Protein AF-0000000078655520 (afdb_homodimer)

Radius of gyration: 28.67 Å; Cα contacts (8 Å, |Δi|>4): 532; chains: 2; bounding box: 72×71×72 Å

Secondary structure (DSSP, 8-state):
--------------TTEEE-TTS-EEEGGGS-HHHHHHHHHHHHHHHHHHHHHHHHHHHHHHHHHHHHHHHHHHHHHHT-----TT--EEEE-TTSSEEEEEEEEEEEEE-THHHHHHHHHHHHHHHHHTTS-HHHHHHHHHHHS--TT----HHHHHHHTT-----HHHHHHHHHHHHHEEEEEEEEEEEEEEE-TTSS-EEE---BTTT-/--------------TTEEE-TTS-EEEGGGS-HHHHHHHHHHHHHHHHHHHHHHHHHHHHHHHHHHHHHHHHHHHHHHT-----TT--EEEE-TTSSEEEEEEEEEEEEE-THHHHHHHHHHHHHHHHTTTS-HHHHHHHHHHHS--TT----HHHHHHHTT-----HHHHHHHHHHHHHEEEEEEEEEEEEEEE-TTSS-EEE---BTTT-

Nearest PDB structures (foldseek):
  2css-assembly1_A  TM=5.079E-01  e=2.037E+00  Homo sapiens
  2css-assembly1_A  TM=5.072E-01  e=2.312E+00  Homo sapiens
  3ke6-assembly3_B-2  TM=2.563E-01  e=8.071E+00  Mycobacterium tuberculosis

Structure (mmCIF, N/CA/C/O backbone):
data_AF-0000000078655520-model_v1
#
loop_
_entity.id
_entity.type
_entity.pdbx_description
1 polymer 'DUF3164 family protein'
#
loop_
_atom_site.group_PDB
_atom_site.id
_atom_site.type_symbol
_atom_site.label_atom_id
_atom_site.label_alt_id
_atom_site.label_comp_id
_atom_site.label_asym_id
_atom_site.label_entity_id
_atom_site.label_seq_id
_atom_site.pdbx_PDB_ins_code
_atom_site.Cartn_x
_atom_site.Cartn_y
_atom_site.Cartn_z
_atom_site.occupancy
_atom_site.B_iso_or_equiv
_atom_site.auth_seq_id
_atom_site.auth_comp_id
_atom_site.auth_asym_id
_atom_site.auth_atom_id
_atom_site.pdbx_PDB_model_num
ATOM 1 N N . MET A 1 1 ? 13.094 -5.387 42.344 1 29.83 1 MET A N 1
ATOM 2 C CA . MET A 1 1 ? 14.188 -5.07 41.438 1 29.83 1 MET A CA 1
ATOM 3 C C . MET A 1 1 ? 13.836 -3.867 40.562 1 29.83 1 MET A C 1
ATOM 5 O O . MET A 1 1 ? 12.805 -3.865 39.875 1 29.83 1 MET A O 1
ATOM 9 N N . SER A 1 2 ? 14.258 -2.578 40.906 1 33.5 2 SER A N 1
ATOM 10 C CA . SER A 1 2 ? 14.039 -1.255 40.344 1 33.5 2 SER A CA 1
ATOM 11 C C . SER A 1 2 ? 14.562 -1.179 38.906 1 33.5 2 SER A C 1
ATOM 13 O O . SER A 1 2 ? 15.742 -1.439 38.656 1 33.5 2 SER A O 1
ATOM 15 N N . THR A 1 3 ? 13.812 -1.5 37.906 1 35.94 3 THR A N 1
ATOM 16 C CA . THR A 1 3 ? 14.109 -1.325 36.469 1 35.94 3 THR A CA 1
ATOM 17 C C . THR A 1 3 ? 14.562 0.103 36.188 1 35.94 3 THR A C 1
ATOM 19 O O . THR A 1 3 ? 13.766 1.041 36.281 1 35.94 3 THR A O 1
ATOM 22 N N . THR A 1 4 ? 15.805 0.483 36.656 1 34.75 4 THR A N 1
ATOM 23 C CA . THR A 1 4 ? 16.438 1.751 36.281 1 34.75 4 THR A CA 1
ATOM 24 C C . THR A 1 4 ? 16.422 1.97 34.781 1 34.75 4 THR A C 1
ATOM 26 O O . THR A 1 4 ? 16.984 1.178 34.031 1 34.75 4 THR A O 1
ATOM 29 N N . THR A 1 5 ? 15.375 2.533 34.25 1 36.97 5 THR A N 1
ATOM 30 C CA . THR A 1 5 ? 15.375 3.09 32.875 1 36.97 5 THR A CA 1
ATOM 31 C C . THR A 1 5 ? 16.656 3.857 32.625 1 36.97 5 THR A C 1
ATOM 33 O O . THR A 1 5 ? 16.922 4.891 33.219 1 36.97 5 THR A O 1
ATOM 36 N N . GLN A 1 6 ? 17.844 3.217 32.469 1 35 6 GLN A N 1
ATOM 37 C CA . GLN A 1 6 ? 19.062 3.883 32.031 1 35 6 GLN A CA 1
ATOM 38 C C . GLN A 1 6 ? 18.781 4.859 30.906 1 35 6 GLN A C 1
ATOM 40 O O . GLN A 1 6 ? 18.281 4.469 29.844 1 35 6 GLN A O 1
ATOM 45 N N . SER A 1 7 ? 18.297 6.055 31.141 1 36.84 7 SER A N 1
ATOM 46 C CA . SER A 1 7 ? 18.297 7.172 30.203 1 36.84 7 SER A CA 1
ATOM 47 C C . SER A 1 7 ? 19.562 7.176 29.359 1 36.84 7 SER A C 1
ATOM 49 O O . SER A 1 7 ? 20.672 7.094 29.875 1 36.84 7 SER A O 1
ATOM 51 N N . VAL A 1 8 ? 19.719 6.484 28.344 1 44.38 8 VAL A N 1
ATOM 52 C CA . VAL A 1 8 ? 20.844 6.633 27.422 1 44.38 8 VAL A CA 1
ATOM 53 C C . VAL A 1 8 ? 21.328 8.078 27.438 1 44.38 8 VAL A C 1
ATOM 55 O O . VAL A 1 8 ? 20.562 9.008 27.172 1 44.38 8 VAL A O 1
ATOM 58 N N . SER A 1 9 ? 22.281 8.547 28.156 1 46.94 9 SER A N 1
ATOM 59 C CA . SER A 1 9 ? 22.938 9.828 28.359 1 46.94 9 SER A CA 1
ATOM 60 C C . SER A 1 9 ? 23.219 10.523 27.031 1 46.94 9 SER A C 1
ATOM 62 O O . SER A 1 9 ? 23.812 9.93 26.125 1 46.94 9 SER A O 1
ATOM 64 N N . ALA A 1 10 ? 22.312 11.328 26.484 1 56.94 10 ALA A N 1
ATOM 65 C CA . ALA A 1 10 ? 22.594 12.25 25.391 1 56.94 10 ALA A CA 1
ATOM 66 C C . ALA A 1 10 ? 24 12.82 25.5 1 56.94 10 ALA A C 1
ATOM 68 O O . ALA A 1 10 ? 24.375 13.391 26.516 1 56.94 10 ALA A O 1
ATOM 69 N N . VAL A 1 11 ? 25 12.227 24.844 1 63.22 11 VAL A N 1
ATOM 70 C CA . VAL A 1 11 ? 26.344 12.789 24.797 1 63.22 11 VAL A CA 1
ATOM 71 C C . VAL A 1 11 ? 26.281 14.273 24.469 1 63.22 11 VAL A C 1
ATOM 73 O O . VAL A 1 11 ? 25.672 14.664 23.469 1 63.22 11 VAL A O 1
ATOM 76 N N . GLU A 1 12 ? 26.406 15.18 25.406 1 77.81 12 GLU A N 1
ATOM 77 C CA . GLU A 1 12 ? 26.5 16.625 25.172 1 77.81 12 GLU A CA 1
ATOM 78 C C . GLU A 1 12 ? 27.641 16.969 24.234 1 77.81 12 GLU A C 1
ATOM 80 O O . GLU A 1 12 ? 28.797 16.609 24.484 1 77.81 12 GLU A O 1
ATOM 85 N N . ILE A 1 13 ? 27.25 17.422 23 1 84.56 13 ILE A N 1
ATOM 86 C CA . ILE A 1 13 ? 28.266 17.797 22.031 1 84.56 13 ILE A CA 1
ATOM 87 C C . ILE A 1 13 ? 28.844 19.172 22.375 1 84.56 13 ILE A C 1
ATOM 89 O O . ILE A 1 13 ? 28.109 20.156 22.422 1 84.56 13 ILE A O 1
ATOM 93 N N . PRO A 1 14 ? 30.172 19.172 22.734 1 91 14 PRO A N 1
ATOM 94 C CA . PRO A 1 14 ? 30.781 20.469 23.062 1 91 14 PRO A CA 1
ATOM 95 C C . PRO A 1 14 ? 30.609 21.5 21.953 1 91 14 PRO A C 1
ATOM 97 O O . PRO A 1 14 ? 30.438 21.125 20.781 1 91 14 PRO A O 1
ATOM 100 N N . ALA A 1 15 ? 30.609 22.781 22.328 1 90.81 15 ALA A N 1
ATOM 101 C CA . ALA A 1 15 ? 30.5 23.844 21.344 1 90.81 15 ALA A CA 1
ATOM 102 C C . ALA A 1 15 ? 31.594 23.734 20.281 1 90.81 15 ALA A C 1
ATOM 104 O O . ALA A 1 15 ? 32.75 23.5 20.609 1 90.81 15 ALA A O 1
ATOM 105 N N . GLY A 1 16 ? 31.203 23.859 19.062 1 92.44 16 GLY A N 1
ATOM 106 C CA . GLY A 1 16 ? 32.156 23.828 17.969 1 92.44 16 GLY A CA 1
ATOM 107 C C . GLY A 1 16 ? 32.375 22.438 17.406 1 92.44 16 GLY A C 1
ATOM 108 O O . GLY A 1 16 ? 33.188 22.266 16.484 1 92.44 16 GLY A O 1
ATOM 109 N N . PHE A 1 17 ? 31.719 21.547 17.984 1 95.06 17 PHE A N 1
ATOM 110 C CA . PHE A 1 17 ? 31.891 20.188 17.5 1 95.06 17 PHE A CA 1
ATOM 111 C C . PHE A 1 17 ? 30.562 19.625 16.984 1 95.06 17 PHE A C 1
ATOM 113 O O . PHE A 1 17 ? 29.484 20.109 17.391 1 95.06 17 PHE A O 1
ATOM 120 N N . VAL A 1 18 ? 30.641 18.641 16.031 1 93.88 18 VAL A N 1
ATOM 121 C CA . VAL A 1 18 ? 29.5 17.844 15.602 1 93.88 18 VAL A CA 1
ATOM 122 C C . VAL A 1 18 ? 29.828 16.359 15.711 1 93.88 18 VAL A C 1
ATOM 124 O O . VAL A 1 18 ? 31 15.984 15.766 1 93.88 18 VAL A O 1
ATOM 127 N N . MET A 1 19 ? 28.828 15.594 15.859 1 94.06 19 MET A N 1
ATOM 128 C CA . MET A 1 19 ? 29.016 14.148 15.945 1 94.06 19 MET A CA 1
ATOM 129 C C . MET A 1 19 ? 28.719 13.484 14.609 1 94.06 19 MET A C 1
ATOM 131 O O . MET A 1 19 ? 27.719 13.805 13.961 1 94.06 19 MET A O 1
ATOM 135 N N . ASN A 1 20 ? 29.625 12.68 14.227 1 93.75 20 ASN A N 1
ATOM 136 C CA . ASN A 1 20 ? 29.359 11.961 12.977 1 93.75 20 ASN A CA 1
ATOM 137 C C . ASN A 1 20 ? 28.609 10.656 13.227 1 93.75 20 ASN A C 1
ATOM 139 O O . ASN A 1 20 ? 28.266 10.344 14.367 1 93.75 20 ASN A O 1
ATOM 143 N N . ALA A 1 21 ? 28.312 9.922 12.188 1 91.75 21 ALA A N 1
ATOM 144 C CA . ALA A 1 21 ? 27.484 8.727 12.258 1 91.75 21 ALA A CA 1
ATOM 145 C C . ALA A 1 21 ? 28.156 7.641 13.094 1 91.75 21 ALA A C 1
ATOM 147 O O . ALA A 1 21 ? 27.469 6.789 13.672 1 91.75 21 ALA A O 1
ATOM 148 N N . ALA A 1 22 ? 29.453 7.734 13.188 1 91.38 22 ALA A N 1
ATOM 149 C CA . ALA A 1 22 ? 30.219 6.75 13.945 1 91.38 22 ALA A CA 1
ATOM 150 C C . ALA A 1 22 ? 30.297 7.129 15.422 1 91.38 22 ALA A C 1
ATOM 152 O O . ALA A 1 22 ? 30.859 6.387 16.234 1 91.38 22 ALA A O 1
ATOM 153 N N . GLY A 1 23 ? 29.797 8.273 15.797 1 89.88 23 GLY A N 1
ATOM 154 C CA . GLY A 1 23 ? 29.781 8.711 17.188 1 89.88 23 GLY A CA 1
ATOM 155 C C . GLY A 1 23 ? 31 9.539 17.547 1 89.88 23 GLY A C 1
ATOM 156 O O . GLY A 1 23 ? 31.203 9.859 18.719 1 89.88 23 GLY A O 1
ATOM 157 N N . HIS A 1 24 ? 31.828 9.883 16.547 1 92.88 24 HIS A N 1
ATOM 158 C CA . HIS A 1 24 ? 33.031 10.688 16.797 1 92.88 24 HIS A CA 1
ATOM 159 C C . HIS A 1 24 ? 32.688 12.18 16.75 1 92.88 24 HIS A C 1
ATOM 161 O O . HIS A 1 24 ? 31.906 12.625 15.93 1 92.88 24 HIS A O 1
ATOM 167 N N . LEU A 1 25 ? 33.375 12.867 17.609 1 94.81 25 LEU A N 1
ATOM 168 C CA . LEU A 1 25 ? 33.281 14.32 17.578 1 94.81 25 LEU A CA 1
ATOM 169 C C . LEU A 1 25 ? 34.219 14.914 16.547 1 94.81 25 LEU A C 1
ATOM 171 O O . LEU A 1 25 ? 35.406 14.562 16.516 1 94.81 25 LEU A O 1
ATOM 175 N N . VAL A 1 26 ? 33.656 15.703 15.758 1 95.5 26 VAL A N 1
ATOM 176 C CA . VAL A 1 26 ? 34.438 16.344 14.695 1 95.5 26 VAL A CA 1
ATOM 177 C C . VAL A 1 26 ? 34.312 17.859 14.812 1 95.5 26 VAL A C 1
ATOM 179 O O . VAL A 1 26 ? 33.219 18.391 14.992 1 95.5 26 VAL A O 1
ATOM 182 N N . PRO A 1 27 ? 35.5 18.516 14.727 1 95.94 27 PRO A N 1
ATOM 183 C CA . PRO A 1 27 ? 35.375 19.984 14.711 1 95.94 27 PRO A CA 1
ATOM 184 C C . PRO A 1 27 ? 34.562 20.5 13.539 1 95.94 27 PRO A C 1
ATOM 186 O O . PRO A 1 27 ? 34.719 20.031 12.406 1 95.94 27 PRO A O 1
ATOM 189 N N . GLU A 1 28 ? 33.594 21.391 13.867 1 94.06 28 GLU A N 1
ATOM 190 C CA . GLU A 1 28 ? 32.656 21.891 12.867 1 94.06 28 GLU A CA 1
ATOM 191 C C . GLU A 1 28 ? 33.375 22.438 11.648 1 94.06 28 GLU A C 1
ATOM 193 O O . GLU A 1 28 ? 32.906 22.328 10.523 1 94.06 28 GLU A O 1
ATOM 198 N N . ASN A 1 29 ? 34.5 23.078 11.891 1 94 29 ASN A N 1
ATOM 199 C CA . ASN A 1 29 ? 35.25 23.719 10.812 1 94 29 ASN A CA 1
ATOM 200 C C . ASN A 1 29 ? 35.906 22.688 9.914 1 94 29 ASN A C 1
ATOM 202 O O . ASN A 1 29 ? 36.406 23.031 8.836 1 94 29 ASN A O 1
ATOM 206 N N . GLN A 1 30 ? 35.906 21.391 10.312 1 94.75 30 GLN A N 1
ATOM 207 C CA . GLN A 1 30 ? 36.5 20.328 9.508 1 94.75 30 GLN A CA 1
ATOM 208 C C . GLN A 1 30 ? 35.469 19.625 8.664 1 94.75 30 GLN A C 1
ATOM 210 O O . GLN A 1 30 ? 35.781 18.766 7.844 1 94.75 30 GLN A O 1
ATOM 215 N N . VAL A 1 31 ? 34.219 19.953 8.852 1 95 31 VAL A N 1
ATOM 216 C CA . VAL A 1 31 ? 33.125 19.359 8.062 1 95 31 VAL A CA 1
ATOM 217 C C . VAL A 1 31 ? 33 20.109 6.738 1 95 31 VAL A C 1
ATOM 219 O O . VAL A 1 31 ? 32.875 21.328 6.715 1 95 31 VAL A O 1
ATOM 222 N N . ARG A 1 32 ? 33.094 19.344 5.66 1 93.75 32 ARG A N 1
ATOM 223 C CA . ARG A 1 32 ? 32.969 19.938 4.328 1 93.75 32 ARG A CA 1
ATOM 224 C C . ARG A 1 32 ? 31.656 20.672 4.16 1 93.75 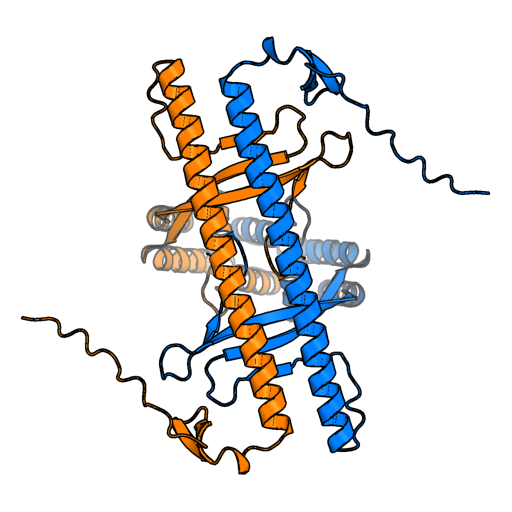32 ARG A C 1
ATOM 226 O O . ARG A 1 32 ? 30.625 20.25 4.699 1 93.75 32 ARG A O 1
ATOM 233 N N . ASP A 1 33 ? 31.641 21.734 3.385 1 92.12 33 ASP A N 1
ATOM 234 C CA . ASP A 1 33 ? 30.438 22.531 3.156 1 92.12 33 ASP A CA 1
ATOM 235 C C . ASP A 1 33 ? 29.312 21.688 2.562 1 92.12 33 ASP A C 1
ATOM 237 O O . ASP A 1 33 ? 28.156 21.828 2.947 1 92.12 33 ASP A O 1
ATOM 241 N N . HIS A 1 34 ? 29.703 20.859 1.663 1 91.75 34 HIS A N 1
ATOM 242 C CA . HIS A 1 34 ? 28.688 20.016 1.036 1 91.75 34 HIS A CA 1
ATOM 243 C C . HIS A 1 34 ? 28.078 19.047 2.045 1 91.75 34 HIS A C 1
ATOM 245 O O . HIS A 1 34 ? 26.891 18.734 1.971 1 91.75 34 HIS A O 1
ATOM 251 N N . ASP A 1 35 ? 28.875 18.625 2.928 1 94.94 35 ASP A N 1
ATOM 252 C CA . ASP A 1 35 ? 28.391 17.75 3.979 1 94.94 35 ASP A CA 1
ATOM 253 C C . ASP A 1 35 ? 27.453 18.5 4.926 1 94.94 35 ASP A C 1
ATOM 255 O O . ASP A 1 35 ? 26.453 17.938 5.402 1 94.94 35 ASP A O 1
ATOM 259 N N . LYS A 1 36 ? 27.781 19.688 5.184 1 95.44 36 LYS A N 1
ATOM 260 C CA . LYS A 1 36 ? 26.906 20.5 6.012 1 95.44 36 LYS A CA 1
ATOM 261 C C . LYS A 1 36 ? 25.547 20.719 5.34 1 95.44 36 LYS A C 1
ATOM 263 O O . LYS A 1 36 ? 24.516 20.641 5.992 1 95.44 36 LYS A O 1
ATOM 268 N N . LEU A 1 37 ? 25.641 20.984 4.055 1 95.31 37 LEU A N 1
ATOM 269 C CA . LEU A 1 37 ? 24.406 21.172 3.295 1 95.31 37 LEU A CA 1
ATOM 270 C C . LEU A 1 37 ? 23.578 19.891 3.299 1 95.31 37 LEU A C 1
ATOM 272 O O . LEU A 1 37 ? 22.375 19.938 3.537 1 95.31 37 LEU A O 1
ATOM 276 N N . ARG A 1 38 ? 24.234 18.781 3.041 1 96.62 38 ARG A N 1
ATOM 277 C CA . ARG A 1 38 ? 23.562 17.484 3.053 1 96.62 38 ARG A CA 1
ATOM 278 C C . ARG A 1 38 ? 22.922 17.219 4.41 1 96.62 38 ARG A C 1
ATOM 280 O O . ARG A 1 38 ? 21.781 16.766 4.484 1 96.62 38 ARG A O 1
ATOM 287 N N . ASP A 1 39 ? 23.625 17.5 5.418 1 97.5 39 ASP A N 1
ATOM 288 C CA . ASP A 1 39 ? 23.125 17.312 6.773 1 97.5 39 ASP A CA 1
ATOM 289 C C . ASP A 1 39 ? 21.859 18.141 7.016 1 97.5 39 ASP A C 1
ATOM 291 O O . ASP A 1 39 ? 20.875 17.641 7.535 1 97.5 39 ASP A O 1
ATOM 295 N N . SER A 1 40 ? 21.969 19.375 6.676 1 97.31 40 SER A N 1
ATOM 296 C CA . SER A 1 40 ? 20.859 20.297 6.883 1 97.31 40 SER A CA 1
ATOM 297 C C . SER A 1 40 ? 19.609 19.828 6.125 1 97.31 40 SER A C 1
ATOM 299 O O . SER A 1 40 ? 18.516 19.781 6.688 1 97.31 40 SER A O 1
ATOM 301 N N . VAL A 1 41 ? 19.797 19.422 4.891 1 97.69 41 VAL A N 1
ATOM 302 C CA . VAL A 1 41 ? 18.688 18.984 4.051 1 97.69 41 VAL A CA 1
ATOM 303 C C . VAL A 1 41 ? 18.078 17.719 4.633 1 97.69 41 VAL A C 1
ATOM 305 O O . VAL A 1 41 ? 16.859 17.656 4.84 1 97.69 41 VAL A O 1
ATOM 308 N N . ALA A 1 42 ? 18.844 16.781 4.926 1 98.25 42 ALA A N 1
ATOM 309 C CA . ALA A 1 42 ? 18.359 15.508 5.445 1 98.25 42 ALA A CA 1
ATOM 310 C C . ALA A 1 42 ? 17.656 15.688 6.785 1 98.25 42 ALA A C 1
ATOM 312 O O . ALA A 1 42 ? 16.625 15.07 7.043 1 98.25 42 ALA A O 1
ATOM 313 N N . ARG A 1 43 ? 18.25 16.516 7.586 1 98.25 43 ARG A N 1
ATOM 314 C CA . ARG A 1 43 ? 17.688 16.75 8.906 1 98.25 43 ARG A CA 1
ATOM 315 C C . ARG A 1 43 ? 16.328 17.469 8.797 1 98.25 43 ARG A C 1
ATOM 317 O O . ARG A 1 43 ? 15.383 17.109 9.5 1 98.25 43 ARG A O 1
ATOM 324 N N . ASP A 1 44 ? 16.281 18.438 7.941 1 98.5 44 ASP A N 1
ATOM 325 C CA . ASP A 1 44 ? 15.016 19.141 7.73 1 98.5 44 ASP A CA 1
ATOM 326 C C . ASP A 1 44 ? 13.93 18.203 7.227 1 98.5 44 ASP A C 1
ATOM 328 O O . ASP A 1 44 ? 12.805 18.219 7.727 1 98.5 44 ASP A O 1
ATOM 332 N N . LEU A 1 45 ? 14.258 17.391 6.293 1 98.56 45 LEU A N 1
ATOM 333 C CA . LEU A 1 45 ? 13.305 16.453 5.719 1 98.56 45 LEU A CA 1
ATOM 334 C C . LEU A 1 45 ? 12.914 15.383 6.742 1 98.56 45 LEU A C 1
ATOM 336 O O . LEU A 1 45 ? 11.742 15.016 6.836 1 98.56 45 LEU A O 1
ATOM 340 N N . GLY A 1 46 ? 13.875 14.883 7.449 1 98.56 46 GLY A N 1
ATOM 341 C CA . GLY A 1 46 ? 13.578 13.922 8.5 1 98.56 46 GLY A CA 1
ATOM 342 C C . GLY A 1 46 ? 12.617 14.453 9.539 1 98.56 46 GLY A C 1
ATOM 343 O O . GLY A 1 46 ? 11.641 13.781 9.891 1 98.56 46 GLY A O 1
ATOM 344 N N . ASN A 1 47 ? 12.883 15.648 9.992 1 98.56 47 ASN A N 1
ATOM 345 C CA . ASN A 1 47 ? 12.016 16.297 10.969 1 98.56 47 ASN A CA 1
ATOM 346 C C . ASN A 1 47 ? 10.609 16.516 10.422 1 98.56 47 ASN A C 1
ATOM 348 O O . ASN A 1 47 ? 9.625 16.25 11.117 1 98.56 47 ASN A O 1
ATOM 352 N N . ALA A 1 48 ? 10.586 16.969 9.219 1 98.56 48 ALA A N 1
ATOM 353 C CA . ALA A 1 48 ? 9.289 17.188 8.586 1 98.56 48 ALA A CA 1
ATOM 354 C C . ALA A 1 48 ? 8.516 15.883 8.453 1 98.56 48 ALA A C 1
ATOM 356 O O . ALA A 1 48 ? 7.301 15.852 8.656 1 98.56 48 ALA A O 1
ATOM 357 N N . ALA A 1 49 ? 9.188 14.82 8.102 1 98.5 49 ALA A N 1
ATOM 358 C CA . ALA A 1 49 ? 8.555 13.516 7.953 1 98.5 49 ALA A CA 1
ATOM 359 C C . ALA A 1 49 ? 7.984 13.031 9.281 1 98.5 49 ALA A C 1
ATOM 361 O O . ALA A 1 49 ? 6.883 12.484 9.328 1 98.5 49 ALA A O 1
ATOM 362 N N . GLU A 1 50 ? 8.727 13.203 10.312 1 98.25 50 GLU A N 1
ATOM 363 C CA . GLU A 1 50 ? 8.25 12.789 11.633 1 98.25 50 GLU A CA 1
ATOM 364 C C . GLU A 1 50 ? 6.996 13.562 12.031 1 98.25 50 GLU A C 1
ATOM 366 O O . GLU A 1 50 ? 6.07 13 12.617 1 98.25 50 GLU A O 1
ATOM 371 N N . GLN A 1 51 ? 7.051 14.836 11.734 1 98.5 51 GLN A N 1
ATOM 372 C CA . GLN A 1 51 ? 5.891 15.664 12.047 1 98.5 51 GLN A CA 1
ATOM 373 C C . GLN A 1 51 ? 4.664 15.211 11.258 1 98.5 51 GLN A C 1
ATOM 375 O O . GLN A 1 51 ? 3.559 15.156 11.797 1 98.5 51 GLN A O 1
ATOM 380 N N . LEU A 1 52 ? 4.863 14.93 10.008 1 98.25 52 LEU A N 1
ATOM 381 C CA . LEU A 1 52 ? 3.766 14.461 9.164 1 98.25 52 LEU A CA 1
ATOM 382 C C . LEU A 1 52 ? 3.246 13.109 9.656 1 98.25 52 LEU A C 1
ATOM 384 O O . LEU A 1 52 ? 2.035 12.875 9.68 1 98.25 52 LEU A O 1
ATOM 388 N N . SER A 1 53 ? 4.172 12.242 9.992 1 98.25 53 SER A N 1
ATOM 389 C CA . SER A 1 53 ? 3.789 10.945 10.539 1 98.25 53 SER A CA 1
ATOM 390 C C . SER A 1 53 ? 2.943 11.109 11.797 1 98.25 53 SER A C 1
ATOM 392 O O . SER A 1 53 ? 1.917 10.438 11.945 1 98.25 53 SER A O 1
ATOM 394 N N . ALA A 1 54 ? 3.34 12.008 12.648 1 98.31 54 ALA A N 1
ATOM 395 C CA . ALA A 1 54 ? 2.59 12.281 13.875 1 98.31 54 ALA A CA 1
ATOM 396 C C . ALA A 1 54 ? 1.215 12.859 13.555 1 98.31 54 ALA A C 1
ATOM 398 O O . ALA A 1 54 ? 0.228 12.531 14.219 1 98.31 54 ALA A O 1
ATOM 399 N N . ALA A 1 55 ? 1.197 13.734 12.578 1 98.38 55 ALA A N 1
ATOM 400 C CA . ALA A 1 55 ? -0.072 14.328 12.172 1 98.38 55 ALA A CA 1
ATOM 401 C C . ALA A 1 55 ? -1.033 13.273 11.648 1 98.38 55 ALA A C 1
ATOM 403 O O . ALA A 1 55 ? -2.23 13.305 11.938 1 98.38 55 ALA A O 1
ATOM 404 N N . LEU A 1 56 ? -0.515 12.344 10.883 1 98.12 56 LEU A N 1
ATOM 405 C CA . LEU A 1 56 ? -1.319 11.242 10.383 1 98.12 56 LEU A CA 1
ATOM 406 C C . LEU A 1 56 ? -1.845 10.383 11.531 1 98.12 56 LEU A C 1
ATOM 408 O O . LEU A 1 56 ? -3.023 10.016 11.547 1 98.12 56 LEU A O 1
ATOM 412 N N . ALA A 1 57 ? -0.969 10.117 12.445 1 97.94 57 ALA A N 1
ATOM 413 C CA . ALA A 1 57 ? -1.361 9.32 13.602 1 97.94 57 ALA A CA 1
ATOM 414 C C . ALA A 1 57 ? -2.449 10.023 14.406 1 97.94 57 ALA A C 1
ATOM 416 O O . ALA A 1 57 ? -3.418 9.391 14.836 1 97.94 57 ALA A O 1
ATOM 417 N N . ASN A 1 58 ? -2.301 11.281 14.586 1 98.38 58 ASN A N 1
ATOM 418 C CA . ASN A 1 58 ? -3.283 12.062 15.328 1 98.38 58 ASN A CA 1
ATOM 419 C C . ASN A 1 58 ? -4.625 12.109 14.602 1 98.38 58 ASN A C 1
ATOM 421 O O . ASN A 1 58 ? -5.68 12.039 15.234 1 98.38 58 ASN A O 1
ATOM 425 N N . PHE A 1 59 ? -4.539 12.32 13.344 1 98.5 59 PHE A N 1
ATOM 426 C CA . PHE A 1 59 ? -5.758 12.305 12.547 1 98.5 59 PHE A CA 1
ATOM 427 C C . PHE A 1 59 ? -6.512 10.992 12.719 1 98.5 59 PHE A C 1
ATOM 429 O O . PHE A 1 59 ? -7.727 10.992 12.93 1 98.5 59 PHE A O 1
ATOM 436 N N . LYS A 1 60 ? -5.77 9.859 12.602 1 97.56 60 LYS A N 1
ATOM 437 C CA . LYS A 1 60 ? -6.383 8.547 12.758 1 97.56 60 LYS A CA 1
ATOM 438 C C . LYS A 1 60 ? -7.047 8.406 14.125 1 97.56 60 LYS A C 1
ATOM 440 O O . LYS A 1 60 ? -8.195 7.957 14.219 1 97.56 60 LYS A O 1
ATOM 445 N N . LYS A 1 61 ? -6.367 8.797 15.141 1 97.38 61 LYS A N 1
ATOM 446 C CA . LYS A 1 61 ? -6.891 8.734 16.5 1 97.38 61 LYS A CA 1
ATOM 447 C C . LYS A 1 61 ? -8.156 9.57 16.641 1 97.38 61 LYS A C 1
ATOM 449 O O . LYS A 1 61 ? -9.148 9.117 17.219 1 97.38 61 LYS A O 1
ATOM 454 N N . GLN A 1 62 ? -8.086 10.719 16.078 1 97.88 62 GLN A N 1
ATOM 455 C CA . GLN A 1 62 ? -9.234 11.625 16.125 1 97.88 62 GLN A CA 1
ATOM 456 C C . GLN A 1 62 ? -10.43 11.039 15.375 1 97.88 62 GLN A C 1
ATOM 458 O O . GLN A 1 62 ? -11.555 11.078 15.859 1 97.88 62 GLN A O 1
ATOM 463 N N . ALA A 1 63 ? -10.164 10.57 14.211 1 97.88 63 ALA A N 1
ATOM 464 C CA . ALA A 1 63 ? -11.234 10.008 13.383 1 97.88 63 ALA A CA 1
ATOM 465 C C . ALA A 1 63 ? -11.914 8.844 14.102 1 97.88 63 ALA A C 1
ATOM 467 O O . ALA A 1 63 ? -13.141 8.766 14.141 1 97.88 63 ALA A O 1
ATOM 468 N N . LEU A 1 64 ? -11.141 8.016 14.648 1 95.38 64 LEU A N 1
ATOM 469 C CA . LEU A 1 64 ? -11.688 6.859 15.359 1 95.38 64 LEU A CA 1
ATOM 470 C C . LEU A 1 64 ? -12.516 7.305 16.562 1 95.38 64 LEU A C 1
ATOM 472 O O . LEU A 1 64 ? -13.609 6.789 16.797 1 95.38 64 LEU A O 1
ATOM 476 N N . ALA A 1 65 ? -12.039 8.273 17.281 1 96.25 65 ALA A N 1
ATOM 477 C CA . ALA A 1 65 ? -12.734 8.781 18.453 1 96.25 65 ALA A CA 1
ATOM 478 C C . ALA A 1 65 ? -14.055 9.453 18.062 1 96.25 65 ALA A C 1
ATOM 480 O O . ALA A 1 65 ? -15.086 9.211 18.688 1 96.25 65 ALA A O 1
ATOM 481 N N . ASP A 1 66 ? -13.969 10.258 17.031 1 96.69 66 ASP A N 1
ATOM 482 C CA . ASP A 1 66 ? -15.156 10.984 16.578 1 96.69 66 ASP A CA 1
ATOM 483 C C . ASP A 1 66 ? -16.234 10.016 16.109 1 96.69 66 ASP A C 1
ATOM 485 O O . ASP A 1 66 ? -17.422 10.203 16.422 1 96.69 66 ASP A O 1
ATOM 489 N N . ILE A 1 67 ? -15.875 9.008 15.391 1 94.62 67 ILE A N 1
ATOM 490 C CA . ILE A 1 67 ? -16.828 8.023 14.875 1 94.62 67 ILE A CA 1
ATOM 491 C C . ILE A 1 67 ? -17.406 7.211 16.031 1 94.62 67 ILE A C 1
ATOM 493 O O . ILE A 1 67 ? -18.609 6.941 16.062 1 94.62 67 ILE A O 1
ATOM 497 N N . ALA A 1 68 ? -16.562 6.863 16.938 1 91.56 68 ALA A N 1
ATOM 498 C CA . ALA A 1 68 ? -17.047 6.145 18.125 1 91.56 68 ALA A CA 1
ATOM 499 C C . ALA A 1 68 ? -18.078 6.969 18.891 1 91.56 68 ALA A C 1
ATOM 501 O O . ALA A 1 68 ? -19.094 6.434 19.344 1 91.56 68 ALA A O 1
ATOM 502 N N . ASP A 1 69 ? -17.828 8.25 19.016 1 92.44 69 ASP A N 1
ATOM 503 C CA . ASP A 1 69 ? -18.75 9.148 19.703 1 92.44 69 ASP A CA 1
ATOM 504 C C . ASP A 1 69 ? -20.094 9.219 18.969 1 92.44 69 ASP A C 1
ATOM 506 O O . ASP A 1 69 ? -21.141 9.211 19.594 1 92.44 69 ASP A O 1
ATOM 510 N N . LEU A 1 70 ? -20.031 9.305 17.703 1 92.69 70 LEU A N 1
ATOM 511 C CA . LEU A 1 70 ? -21.25 9.336 16.891 1 92.69 70 LEU A CA 1
ATOM 512 C C . LEU A 1 70 ? -22.062 8.062 17.094 1 92.69 70 LEU A C 1
ATOM 514 O O . LEU A 1 70 ? -23.281 8.125 17.219 1 92.69 70 LEU A O 1
ATOM 518 N N . ILE A 1 71 ? -21.406 6.992 17.094 1 89.12 71 ILE A N 1
ATOM 519 C CA . ILE A 1 71 ? -22.062 5.699 17.281 1 89.12 71 ILE A CA 1
ATOM 520 C C . ILE A 1 71 ? -22.719 5.648 18.656 1 89.12 71 ILE A C 1
ATOM 522 O O . ILE A 1 71 ? -23.859 5.207 18.797 1 89.12 71 ILE A O 1
ATOM 526 N N . THR A 1 72 ? -22 6.098 19.641 1 89.12 72 THR A N 1
ATOM 527 C CA . THR A 1 72 ? -22.5 6.117 21.016 1 89.12 72 THR A CA 1
ATOM 528 C C . THR A 1 72 ? -23.766 6.969 21.109 1 89.12 72 THR A C 1
ATOM 530 O O . THR A 1 72 ? -24.766 6.547 21.703 1 89.12 72 THR A O 1
ATOM 533 N N . VAL A 1 73 ? -23.688 8.125 20.562 1 89.44 73 VAL A N 1
ATOM 534 C CA . VAL A 1 73 ? -24.828 9.039 20.594 1 89.44 73 VAL A CA 1
ATOM 535 C C . VAL A 1 73 ? -26.016 8.391 19.906 1 89.44 73 VAL A C 1
ATOM 537 O O . VAL A 1 73 ? -27.141 8.461 20.406 1 89.44 73 VAL A O 1
ATOM 540 N N . SER A 1 74 ? -25.828 7.758 18.797 1 85.88 74 SER A N 1
ATOM 541 C CA . SER A 1 74 ? -26.891 7.09 18.062 1 85.88 74 SER A CA 1
ATOM 542 C C . SER A 1 74 ? -27.5 5.941 18.859 1 85.88 74 SER A C 1
ATOM 544 O O . SER A 1 74 ? -28.703 5.75 18.859 1 85.88 74 SER A O 1
ATOM 546 N N . SER A 1 75 ? -26.641 5.203 19.453 1 85.19 75 SER A N 1
ATOM 547 C CA . SER A 1 75 ? -27.094 4.074 20.25 1 85.19 75 SER A CA 1
ATOM 548 C C . SER A 1 75 ? -27.953 4.547 21.422 1 85.19 75 SER A C 1
ATOM 550 O O . SER A 1 75 ? -28.953 3.918 21.75 1 85.19 75 SER A O 1
ATOM 552 N N . GLU A 1 76 ? -27.594 5.578 22 1 85.62 76 GLU A N 1
ATOM 553 C CA . GLU A 1 76 ? -28.328 6.133 23.141 1 85.62 76 GLU A CA 1
ATOM 554 C C . GLU A 1 76 ? -29.688 6.652 22.703 1 85.62 76 GLU A C 1
ATOM 556 O O . GLU A 1 76 ? -30.688 6.473 23.406 1 85.62 76 GLU A O 1
ATOM 561 N N . ARG A 1 77 ? -29.688 7.184 21.625 1 85.94 77 ARG A N 1
ATOM 562 C CA . ARG A 1 77 ? -30.922 7.758 21.109 1 85.94 77 ARG A CA 1
ATOM 563 C C . ARG A 1 77 ? -31.969 6.676 20.875 1 85.94 77 ARG A C 1
ATOM 565 O O . ARG A 1 77 ? -33.156 6.898 21.109 1 85.94 77 ARG A O 1
ATOM 572 N N . TYR A 1 78 ? -31.516 5.559 20.453 1 86.44 78 TYR A N 1
ATOM 573 C CA . TYR A 1 78 ? -32.469 4.516 20.094 1 86.44 78 TYR A CA 1
ATOM 574 C C . TYR A 1 78 ? -32.531 3.438 21.172 1 86.44 78 TYR A C 1
ATOM 576 O O . TYR A 1 78 ? -33.219 2.434 21.031 1 86.44 78 TYR A O 1
ATOM 584 N N . GLY A 1 79 ? -31.812 3.627 22.156 1 81 79 GLY A N 1
ATOM 585 C CA . GLY A 1 79 ? -31.859 2.738 23.297 1 81 79 GLY A CA 1
ATOM 586 C C . GLY A 1 79 ? -31.281 1.367 23.016 1 81 79 GLY A C 1
ATOM 587 O O . GLY A 1 79 ? -31.734 0.367 23.578 1 81 79 GLY A O 1
ATOM 588 N N . VAL A 1 80 ? -30.594 1.251 21.938 1 76.56 80 VAL A N 1
ATOM 589 C CA . VAL A 1 80 ? -30 -0.041 21.609 1 76.56 80 VAL A CA 1
ATOM 590 C C . VAL A 1 80 ? -28.5 -0.014 21.875 1 76.56 80 VAL A C 1
ATOM 592 O O . VAL A 1 80 ? -27.875 1.044 21.797 1 76.56 80 VAL A O 1
ATOM 595 N N . THR A 1 81 ? -28.094 -1.016 22.625 1 65.44 81 THR A N 1
ATOM 596 C CA . THR A 1 81 ? -26.641 -1.173 22.719 1 65.44 81 THR A CA 1
ATOM 597 C C . THR A 1 81 ? -26.078 -1.726 21.406 1 65.44 81 THR A C 1
ATOM 599 O O . THR A 1 81 ? -26.438 -2.824 20.984 1 65.44 81 THR A O 1
ATOM 602 N N . LEU A 1 82 ? -25.812 -0.856 20.469 1 60.47 82 LEU A N 1
ATOM 603 C CA . LEU A 1 82 ? -25.172 -1.372 19.281 1 60.47 82 LEU A CA 1
ATOM 604 C C . LEU A 1 82 ? -23.922 -2.172 19.641 1 60.47 82 LEU A C 1
ATOM 606 O O . LEU A 1 82 ? -23.016 -1.658 20.297 1 60.47 82 LEU A O 1
ATOM 610 N N . GLY A 1 83 ? -24.172 -3.373 20.156 1 52.16 83 GLY A N 1
ATOM 611 C CA . GLY A 1 83 ? -23.094 -4.258 20.578 1 52.16 83 GLY A CA 1
ATOM 612 C C . GLY A 1 83 ? -21.781 -3.95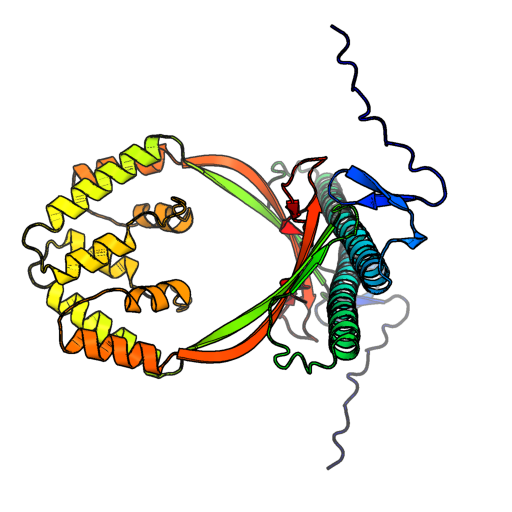1 19.906 1 52.16 83 GLY A C 1
ATOM 613 O O . GLY A 1 83 ? -20.734 -3.875 20.562 1 52.16 83 GLY A O 1
ATOM 614 N N . GLY A 1 84 ? -21.359 -4.543 18.609 1 51.34 84 GLY A N 1
ATOM 615 C CA . GLY A 1 84 ? -20.062 -4.945 18.109 1 51.34 84 GLY A CA 1
ATOM 616 C C . GLY A 1 84 ? -19.266 -3.795 17.531 1 51.34 84 GLY A C 1
ATOM 617 O O . GLY A 1 84 ? -19.75 -3.055 16.672 1 51.34 84 GLY A O 1
ATOM 618 N N . GLN A 1 85 ? -18.422 -3.186 18.391 1 56.84 85 GLN A N 1
ATOM 619 C CA . GLN A 1 85 ? -17.297 -2.314 18.062 1 56.84 85 GLN A CA 1
ATOM 620 C C . GLN A 1 85 ? -16.688 -2.689 16.719 1 56.84 85 GLN A C 1
ATOM 622 O O . GLN A 1 85 ? -15.914 -1.922 16.141 1 56.84 85 GLN A O 1
ATOM 627 N N . LYS A 1 86 ? -17.109 -3.721 16.188 1 64.5 86 LYS A N 1
ATOM 628 C CA . LYS A 1 86 ? -16.312 -4.25 15.086 1 64.5 86 LYS A CA 1
ATOM 629 C C . LYS A 1 86 ? -17 -4.023 13.742 1 64.5 86 LYS A C 1
ATOM 631 O O . LYS A 1 86 ? -16.531 -4.492 12.703 1 64.5 86 LYS A O 1
ATOM 636 N N . GLY A 1 87 ? -18.016 -3.166 13.75 1 78.88 87 GLY A N 1
ATOM 637 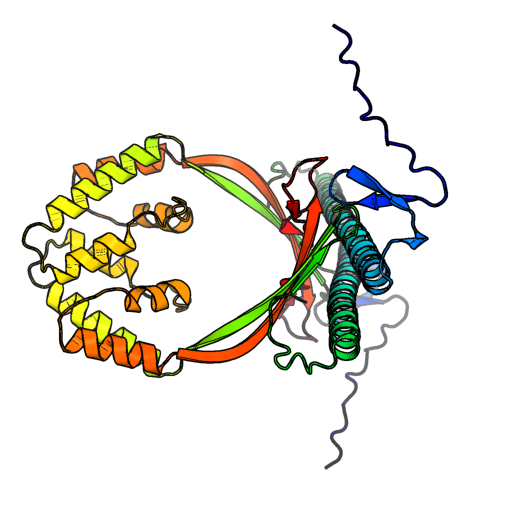C CA . GLY A 1 87 ? -18.688 -3.08 12.461 1 78.88 87 GLY A CA 1
ATOM 638 C C . GLY A 1 87 ? -18.141 -1.97 11.586 1 78.88 87 GLY A C 1
ATOM 639 O O . GLY A 1 87 ? -17.594 -0.979 12.086 1 78.88 87 GLY A O 1
ATOM 640 N N . ASN A 1 88 ? -18.141 -2.244 10.297 1 88.94 88 ASN A N 1
ATOM 641 C CA . ASN A 1 88 ? -17.828 -1.214 9.312 1 88.94 88 ASN A CA 1
ATOM 642 C C . ASN A 1 88 ? -18.875 -0.098 9.312 1 88.94 88 ASN A C 1
ATOM 644 O O . ASN A 1 88 ? -20.062 -0.359 9.469 1 88.94 88 ASN A O 1
ATOM 648 N N . VAL A 1 89 ? -18.406 1.085 9.383 1 92.19 89 VAL A N 1
ATOM 649 C CA . VAL A 1 89 ? -19.312 2.238 9.406 1 92.19 89 VAL A CA 1
ATOM 650 C C . VAL A 1 89 ? -18.906 3.227 8.312 1 92.19 89 VAL A C 1
ATOM 652 O O . VAL A 1 89 ? -17.719 3.391 8.023 1 92.19 89 VAL A O 1
ATOM 655 N N . SER A 1 90 ? -19.922 3.809 7.719 1 95.69 90 SER A N 1
ATOM 656 C CA . SER A 1 90 ? -19.719 4.887 6.758 1 95.69 90 SER A CA 1
ATOM 657 C C . SER A 1 90 ? -20.547 6.113 7.121 1 95.69 90 SER A C 1
ATOM 659 O O . SER A 1 90 ? -21.75 5.992 7.41 1 95.69 90 SER A O 1
ATOM 661 N N . ILE A 1 91 ? -19.891 7.234 7.188 1 96.56 91 ILE A N 1
ATOM 662 C CA . ILE A 1 91 ? -20.625 8.469 7.445 1 96.56 91 ILE A CA 1
ATOM 663 C C . ILE A 1 91 ? -20.391 9.461 6.309 1 96.56 91 ILE A C 1
ATOM 665 O O . ILE A 1 91 ? -19.312 9.469 5.699 1 96.56 91 ILE A O 1
ATOM 669 N N . THR A 1 92 ? -21.344 10.289 6.043 1 97.06 92 THR A N 1
ATOM 670 C CA . THR A 1 92 ? -21.266 11.273 4.973 1 97.06 92 THR A CA 1
ATOM 671 C C . THR A 1 92 ? -21.703 12.648 5.465 1 97.06 92 THR A C 1
ATOM 673 O O . THR A 1 92 ? -22.484 12.75 6.418 1 97.06 92 THR A O 1
ATOM 676 N N . THR A 1 93 ? -21.172 13.672 4.867 1 97.56 93 THR A N 1
ATOM 677 C CA . THR A 1 93 ? -21.703 15.008 5.117 1 97.56 93 THR A CA 1
ATOM 678 C C . THR A 1 93 ? -23.141 15.125 4.605 1 97.56 93 THR A C 1
ATOM 680 O O . THR A 1 93 ? -23.578 14.32 3.783 1 97.56 93 THR A O 1
ATOM 683 N N . TYR A 1 94 ? -23.844 16.062 5.168 1 96.25 94 TYR A N 1
ATOM 684 C CA . TYR A 1 94 ? -25.25 16.219 4.812 1 96.25 94 TYR A CA 1
ATOM 685 C C . TYR A 1 94 ? -25.406 16.5 3.324 1 96.25 94 TYR A C 1
ATOM 687 O O . TYR A 1 94 ? -26.344 16.016 2.689 1 96.25 94 TYR A O 1
ATOM 695 N N . ASP A 1 95 ? -24.422 17.203 2.752 1 95.19 95 ASP A N 1
ATOM 696 C CA . ASP A 1 95 ? -24.469 17.562 1.335 1 95.19 95 ASP A CA 1
ATOM 697 C C . ASP A 1 95 ? -23.797 16.484 0.479 1 95.19 95 ASP A C 1
ATOM 699 O O . ASP A 1 95 ? -23.703 16.625 -0.741 1 95.19 95 ASP A O 1
ATOM 703 N N . GLY A 1 96 ? -23.172 15.539 1.045 1 96.06 96 GLY A N 1
ATOM 704 C CA . GLY A 1 96 ? -22.578 14.422 0.323 1 96.06 96 GLY A CA 1
ATOM 705 C C . GLY A 1 96 ? -21.172 14.711 -0.168 1 96.06 96 GLY A C 1
ATOM 706 O O . GLY A 1 96 ? -20.609 13.938 -0.947 1 96.06 96 GLY A O 1
ATOM 707 N N . GLN A 1 97 ? -20.625 15.781 0.267 1 96.94 97 GLN A N 1
ATOM 708 C CA . GLN A 1 97 ? -19.312 16.188 -0.247 1 96.94 97 GLN A CA 1
ATOM 709 C C . GLN A 1 97 ? -18.234 15.188 0.159 1 96.94 97 GLN A C 1
ATOM 711 O O . GLN A 1 97 ? -17.391 14.812 -0.657 1 96.94 97 GLN A O 1
ATOM 716 N N . TYR A 1 98 ? -18.312 14.742 1.458 1 98.25 98 TYR A N 1
ATOM 717 C CA . TYR A 1 98 ? -17.312 13.812 1.97 1 98.25 98 TYR A CA 1
ATOM 718 C C . TYR A 1 98 ? -17.953 12.516 2.449 1 98.25 98 TYR A C 1
ATOM 720 O O . TYR A 1 98 ? -19.094 12.523 2.914 1 98.25 98 TYR A O 1
ATOM 728 N N . LYS A 1 99 ? -17.266 11.508 2.307 1 98.31 99 LYS A N 1
ATOM 729 C CA . LYS A 1 99 ? -17.594 10.195 2.861 1 98.31 99 LYS A CA 1
ATOM 730 C C . LYS A 1 99 ? -16.422 9.625 3.648 1 98.31 99 LYS A C 1
ATOM 732 O O . LYS A 1 99 ? -15.289 9.609 3.162 1 98.31 99 LYS A O 1
ATOM 737 N N . ILE A 1 100 ? -16.656 9.219 4.898 1 98.31 100 ILE A N 1
ATOM 738 C CA . ILE A 1 100 ? -15.641 8.625 5.762 1 98.31 100 ILE A CA 1
ATOM 739 C C . ILE A 1 100 ? -16.031 7.184 6.09 1 98.31 100 ILE A C 1
ATOM 741 O O . ILE A 1 100 ? -17.172 6.914 6.492 1 98.31 100 ILE A O 1
ATOM 745 N N . GLU A 1 101 ? -15.102 6.332 5.875 1 97.19 101 GLU A N 1
ATOM 746 C CA . GLU A 1 101 ? -15.352 4.926 6.164 1 97.19 101 GLU A CA 1
ATOM 747 C C . GLU A 1 101 ? -14.398 4.395 7.227 1 97.19 101 GLU A C 1
ATOM 749 O O . GLU A 1 101 ? -13.188 4.637 7.156 1 97.19 101 GLU A O 1
ATOM 754 N N . ARG A 1 102 ? -14.93 3.791 8.227 1 95.44 102 ARG A N 1
ATOM 755 C CA . ARG A 1 102 ? -14.172 2.984 9.18 1 95.44 102 ARG A CA 1
ATOM 756 C C . ARG A 1 102 ? -14.43 1.497 8.961 1 95.44 102 ARG A C 1
ATOM 758 O O . ARG A 1 102 ? -15.578 1.05 8.977 1 95.44 102 ARG A O 1
ATOM 765 N N . ALA A 1 103 ? -13.383 0.743 8.719 1 92.88 103 ALA A N 1
ATOM 766 C CA . ALA A 1 103 ? -13.523 -0.685 8.445 1 92.88 103 ALA A CA 1
ATOM 767 C C . ALA A 1 103 ? -12.594 -1.512 9.328 1 92.88 103 ALA A C 1
ATOM 769 O O . ALA A 1 103 ? -11.469 -1.096 9.609 1 92.88 103 ALA A O 1
ATOM 770 N N . PHE A 1 104 ? -13.07 -2.605 9.758 1 90.06 104 PHE A N 1
ATOM 771 C CA . PHE A 1 104 ? -12.273 -3.574 10.508 1 90.06 104 PHE A CA 1
ATOM 772 C C . PHE A 1 104 ? -11.906 -4.766 9.625 1 90.06 104 PHE A C 1
ATOM 774 O O . PHE A 1 104 ? -12.727 -5.23 8.828 1 90.06 104 PHE A O 1
ATOM 781 N N . ALA A 1 105 ? -10.672 -5.078 9.695 1 87.94 105 ALA A N 1
ATOM 782 C CA . ALA A 1 105 ? -10.219 -6.266 8.984 1 87.94 105 ALA A CA 1
ATOM 783 C C . ALA A 1 105 ? -9.469 -7.215 9.914 1 87.94 105 ALA A C 1
ATOM 785 O O . ALA A 1 105 ? -8.609 -6.781 10.688 1 87.94 105 ALA A O 1
ATOM 786 N N . ASP A 1 106 ? -9.844 -8.5 9.875 1 87.5 106 ASP A N 1
ATOM 787 C CA . ASP A 1 106 ? -9.133 -9.5 10.664 1 87.5 106 ASP A CA 1
ATOM 788 C C . ASP A 1 106 ? -7.711 -9.711 10.141 1 87.5 106 ASP A C 1
ATOM 790 O O . ASP A 1 106 ? -7.484 -9.742 8.93 1 87.5 106 ASP A O 1
ATOM 794 N N . ARG A 1 107 ? -6.793 -9.734 11.07 1 88.31 107 ARG A N 1
ATOM 795 C CA . ARG A 1 107 ? -5.418 -10.094 10.727 1 88.31 107 ARG A CA 1
ATOM 796 C C . ARG A 1 107 ? -5.223 -11.602 10.781 1 88.31 107 ARG A C 1
ATOM 798 O O . ARG A 1 107 ? -5.227 -12.195 11.859 1 88.31 107 ARG A O 1
ATOM 805 N N . ILE A 1 108 ? -5.043 -12.141 9.578 1 89.06 108 ILE A N 1
ATOM 806 C CA . ILE A 1 108 ? -4.918 -13.586 9.484 1 89.06 108 ILE A CA 1
ATOM 807 C C . ILE A 1 108 ? -3.445 -13.984 9.578 1 89.06 108 ILE A C 1
ATOM 809 O O . ILE A 1 108 ? -2.594 -13.414 8.898 1 89.06 108 ILE A O 1
ATOM 813 N N . VAL A 1 109 ? -3.158 -14.922 10.516 1 89.25 109 VAL A N 1
ATOM 814 C CA . VAL A 1 109 ? -1.842 -15.531 10.641 1 89.25 109 VAL A CA 1
ATOM 815 C C . VAL A 1 109 ? -1.972 -17.047 10.57 1 89.25 109 VAL A C 1
ATOM 817 O O . VAL A 1 109 ? -3.068 -17.594 10.734 1 89.25 109 VAL A O 1
ATOM 820 N N . PHE A 1 110 ? -0.825 -17.656 10.242 1 89.94 110 PHE A N 1
ATOM 821 C CA . PHE A 1 110 ? -0.829 -19.109 10.125 1 89.94 110 PHE A CA 1
ATOM 822 C C . PHE A 1 110 ? 0.028 -19.75 11.219 1 89.94 110 PHE A C 1
ATOM 824 O O . PHE A 1 110 ? 1.103 -19.234 11.547 1 89.94 110 PHE A O 1
ATOM 831 N N . THR A 1 111 ? -0.504 -20.812 11.875 1 93.12 111 THR A N 1
ATOM 832 C CA . THR A 1 111 ? 0.292 -21.594 12.82 1 93.12 111 THR A CA 1
ATOM 833 C C . THR A 1 111 ? 1.175 -22.594 12.086 1 93.12 111 THR A C 1
ATOM 835 O O . THR A 1 111 ? 1.222 -22.609 10.852 1 93.12 111 THR A O 1
ATOM 838 N N . GLU A 1 112 ? 1.947 -23.344 12.898 1 92.88 112 GLU A N 1
ATOM 839 C CA . GLU A 1 112 ? 2.938 -24.281 12.359 1 92.88 112 GLU A CA 1
ATOM 840 C C . GLU A 1 112 ? 2.279 -25.328 11.477 1 92.88 112 GLU A C 1
ATOM 842 O O . GLU A 1 112 ? 2.945 -25.953 10.648 1 92.88 112 GLU A O 1
ATOM 847 N N . GLU A 1 113 ? 0.984 -25.562 11.586 1 93.88 113 GLU A N 1
ATOM 848 C CA . GLU A 1 113 ? 0.265 -26.531 10.758 1 93.88 113 GLU A CA 1
ATOM 849 C C . GLU A 1 113 ? 0.339 -26.156 9.281 1 93.88 113 GLU A C 1
ATOM 851 O O . GLU A 1 113 ? 0.121 -27 8.414 1 93.88 113 GLU A O 1
ATOM 856 N N . ILE A 1 114 ? 0.682 -24.891 9.016 1 92.5 114 ILE A N 1
ATOM 857 C CA . ILE A 1 114 ? 0.81 -24.438 7.633 1 92.5 114 ILE A CA 1
ATOM 858 C C . ILE A 1 114 ? 1.939 -25.203 6.941 1 92.5 114 ILE A C 1
ATOM 860 O O . ILE A 1 114 ? 1.867 -25.484 5.742 1 92.5 114 ILE A O 1
ATOM 864 N N . LEU A 1 115 ? 2.891 -25.562 7.684 1 91.5 115 LEU A N 1
ATOM 865 C CA . LEU A 1 115 ? 4.016 -26.297 7.125 1 91.5 115 LEU A CA 1
ATOM 866 C C . LEU A 1 115 ? 3.592 -27.703 6.711 1 91.5 115 LEU A C 1
ATOM 868 O O . LEU A 1 115 ? 4.016 -28.203 5.668 1 91.5 115 LEU A O 1
ATOM 872 N N . ALA A 1 116 ? 2.758 -28.297 7.562 1 94.38 116 ALA A N 1
ATOM 873 C CA . ALA A 1 116 ? 2.225 -29.625 7.227 1 94.38 116 ALA A CA 1
ATOM 874 C C . ALA A 1 116 ? 1.365 -29.562 5.965 1 94.38 116 ALA A C 1
ATOM 876 O O . ALA A 1 116 ? 1.474 -30.422 5.09 1 94.38 116 ALA A O 1
ATOM 877 N N . ALA A 1 117 ? 0.54 -28.547 5.891 1 94.12 117 ALA A N 1
ATOM 878 C CA . ALA A 1 117 ? -0.294 -28.359 4.707 1 94.12 117 ALA A CA 1
ATOM 879 C C . ALA A 1 117 ? 0.559 -28.234 3.447 1 94.12 117 ALA A C 1
ATOM 881 O O . ALA A 1 117 ? 0.291 -28.906 2.443 1 94.12 117 ALA A O 1
ATOM 882 N N . ARG A 1 118 ? 1.572 -27.453 3.566 1 90.06 118 ARG A N 1
ATOM 883 C CA . ARG A 1 118 ? 2.467 -27.234 2.434 1 90.06 118 ARG A CA 1
ATOM 884 C C . ARG A 1 118 ? 3.104 -28.531 1.98 1 90.06 118 ARG A C 1
ATOM 886 O O . ARG A 1 118 ? 3.172 -28.812 0.782 1 90.06 118 ARG A O 1
ATOM 893 N N . GLU A 1 119 ? 3.594 -29.297 2.922 1 93 119 GLU A N 1
ATOM 894 C CA . GLU A 1 119 ? 4.238 -30.562 2.6 1 93 119 GLU A CA 1
ATOM 895 C C . GLU A 1 119 ? 3.26 -31.516 1.928 1 93 119 GLU A C 1
ATOM 897 O O . GLU A 1 119 ? 3.607 -32.188 0.95 1 93 119 GLU A O 1
ATOM 902 N N . LEU A 1 120 ? 2.082 -31.609 2.434 1 95.12 120 LEU A N 1
ATOM 903 C CA . LEU A 1 120 ? 1.061 -32.469 1.868 1 95.12 120 LEU A CA 1
ATOM 904 C C . LEU A 1 120 ? 0.676 -32.031 0.463 1 95.12 120 LEU A C 1
ATOM 906 O O . LEU A 1 120 ? 0.477 -32.844 -0.428 1 95.12 120 LEU A O 1
ATOM 910 N N . ILE A 1 121 ? 0.616 -30.75 0.25 1 91.5 121 ILE A N 1
ATOM 911 C CA . ILE A 1 121 ? 0.304 -30.203 -1.066 1 91.5 121 ILE A CA 1
ATOM 912 C C . ILE A 1 121 ? 1.402 -30.578 -2.057 1 91.5 121 ILE A C 1
ATOM 914 O O . ILE A 1 121 ? 1.116 -31.047 -3.162 1 91.5 121 ILE A O 1
ATOM 918 N N . ASN A 1 122 ? 2.584 -30.469 -1.574 1 88.5 122 ASN A N 1
ATOM 919 C CA . ASN A 1 122 ? 3.711 -30.844 -2.418 1 88.5 122 ASN A CA 1
ATOM 920 C C . ASN A 1 122 ? 3.672 -32.344 -2.77 1 88.5 122 ASN A C 1
ATOM 922 O O . ASN A 1 122 ? 3.988 -32.719 -3.896 1 88.5 122 ASN A O 1
ATOM 926 N N . LYS A 1 123 ? 3.312 -33.125 -1.836 1 92.69 123 LYS A N 1
ATOM 927 C CA . LYS A 1 123 ? 3.174 -34.562 -2.086 1 92.69 123 LYS A CA 1
ATOM 928 C C . LYS A 1 123 ? 2.119 -34.812 -3.154 1 92.69 123 LYS A C 1
ATOM 930 O O . LYS A 1 123 ? 2.326 -35.656 -4.043 1 92.69 123 LYS A O 1
ATOM 935 N N . CYS A 1 124 ? 0.989 -34.125 -3.062 1 92.62 124 CYS A N 1
ATOM 936 C CA . CYS A 1 124 ? -0.075 -34.25 -4.051 1 92.62 124 CYS A CA 1
ATOM 937 C C . CYS A 1 124 ? 0.415 -33.844 -5.438 1 92.62 124 CYS A C 1
ATOM 939 O O . CYS A 1 124 ? 0.242 -34.594 -6.402 1 92.62 124 CYS A O 1
ATOM 941 N N . ILE A 1 125 ? 1.066 -32.781 -5.516 1 87.81 125 ILE A N 1
ATOM 942 C CA . ILE A 1 125 ? 1.543 -32.25 -6.793 1 87.81 125 ILE A CA 1
ATOM 943 C C . ILE A 1 125 ? 2.555 -33.25 -7.398 1 87.81 125 ILE A C 1
ATOM 945 O O . ILE A 1 125 ? 2.498 -33.531 -8.594 1 87.81 125 ILE A O 1
ATOM 949 N N . SER A 1 126 ? 3.42 -33.719 -6.539 1 88.62 126 SER A N 1
ATOM 950 C CA . SER A 1 126 ? 4.418 -34.688 -7 1 88.62 126 SER A CA 1
ATOM 951 C C . SER A 1 126 ? 3.762 -35.938 -7.527 1 88.62 126 SER A C 1
ATOM 953 O O . SER A 1 126 ? 4.117 -36.438 -8.602 1 88.62 126 SER A O 1
ATOM 955 N N . ALA A 1 127 ? 2.807 -36.406 -6.844 1 90.25 127 ALA A N 1
ATOM 956 C CA . ALA A 1 127 ? 2.109 -37.656 -7.238 1 90.25 127 ALA A CA 1
ATOM 957 C C . ALA A 1 127 ? 1.344 -37.438 -8.547 1 90.25 127 ALA A C 1
ATOM 959 O O . ALA A 1 127 ? 1.373 -38.281 -9.43 1 90.25 127 ALA A O 1
ATOM 960 N N . TRP A 1 128 ? 0.722 -36.312 -8.633 1 89.38 128 TRP A N 1
ATOM 961 C CA . TRP A 1 128 ? -0.11 -36.031 -9.805 1 89.38 128 TRP A CA 1
ATOM 962 C C . TRP A 1 128 ? 0.75 -35.719 -11.023 1 89.38 128 TRP A C 1
ATOM 964 O O . TRP A 1 128 ? 0.282 -35.781 -12.156 1 89.38 128 TRP A O 1
ATOM 974 N N . SER A 1 129 ? 1.962 -35.281 -10.766 1 84.56 129 SER A N 1
ATOM 975 C CA . SER A 1 129 ? 2.865 -34.875 -11.844 1 84.56 129 SER A CA 1
ATOM 976 C C . SER A 1 129 ? 3.564 -36.094 -12.445 1 84.56 129 SER A C 1
ATOM 978 O O . SER A 1 129 ? 4.246 -35.969 -13.469 1 84.56 129 SER A O 1
ATOM 980 N N . GLU A 1 130 ? 3.355 -37.188 -11.727 1 83.56 130 GLU A N 1
ATOM 981 C CA . GLU A 1 130 ? 3.967 -38.375 -12.281 1 83.56 130 GLU A CA 1
ATOM 982 C C . GLU A 1 130 ? 3.389 -38.719 -13.656 1 83.56 130 GLU A C 1
ATOM 984 O O . GLU A 1 130 ? 2.17 -38.812 -13.82 1 83.56 130 GLU A O 1
ATOM 989 N N . GLY A 1 131 ? 4.227 -38.844 -14.664 1 79.56 131 GLY A N 1
ATOM 990 C CA . GLY A 1 131 ? 3.811 -39.156 -16.031 1 79.56 131 GLY A CA 1
ATOM 991 C C . GLY A 1 131 ? 3.336 -37.938 -16.797 1 79.56 131 GLY A C 1
ATOM 992 O O . GLY A 1 131 ? 3.021 -38.031 -17.984 1 79.56 131 GLY A O 1
ATOM 993 N N . ALA A 1 132 ? 3.211 -36.906 -16.047 1 78.75 132 ALA A N 1
ATOM 994 C CA . ALA A 1 132 ? 2.748 -35.688 -16.703 1 78.75 132 ALA A CA 1
ATOM 995 C C . ALA A 1 132 ? 3.824 -35.125 -17.609 1 78.75 132 ALA A C 1
ATOM 997 O O . ALA A 1 132 ? 5.004 -35.469 -17.5 1 78.75 132 ALA A O 1
ATOM 998 N N . ASN A 1 133 ? 3.336 -34.312 -18.531 1 85.88 133 ASN A N 1
ATOM 999 C CA . ASN A 1 133 ? 4.246 -33.531 -19.375 1 85.88 133 ASN A CA 1
ATOM 1000 C C . ASN A 1 133 ? 5.223 -32.719 -18.531 1 85.88 133 ASN A C 1
ATOM 1002 O O . ASN A 1 133 ? 4.824 -32.062 -17.562 1 85.88 133 ASN A O 1
ATOM 1006 N N . SER A 1 134 ? 6.457 -32.844 -18.812 1 87 134 SER A N 1
ATOM 1007 C CA . SER A 1 134 ? 7.508 -32.219 -18.016 1 87 134 SER A CA 1
ATOM 1008 C C . SER A 1 134 ? 7.34 -30.688 -17.984 1 87 134 SER A C 1
ATOM 1010 O O . SER A 1 134 ? 7.656 -30.047 -16.984 1 87 134 SER A O 1
ATOM 1012 N N . HIS A 1 135 ? 6.781 -30.156 -19.016 1 89.31 135 HIS A N 1
ATOM 1013 C CA . HIS A 1 135 ? 6.578 -28.703 -19.078 1 89.31 135 HIS A CA 1
ATOM 1014 C C . HIS A 1 135 ? 5.52 -28.25 -18.094 1 89.31 135 HIS A C 1
ATOM 1016 O O . HIS A 1 135 ? 5.691 -27.234 -17.422 1 89.31 135 HIS A O 1
ATOM 1022 N N . LEU A 1 136 ? 4.547 -29.016 -17.969 1 86 136 LEU A N 1
ATOM 1023 C CA . LEU A 1 136 ? 3.479 -28.719 -17.016 1 86 136 LEU A CA 1
ATOM 1024 C C . LEU A 1 136 ? 3.988 -28.766 -15.586 1 86 136 LEU A C 1
ATOM 1026 O O . LEU A 1 136 ? 3.605 -27.938 -14.758 1 86 136 LEU A O 1
ATOM 1030 N N . ARG A 1 137 ? 4.789 -29.641 -15.344 1 83.69 137 ARG A N 1
ATOM 1031 C CA . ARG A 1 137 ? 5.363 -29.797 -14.008 1 83.69 137 ARG A CA 1
ATOM 1032 C C . ARG A 1 137 ? 6.172 -28.562 -13.625 1 83.69 137 ARG A C 1
ATOM 1034 O O . ARG A 1 137 ? 6.086 -28.094 -12.484 1 83.69 137 ARG A O 1
ATOM 1041 N N . VAL A 1 138 ? 6.945 -28.031 -14.516 1 84.56 138 VAL A N 1
ATOM 1042 C CA . VAL A 1 138 ? 7.77 -26.844 -14.273 1 84.56 138 VAL A CA 1
ATOM 1043 C C . VAL A 1 138 ? 6.875 -25.656 -13.891 1 84.56 138 VAL A C 1
ATOM 1045 O O . VAL A 1 138 ? 7.176 -24.922 -12.945 1 84.56 138 VAL A O 1
ATOM 1048 N N . LEU A 1 139 ? 5.754 -25.484 -14.523 1 83.69 139 LEU A N 1
ATOM 1049 C CA . LEU A 1 139 ? 4.84 -24.375 -14.273 1 83.69 139 LEU A CA 1
ATOM 1050 C C . LEU A 1 139 ? 4.16 -24.531 -12.914 1 83.69 139 LEU A C 1
ATOM 1052 O O . LEU A 1 139 ? 4.031 -23.547 -12.172 1 83.69 139 LEU A O 1
ATOM 1056 N N . VAL A 1 140 ? 3.793 -25.734 -12.633 1 81.06 140 VAL A N 1
ATOM 1057 C CA . VAL A 1 140 ? 3.105 -25.984 -11.367 1 81.06 140 VAL A CA 1
ATOM 1058 C C . VAL A 1 140 ? 4.066 -25.766 -10.203 1 81.06 140 VAL A C 1
ATOM 1060 O O . VAL A 1 140 ? 3.701 -25.125 -9.211 1 81.06 140 VAL A O 1
ATOM 1063 N N . ASP A 1 141 ? 5.258 -26.219 -10.367 1 78.62 141 ASP A N 1
ATOM 1064 C CA . ASP A 1 141 ? 6.27 -26.047 -9.328 1 78.62 141 ASP A CA 1
ATOM 1065 C C . ASP A 1 141 ? 6.535 -24.562 -9.055 1 78.62 141 ASP A C 1
ATOM 1067 O O . ASP A 1 141 ? 6.668 -24.156 -7.902 1 78.62 141 ASP A O 1
ATOM 1071 N N . ARG A 1 142 ? 6.527 -23.828 -9.977 1 78.81 142 ARG A N 1
ATOM 1072 C CA . ARG A 1 142 ? 6.801 -22.391 -9.844 1 78.81 142 ARG A CA 1
ATOM 1073 C C . ARG A 1 142 ? 5.629 -21.672 -9.188 1 78.81 142 ARG A C 1
ATOM 1075 O O . ARG A 1 142 ? 5.828 -20.797 -8.352 1 78.81 142 ARG A O 1
ATOM 1082 N N . ALA A 1 143 ? 4.445 -22.047 -9.57 1 76.62 143 ALA A N 1
ATOM 1083 C CA . ALA A 1 143 ? 3.252 -21.375 -9.062 1 76.62 143 ALA A CA 1
ATOM 1084 C C . ALA A 1 143 ? 3.053 -21.656 -7.574 1 76.62 143 ALA A C 1
ATOM 1086 O O . ALA A 1 143 ? 2.492 -20.844 -6.848 1 76.62 143 ALA A O 1
ATOM 1087 N N . PHE A 1 144 ? 3.551 -22.688 -7.145 1 73.25 144 PHE A N 1
ATOM 1088 C CA . PHE A 1 144 ? 3.238 -23.078 -5.773 1 73.25 144 PHE A CA 1
ATOM 1089 C C . PHE A 1 144 ? 4.5 -23.109 -4.922 1 73.25 144 PHE A C 1
ATOM 1091 O O . PHE A 1 144 ? 4.445 -23.438 -3.734 1 73.25 144 PHE A O 1
ATOM 1098 N N . ARG A 1 145 ? 5.598 -22.781 -5.551 1 62.69 145 ARG A N 1
ATOM 1099 C CA . ARG A 1 145 ? 6.809 -22.688 -4.746 1 62.69 145 ARG A CA 1
ATOM 1100 C C . ARG A 1 145 ? 6.84 -21.375 -3.969 1 62.69 145 ARG A C 1
ATOM 1102 O O . ARG A 1 145 ? 6.445 -20.328 -4.492 1 62.69 145 ARG A O 1
ATOM 1109 N N . ALA A 1 146 ? 6.945 -21.469 -2.604 1 53.62 146 ALA A N 1
ATOM 1110 C CA . ALA A 1 146 ? 7.102 -20.344 -1.684 1 53.62 146 ALA A CA 1
ATOM 1111 C C . ALA A 1 146 ? 8.148 -19.359 -2.193 1 53.62 146 ALA A C 1
ATOM 1113 O O . ALA A 1 146 ? 9.195 -19.766 -2.711 1 53.62 146 ALA A O 1
ATOM 1114 N N . ASN A 1 147 ? 7.699 -18.156 -2.641 1 51.56 147 ASN A N 1
ATOM 1115 C CA . ASN A 1 147 ? 8.727 -17.156 -2.967 1 51.56 147 ASN A CA 1
ATOM 1116 C C . ASN A 1 147 ? 9.812 -17.109 -1.896 1 51.56 147 ASN A C 1
ATOM 1118 O O . ASN A 1 147 ? 9.664 -17.703 -0.825 1 51.56 147 ASN A O 1
ATOM 1122 N N . LYS A 1 148 ? 10.938 -16.688 -2.34 1 46.88 148 LYS A N 1
ATOM 1123 C CA . LYS A 1 148 ? 12.156 -16.625 -1.544 1 46.88 148 LYS A CA 1
ATOM 1124 C C . LYS A 1 148 ? 11.875 -16.078 -0.146 1 46.88 148 LYS A C 1
ATOM 1126 O O . LYS A 1 148 ? 12.602 -16.391 0.803 1 46.88 148 LYS A O 1
ATOM 1131 N N . GLN A 1 149 ? 10.922 -15.109 -0.05 1 49.22 149 GLN A N 1
ATOM 1132 C CA . GLN A 1 149 ? 10.734 -14.594 1.303 1 49.22 149 GLN A CA 1
ATOM 1133 C C . GLN A 1 149 ? 9.742 -15.453 2.082 1 49.22 149 GLN A C 1
ATOM 1135 O O . GLN A 1 149 ? 9.391 -15.125 3.219 1 49.22 149 GLN A O 1
ATOM 1140 N N . GLY A 1 150 ? 9.375 -16.672 1.536 1 47.66 150 GLY A N 1
ATOM 1141 C CA . GLY A 1 150 ? 8.594 -17.672 2.252 1 47.66 150 GLY A CA 1
ATOM 1142 C C . GLY A 1 150 ? 7.164 -17.219 2.518 1 47.66 150 GLY A C 1
ATOM 1143 O O . GLY A 1 150 ? 6.441 -17.859 3.281 1 47.66 150 GLY A O 1
ATOM 1144 N N . GLN A 1 151 ? 6.895 -16.016 2.145 1 51.41 151 GLN A N 1
ATOM 1145 C CA . GLN A 1 151 ? 5.582 -15.523 2.561 1 51.41 151 GLN A CA 1
ATOM 1146 C C . GLN A 1 151 ? 4.504 -15.93 1.558 1 51.41 151 GLN A C 1
ATOM 1148 O O . GLN A 1 151 ? 4.633 -15.656 0.361 1 51.41 151 GLN A O 1
ATOM 1153 N N . LEU A 1 152 ? 3.971 -17.016 1.797 1 56.31 152 LEU A N 1
ATOM 1154 C CA . LEU A 1 152 ? 2.719 -17.297 1.102 1 56.31 152 LEU A CA 1
ATOM 1155 C C . LEU A 1 152 ? 1.728 -16.156 1.294 1 56.31 152 LEU A C 1
ATOM 1157 O O . LEU A 1 152 ? 1.47 -15.734 2.424 1 56.31 152 LEU A O 1
ATOM 1161 N N . MET A 1 153 ? 1.479 -15.516 0.125 1 66.38 153 MET A N 1
ATOM 1162 C CA . MET A 1 153 ? 0.409 -14.531 0.267 1 66.38 153 MET A CA 1
ATOM 1163 C C . MET A 1 153 ? -0.848 -15.172 0.844 1 66.38 153 MET A C 1
ATOM 1165 O O . MET A 1 153 ? -1.265 -16.25 0.396 1 66.38 153 MET A O 1
ATOM 1169 N N . VAL A 1 154 ? -1.214 -14.688 1.972 1 73.5 154 VAL A N 1
ATOM 1170 C CA . VAL A 1 154 ? -2.389 -15.156 2.697 1 73.5 154 VAL A CA 1
ATOM 1171 C C . VAL A 1 154 ? -3.531 -15.414 1.717 1 73.5 154 VAL A C 1
ATOM 1173 O O . VAL A 1 154 ? -4.148 -16.484 1.737 1 73.5 154 VAL A O 1
ATOM 1176 N N . LYS A 1 155 ? -3.613 -14.602 0.725 1 75.25 155 LYS A N 1
ATOM 1177 C CA . LYS A 1 155 ? -4.738 -14.703 -0.203 1 75.25 155 LYS A CA 1
ATOM 1178 C C . LYS A 1 155 ? -4.594 -15.914 -1.114 1 75.25 155 LYS A C 1
ATOM 1180 O O . LYS A 1 155 ? -5.57 -16.609 -1.387 1 75.25 155 LYS A O 1
ATOM 1185 N N . ASP A 1 156 ? -3.469 -16.172 -1.48 1 74.75 156 ASP A N 1
ATOM 1186 C CA . ASP A 1 156 ? -3.221 -17.297 -2.375 1 74.75 156 ASP A CA 1
ATOM 1187 C C . ASP A 1 156 ? -3.441 -18.625 -1.659 1 74.75 156 ASP A C 1
ATOM 1189 O O . ASP A 1 156 ? -4.051 -19.547 -2.215 1 74.75 156 ASP A O 1
ATOM 1193 N N . VAL A 1 157 ? -3.008 -18.609 -0.471 1 77.31 157 VAL A N 1
ATOM 1194 C CA . VAL A 1 157 ? -3.141 -19.828 0.316 1 77.31 157 VAL A CA 1
ATOM 1195 C C . VAL A 1 157 ? -4.613 -20.109 0.607 1 77.31 157 VAL A C 1
ATOM 1197 O O . VAL A 1 157 ? -5.09 -21.234 0.442 1 77.31 157 VAL A O 1
ATOM 1200 N N . LEU A 1 158 ? -5.328 -19.094 0.883 1 84.31 158 LEU A N 1
ATOM 1201 C CA . LEU A 1 158 ? -6.746 -19.203 1.197 1 84.31 158 LEU A CA 1
ATOM 1202 C C . LEU A 1 158 ? -7.547 -19.609 -0.038 1 84.31 158 LEU A C 1
ATOM 1204 O O . LEU A 1 158 ? -8.555 -20.312 0.071 1 84.31 158 LEU A O 1
ATOM 1208 N N . SER A 1 159 ? -7.078 -19.25 -1.168 1 84.94 159 SER A N 1
ATOM 1209 C CA . SER A 1 159 ? -7.785 -19.562 -2.402 1 84.94 159 SER A CA 1
ATOM 1210 C C . SER A 1 159 ? -7.762 -21.062 -2.682 1 84.94 159 SER A C 1
ATOM 1212 O O . SER A 1 159 ? -8.641 -21.594 -3.361 1 84.94 159 SER A O 1
ATOM 1214 N N . LEU A 1 160 ? -6.816 -21.766 -2.207 1 87.5 160 LEU A N 1
ATOM 1215 C CA . LEU A 1 160 ? -6.707 -23.219 -2.408 1 87.5 160 LEU A CA 1
ATOM 1216 C C . LEU A 1 160 ? -7.871 -23.953 -1.753 1 87.5 160 LEU A C 1
ATOM 1218 O O . LEU A 1 160 ? -8.289 -25 -2.225 1 87.5 160 LEU A O 1
ATOM 1222 N N . LEU A 1 161 ? -8.398 -23.328 -0.761 1 91.25 161 LEU A N 1
ATOM 1223 C CA . LEU A 1 161 ? -9.508 -23.953 -0.035 1 91.25 161 LEU A CA 1
ATOM 1224 C C . LEU A 1 161 ? -10.734 -24.062 -0.923 1 91.25 161 LEU A C 1
ATOM 1226 O O . LEU A 1 161 ? -11.641 -24.859 -0.636 1 91.25 161 LEU A O 1
ATOM 1230 N N . ARG A 1 162 ? -10.688 -23.312 -1.957 1 89.69 162 ARG A N 1
ATOM 1231 C CA . ARG A 1 162 ? -11.828 -23.328 -2.857 1 89.69 162 ARG A CA 1
ATOM 1232 C C . ARG A 1 162 ? -11.68 -24.406 -3.928 1 89.69 162 ARG A C 1
ATOM 1234 O O . ARG A 1 162 ? -12.602 -24.641 -4.711 1 89.69 162 ARG A O 1
ATOM 1241 N N . VAL A 1 163 ? -10.555 -24.969 -3.982 1 88.62 163 VAL A N 1
ATOM 1242 C CA . VAL A 1 163 ? -10.289 -26 -4.988 1 88.62 163 VAL A CA 1
ATOM 1243 C C . VAL A 1 163 ? -10.844 -27.344 -4.512 1 88.62 163 VAL A C 1
ATOM 1245 O O . VAL A 1 163 ? -10.406 -27.875 -3.494 1 88.62 163 VAL A O 1
ATOM 1248 N N . GLU A 1 164 ? -11.758 -27.828 -5.277 1 91.5 164 GLU A N 1
ATOM 1249 C CA . GLU A 1 164 ? -12.383 -29.094 -4.926 1 91.5 164 GLU A CA 1
ATOM 1250 C C . GLU A 1 164 ? -11.703 -30.25 -5.648 1 91.5 164 GLU A C 1
ATOM 1252 O O . GLU A 1 164 ? -11.883 -30.438 -6.855 1 91.5 164 GLU A O 1
ATOM 1257 N N . ILE A 1 165 ? -10.922 -30.984 -4.91 1 93.06 165 ILE A N 1
ATOM 1258 C CA . ILE A 1 165 ? -10.234 -32.156 -5.418 1 93.06 165 ILE A CA 1
ATOM 1259 C C . ILE A 1 165 ? -10.539 -33.375 -4.531 1 93.06 165 ILE A C 1
ATOM 1261 O O . ILE A 1 165 ? -10.484 -33.281 -3.303 1 93.06 165 ILE A O 1
ATOM 1265 N N . ASN A 1 166 ? -11.023 -34.562 -5.168 1 93.75 166 ASN A N 1
ATOM 1266 C CA . ASN A 1 166 ? -11.336 -35.75 -4.43 1 93.75 166 ASN A CA 1
ATOM 1267 C C . ASN A 1 166 ? -10.102 -36.656 -4.266 1 93.75 166 ASN A C 1
ATOM 1269 O O . ASN A 1 166 ? -9.969 -37.656 -4.941 1 93.75 166 ASN A O 1
ATOM 1273 N N . ASP A 1 167 ? -9.219 -36.281 -3.426 1 95.31 167 ASP A N 1
ATOM 1274 C CA . ASP A 1 167 ? -7.988 -36.969 -3.043 1 95.31 167 ASP A CA 1
ATOM 1275 C C . ASP A 1 167 ? -7.773 -36.906 -1.532 1 95.31 167 ASP A C 1
ATOM 1277 O O . ASP A 1 167 ? -7.863 -35.844 -0.93 1 95.31 167 ASP A O 1
ATOM 1281 N N . VAL A 1 168 ? -7.582 -38.062 -1.006 1 96.88 168 VAL A N 1
ATOM 1282 C CA . VAL A 1 168 ? -7.523 -38.188 0.447 1 96.88 168 VAL A CA 1
ATOM 1283 C C . VAL A 1 168 ? -6.379 -37.344 0.989 1 96.88 168 VAL A C 1
ATOM 1285 O O . VAL A 1 168 ? -6.527 -36.656 2.014 1 96.88 168 VAL A O 1
ATOM 1288 N N . VAL A 1 169 ? -5.207 -37.375 0.356 1 97.19 169 VAL A N 1
ATOM 1289 C CA . VAL A 1 169 ? -4.055 -36.594 0.801 1 97.19 169 VAL A CA 1
ATOM 1290 C C . VAL A 1 169 ? -4.344 -35.094 0.64 1 97.19 169 VAL A C 1
ATOM 1292 O O . VAL A 1 169 ? -4.004 -34.312 1.513 1 97.19 169 VAL A O 1
ATOM 1295 N N . TRP A 1 170 ? -5.039 -34.719 -0.406 1 96.38 170 TRP A N 1
ATOM 1296 C CA . TRP A 1 170 ? -5.434 -33.312 -0.64 1 96.38 170 TRP A CA 1
ATOM 1297 C C . TRP A 1 170 ? -6.391 -32.844 0.442 1 96.38 170 TRP A C 1
ATOM 1299 O O . TRP A 1 170 ? -6.215 -31.75 0.996 1 96.38 170 TRP A O 1
ATOM 1309 N N . LYS A 1 171 ? -7.328 -33.625 0.72 1 97.38 171 LYS A N 1
ATOM 1310 C CA . LYS A 1 171 ? -8.312 -33.281 1.739 1 97.38 171 LYS A CA 1
ATOM 1311 C C . LYS A 1 171 ? -7.645 -33.094 3.102 1 97.38 171 LYS A C 1
ATOM 1313 O O . LYS A 1 171 ? -8 -32.188 3.857 1 97.38 171 LYS A O 1
ATOM 1318 N N . THR A 1 172 ? -6.707 -33.938 3.336 1 97.88 172 THR A N 1
ATOM 1319 C CA . THR A 1 172 ? -5.941 -33.781 4.57 1 97.88 17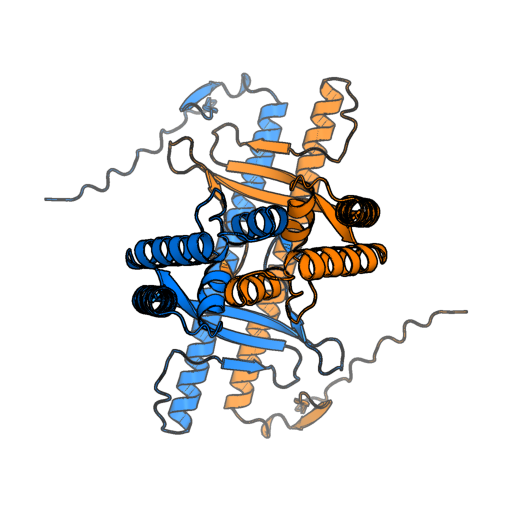2 THR A CA 1
ATOM 1320 C C . THR A 1 172 ? -5.137 -32.5 4.574 1 97.88 172 THR A C 1
ATOM 1322 O O . THR A 1 172 ? -5.055 -31.812 5.594 1 97.88 172 THR A O 1
ATOM 1325 N N . ALA A 1 173 ? -4.543 -32.156 3.424 1 96.19 173 ALA A N 1
ATOM 1326 C CA . ALA A 1 173 ? -3.801 -30.891 3.287 1 96.19 173 ALA A CA 1
ATOM 1327 C C . ALA A 1 173 ? -4.703 -29.688 3.537 1 96.19 173 ALA A C 1
ATOM 1329 O O . ALA A 1 173 ? -4.32 -28.75 4.242 1 96.19 173 ALA A O 1
ATOM 1330 N N . MET A 1 174 ? -5.898 -29.75 3.004 1 96.25 174 MET A N 1
ATOM 1331 C CA . MET A 1 174 ? -6.844 -28.656 3.164 1 96.25 174 MET A CA 1
ATOM 1332 C C . MET A 1 174 ? -7.312 -28.547 4.613 1 96.25 174 MET A C 1
ATOM 1334 O O . MET A 1 174 ? -7.535 -27.438 5.117 1 96.25 174 MET A O 1
ATOM 1338 N N . GLN A 1 175 ? -7.473 -29.688 5.211 1 97.19 175 GLN A N 1
ATOM 1339 C CA . GLN A 1 175 ? -7.816 -29.656 6.629 1 97.19 175 GLN A CA 1
ATOM 1340 C C . GLN A 1 175 ? -6.695 -29.031 7.457 1 97.19 175 GLN A C 1
ATOM 1342 O O . GLN A 1 175 ? -6.945 -28.203 8.336 1 97.19 175 GLN A O 1
ATOM 1347 N N . ALA A 1 176 ? -5.453 -29.422 7.203 1 96.44 176 ALA A N 1
ATOM 1348 C CA . ALA A 1 176 ? -4.301 -28.828 7.879 1 96.44 176 ALA A CA 1
ATOM 1349 C C . ALA A 1 176 ? -4.242 -27.328 7.648 1 96.44 176 ALA A C 1
ATOM 1351 O O . ALA A 1 176 ? -3.922 -26.562 8.562 1 96.44 176 ALA A O 1
ATOM 1352 N N . LEU A 1 177 ? -4.516 -26.875 6.457 1 94.31 177 LEU A N 1
ATOM 1353 C CA . LEU A 1 177 ? -4.551 -25.469 6.109 1 94.31 177 LEU A CA 1
ATOM 1354 C C . LEU A 1 177 ? -5.629 -24.734 6.906 1 94.31 177 LEU A C 1
ATOM 1356 O O . LEU A 1 177 ? -5.359 -23.703 7.52 1 94.31 177 LEU A O 1
ATOM 1360 N N . LYS A 1 178 ? -6.762 -25.312 6.945 1 95.5 178 LYS A N 1
ATOM 1361 C CA . LYS A 1 178 ? -7.863 -24.719 7.703 1 95.5 178 LYS A CA 1
ATOM 1362 C C . LYS A 1 178 ? -7.512 -24.594 9.18 1 95.5 178 LYS A C 1
ATOM 1364 O O . LYS A 1 178 ? -7.742 -23.562 9.797 1 95.5 178 LYS A O 1
ATOM 1369 N N . ASP A 1 179 ? -6.938 -25.625 9.68 1 96 179 ASP A N 1
ATOM 1370 C CA . ASP A 1 179 ? -6.578 -25.656 11.094 1 96 179 ASP A CA 1
ATOM 1371 C C . ASP A 1 179 ? -5.48 -24.641 11.406 1 96 179 ASP A C 1
ATOM 1373 O O . ASP A 1 179 ? -5.305 -24.25 12.555 1 96 179 ASP A O 1
ATOM 1377 N N . SER A 1 180 ? -4.734 -24.297 10.406 1 94.5 180 SER A N 1
ATOM 1378 C CA . SER A 1 180 ? -3.598 -23.406 10.609 1 94.5 180 SER A CA 1
ATOM 1379 C C . SER A 1 180 ? -4.043 -21.953 10.672 1 94.5 180 SER A C 1
ATOM 1381 O O . SER A 1 180 ? -3.287 -21.078 11.125 1 94.5 180 SER A O 1
ATOM 1383 N N . ILE A 1 181 ? -5.168 -21.656 10.188 1 92.81 181 ILE A N 1
ATOM 1384 C CA . ILE A 1 181 ? -5.637 -20.281 10.094 1 92.81 181 ILE A CA 1
ATOM 1385 C C . ILE A 1 181 ? -6.023 -19.766 11.484 1 92.81 181 ILE A C 1
ATOM 1387 O O . ILE A 1 181 ? -6.82 -20.391 12.18 1 92.81 181 ILE A O 1
ATOM 1391 N N . GLN A 1 182 ? -5.359 -18.672 11.859 1 92.94 182 GLN A N 1
ATOM 1392 C CA . GLN A 1 182 ? -5.676 -18.016 13.125 1 92.94 182 GLN A CA 1
ATOM 1393 C C . GLN A 1 182 ? -5.867 -16.516 12.922 1 92.94 182 GLN A C 1
ATOM 1395 O O . GLN A 1 182 ? -5.145 -15.883 12.148 1 92.94 182 GLN A O 1
ATOM 1400 N N . VAL A 1 183 ? -6.828 -16 13.57 1 89.69 183 VAL A N 1
ATOM 1401 C CA . VAL A 1 183 ? -7.02 -14.555 13.586 1 89.69 183 VAL A CA 1
ATOM 1402 C C . VAL A 1 183 ? -6.262 -13.938 14.758 1 89.69 183 VAL A C 1
ATOM 1404 O O . VAL A 1 183 ? -6.48 -14.312 15.914 1 89.69 183 VAL A O 1
ATOM 1407 N N . ASN A 1 184 ? -5.191 -13.234 14.352 1 89.5 184 ASN A N 1
ATOM 1408 C CA . ASN A 1 184 ? -4.406 -12.547 15.375 1 89.5 184 ASN A CA 1
ATOM 1409 C C . ASN A 1 184 ? -4.77 -11.07 15.453 1 89.5 184 ASN A C 1
ATOM 1411 O O . ASN A 1 184 ? -3.996 -10.211 15.023 1 89.5 184 ASN A O 1
ATOM 1415 N N . GLY A 1 185 ? -5.895 -10.695 16.016 1 88.25 185 GLY A N 1
ATOM 1416 C CA . GLY A 1 185 ? -6.352 -9.328 16.203 1 88.25 185 GLY A CA 1
ATOM 1417 C C . GLY A 1 185 ? -7.074 -8.758 15 1 88.25 185 GLY A C 1
ATOM 1418 O O . GLY A 1 185 ? -7.355 -9.484 14.039 1 88.25 185 GLY A O 1
ATOM 1419 N N . THR A 1 186 ? -7.512 -7.586 15.164 1 88.44 186 THR A N 1
ATOM 1420 C CA . THR A 1 186 ? -8.227 -6.867 14.109 1 88.44 186 THR A CA 1
ATOM 1421 C C . THR A 1 186 ? -7.598 -5.5 13.859 1 88.44 186 THR A C 1
ATOM 1423 O O . THR A 1 186 ? -7.191 -4.816 14.805 1 88.44 186 THR A O 1
ATOM 1426 N N . ALA A 1 187 ? -7.395 -5.266 12.602 1 88.31 187 ALA A N 1
ATOM 1427 C CA . ALA A 1 187 ? -6.926 -3.938 12.219 1 88.31 187 ALA A CA 1
ATOM 1428 C C . ALA A 1 187 ? -8.102 -3.02 11.883 1 88.31 187 ALA A C 1
ATOM 1430 O O . ALA A 1 187 ? -9.125 -3.475 11.367 1 88.31 187 ALA A O 1
ATOM 1431 N N . VAL A 1 188 ? -7.93 -1.729 12.266 1 91.12 188 VAL A N 1
ATOM 1432 C CA . VAL A 1 188 ? -8.953 -0.735 11.953 1 91.12 188 VAL A CA 1
ATOM 1433 C C . VAL A 1 188 ? -8.414 0.246 10.914 1 91.12 188 VAL A C 1
ATOM 1435 O O . VAL A 1 188 ? -7.305 0.76 11.047 1 91.12 188 VAL A O 1
ATOM 1438 N N . TYR A 1 189 ? -9.219 0.457 9.852 1 92.56 189 TYR A N 1
ATOM 1439 C CA . TYR A 1 189 ? -8.82 1.333 8.758 1 92.56 189 TYR A CA 1
ATOM 1440 C C . TYR A 1 189 ? -9.781 2.508 8.617 1 92.56 189 TYR A C 1
ATOM 1442 O O . TYR A 1 189 ? -10.992 2.35 8.773 1 92.56 189 TYR A O 1
ATOM 1450 N N . ILE A 1 190 ? -9.125 3.686 8.352 1 96.5 190 ILE A N 1
ATOM 1451 C CA . ILE A 1 190 ? -9.898 4.875 8.008 1 96.5 190 ILE A CA 1
ATOM 1452 C C . ILE A 1 190 ? -9.641 5.262 6.555 1 96.5 190 ILE A C 1
ATOM 1454 O O . ILE A 1 190 ? -8.492 5.297 6.109 1 96.5 190 ILE A O 1
ATOM 1458 N N . ARG A 1 191 ? -10.773 5.445 5.855 1 97.19 191 ARG A N 1
ATOM 1459 C CA . ARG A 1 191 ? -10.68 5.938 4.488 1 97.19 191 ARG A CA 1
ATOM 1460 C C . ARG A 1 191 ? -11.547 7.176 4.289 1 97.19 191 ARG A C 1
ATOM 1462 O O . ARG A 1 191 ? -12.656 7.254 4.82 1 97.19 191 ARG A O 1
ATOM 1469 N N . VAL A 1 192 ? -10.992 8.086 3.566 1 98.25 192 VAL A N 1
ATOM 1470 C CA . VAL A 1 192 ? -11.703 9.336 3.33 1 98.25 192 VAL A CA 1
ATOM 1471 C C . VAL A 1 192 ? -11.867 9.562 1.829 1 98.25 192 VAL A C 1
ATOM 1473 O O . VAL A 1 192 ? -10.922 9.375 1.061 1 98.25 192 VAL A O 1
ATOM 1476 N N . TYR A 1 193 ? -13.039 9.992 1.473 1 98.38 193 TYR A N 1
ATOM 1477 C CA . TYR A 1 193 ? -13.375 10.211 0.071 1 98.38 193 TYR A CA 1
ATOM 1478 C C . TYR A 1 193 ? -13.992 11.594 -0.13 1 98.38 193 TYR A C 1
ATOM 1480 O O . TYR A 1 193 ? -14.594 12.156 0.791 1 98.38 193 TYR A O 1
ATOM 1488 N N . LYS A 1 194 ? -13.828 12.078 -1.329 1 98.19 194 LYS A N 1
ATOM 1489 C CA . LYS A 1 194 ? -14.477 13.305 -1.768 1 98.19 194 LYS A CA 1
ATOM 1490 C C . LYS A 1 194 ? -15.32 13.07 -3.018 1 98.19 194 LYS A C 1
ATOM 1492 O O . LYS A 1 194 ? -14.891 12.375 -3.938 1 98.19 194 LYS A O 1
ATOM 1497 N N . ARG A 1 195 ? -16.438 13.656 -2.961 1 96.5 195 ARG A N 1
ATOM 1498 C CA . ARG A 1 195 ? -17.344 13.484 -4.09 1 96.5 195 ARG A CA 1
ATOM 1499 C C . ARG A 1 195 ? -16.797 14.164 -5.34 1 96.5 195 ARG A C 1
ATOM 1501 O O . ARG A 1 195 ? -16.281 15.281 -5.273 1 96.5 195 ARG A O 1
ATOM 1508 N N . HIS A 1 196 ? -16.875 13.453 -6.453 1 94.44 196 HIS A N 1
ATOM 1509 C CA . HIS A 1 196 ? -16.438 14.008 -7.727 1 94.44 196 HIS A CA 1
ATOM 1510 C C . HIS A 1 196 ? -17.5 14.922 -8.328 1 94.44 196 HIS A C 1
ATOM 1512 O O . HIS A 1 196 ? -18.469 14.445 -8.914 1 94.44 196 HIS A O 1
ATOM 1518 N N . GLY A 1 197 ? -17.25 16.125 -8.203 1 87.12 197 GLY A N 1
ATOM 1519 C CA . GLY A 1 197 ? -18.25 17.031 -8.742 1 87.12 197 GLY A CA 1
ATOM 1520 C C . GLY A 1 197 ? -19.641 16.75 -8.211 1 87.12 197 GLY A C 1
ATOM 1521 O O . GLY A 1 197 ? -19.844 16.656 -6.996 1 87.12 197 GLY A O 1
ATOM 1522 N N . ASN A 1 198 ? -20.656 16.641 -9.133 1 84 198 ASN A N 1
ATOM 1523 C CA . ASN A 1 198 ? -22.031 16.375 -8.75 1 84 198 ASN A CA 1
ATOM 1524 C C . ASN A 1 198 ? -22.469 14.961 -9.117 1 84 198 ASN A C 1
ATOM 1526 O O . ASN A 1 198 ? -23.656 14.695 -9.32 1 84 198 ASN A O 1
ATOM 1530 N N . THR A 1 199 ? -21.484 14.109 -9.172 1 89.81 199 THR A N 1
ATOM 1531 C CA . THR A 1 199 ? -21.797 12.719 -9.508 1 89.81 199 THR A CA 1
ATOM 1532 C C . THR A 1 199 ? -21.938 11.883 -8.242 1 89.81 199 THR A C 1
ATOM 1534 O O . THR A 1 199 ? -21.797 12.398 -7.133 1 89.81 199 THR A O 1
ATOM 1537 N N . ASP A 1 200 ? -22.297 10.695 -8.43 1 90.12 200 ASP A N 1
ATOM 1538 C CA . ASP A 1 200 ? -22.422 9.773 -7.305 1 90.12 200 ASP A CA 1
ATOM 1539 C C . ASP A 1 200 ? -21.109 9.039 -7.051 1 90.12 200 ASP A C 1
ATOM 1541 O O . ASP A 1 200 ? -21.047 8.117 -6.238 1 90.12 200 ASP A O 1
ATOM 1545 N N . GLN A 1 201 ? -20.125 9.492 -7.746 1 95.06 201 GLN A N 1
ATOM 1546 C CA . GLN A 1 201 ? -18.828 8.844 -7.598 1 95.06 201 GLN A CA 1
ATOM 1547 C C . GLN A 1 201 ? -17.984 9.531 -6.531 1 95.06 201 GLN A C 1
ATOM 1549 O O . GLN A 1 201 ? -17.938 10.766 -6.465 1 95.06 201 GLN A O 1
ATOM 1554 N N . TYR A 1 202 ? -17.422 8.789 -5.66 1 96.94 202 TYR A N 1
ATOM 1555 C CA . TYR A 1 202 ? -16.484 9.273 -4.648 1 96.94 202 TYR A CA 1
ATOM 1556 C C . TYR A 1 202 ? -15.062 8.867 -4.98 1 96.94 202 TYR A C 1
ATOM 1558 O O . TYR A 1 202 ? -14.812 7.715 -5.352 1 96.94 202 TYR A O 1
ATOM 1566 N N . LEU A 1 203 ? -14.188 9.859 -4.809 1 97.19 203 LEU A N 1
ATOM 1567 C CA . LEU A 1 203 ? -12.766 9.617 -5.027 1 97.19 203 LEU A CA 1
ATOM 1568 C C . LEU A 1 203 ? -12 9.609 -3.709 1 97.19 203 LEU A C 1
ATOM 1570 O O . LEU A 1 203 ? -12.258 10.445 -2.838 1 97.19 203 LEU A O 1
ATOM 1574 N N . PRO A 1 204 ? -11.062 8.633 -3.646 1 97.38 204 PRO A N 1
ATOM 1575 C CA . PRO A 1 204 ? -10.297 8.602 -2.398 1 97.38 204 PRO A CA 1
ATOM 1576 C C . PRO A 1 204 ? -9.383 9.812 -2.232 1 97.38 204 PRO A C 1
ATOM 1578 O O . PRO A 1 204 ? -8.82 10.305 -3.213 1 97.38 204 PRO A O 1
ATOM 1581 N N . ILE A 1 205 ? -9.32 10.352 -0.991 1 97.56 205 ILE A N 1
ATOM 1582 C CA . ILE A 1 205 ? -8.281 11.305 -0.612 1 97.56 205 ILE A CA 1
ATOM 1583 C C . ILE A 1 205 ? -7.031 10.547 -0.166 1 97.56 205 ILE A C 1
ATOM 1585 O O . ILE A 1 205 ? -7.047 9.852 0.851 1 97.56 205 ILE A O 1
ATOM 1589 N N . ASN A 1 206 ? -6.004 10.703 -0.939 1 96.19 206 ASN A N 1
ATOM 1590 C CA . ASN A 1 206 ? -4.797 9.93 -0.683 1 96.19 206 ASN A CA 1
ATOM 1591 C C . ASN A 1 206 ? -4.035 10.461 0.53 1 96.19 206 ASN A C 1
ATOM 1593 O O . ASN A 1 206 ? -3.645 11.625 0.562 1 96.19 206 ASN A O 1
ATOM 1597 N N . LEU A 1 207 ? -3.867 9.594 1.478 1 96.75 207 LEU A N 1
ATOM 1598 C CA . LEU A 1 207 ? -3.131 9.945 2.686 1 96.75 207 LEU A CA 1
ATOM 1599 C C . LEU A 1 207 ? -1.867 9.102 2.816 1 96.75 207 LEU A C 1
ATOM 1601 O O . LEU A 1 207 ? -1.597 8.547 3.883 1 96.75 207 LEU A O 1
ATOM 1605 N N . THR A 1 208 ? -1.203 8.953 1.673 1 94.75 208 THR A N 1
ATOM 1606 C CA . THR A 1 208 ? 0.113 8.336 1.57 1 94.75 208 THR A CA 1
ATOM 1607 C C . THR A 1 208 ? 1.035 9.164 0.682 1 94.75 208 THR A C 1
ATOM 1609 O O . THR A 1 208 ? 0.582 9.797 -0.277 1 94.75 208 THR A O 1
ATOM 1612 N N . LEU A 1 209 ? 2.32 9.062 0.999 1 94.12 209 LEU A N 1
ATOM 1613 C CA . LEU A 1 209 ? 3.281 9.812 0.196 1 94.12 209 LEU A CA 1
ATOM 1614 C C . LEU A 1 209 ? 3.314 9.297 -1.237 1 94.12 209 LEU A C 1
ATOM 1616 O O . LEU A 1 209 ? 3.381 10.078 -2.186 1 94.12 209 LEU A O 1
ATOM 1620 N N . ALA A 1 210 ? 3.227 8.016 -1.356 1 88.06 210 ALA A N 1
ATOM 1621 C CA . ALA A 1 210 ? 3.295 7.391 -2.674 1 88.06 210 ALA A CA 1
ATOM 1622 C C . ALA A 1 210 ? 2.088 7.773 -3.525 1 88.06 210 ALA A C 1
ATOM 1624 O O . ALA A 1 210 ? 2.174 7.805 -4.754 1 88.06 210 ALA A O 1
ATOM 1625 N N . GLY A 1 211 ? 0.968 8.062 -2.906 1 86.31 211 GLY A N 1
ATOM 1626 C CA . GLY A 1 211 ? -0.278 8.266 -3.627 1 86.31 211 GLY A CA 1
ATOM 1627 C C . GLY A 1 211 ? -0.507 9.719 -4.02 1 86.31 211 GLY A C 1
ATOM 1628 O O . GLY A 1 211 ? -1.443 10.023 -4.762 1 86.31 211 GLY A O 1
ATOM 1629 N N . VAL A 1 212 ? 0.363 10.625 -3.564 1 87.69 212 VAL A N 1
ATOM 1630 C CA . VAL A 1 212 ? 0.143 12.039 -3.852 1 87.69 212 VAL A CA 1
ATOM 1631 C C . VAL A 1 212 ? 1.132 12.508 -4.914 1 87.69 212 VAL A C 1
ATOM 1633 O O . VAL A 1 212 ? 2.203 11.922 -5.078 1 87.69 212 VAL A O 1
ATOM 1636 N N . MET B 1 1 ? -12.195 29.953 -30.953 1 30.48 1 MET B N 1
ATOM 1637 C CA . MET B 1 1 ? -13.312 29.438 -30.172 1 30.48 1 MET B CA 1
ATOM 1638 C C . MET B 1 1 ? -13.008 29.531 -28.672 1 30.48 1 MET B C 1
ATOM 1640 O O . MET B 1 1 ? -11.977 29.047 -28.219 1 30.48 1 MET B O 1
ATOM 1644 N N . SER B 1 2 ? -13.508 30.594 -27.906 1 33.44 2 SER B N 1
ATOM 1645 C CA . SER B 1 2 ? -13.32 31 -26.516 1 33.44 2 SER B CA 1
ATOM 1646 C C . SER B 1 2 ? -13.812 29.922 -25.562 1 33.44 2 SER B C 1
ATOM 1648 O O . SER B 1 2 ? -14.977 29.531 -25.609 1 33.44 2 SER B O 1
ATOM 1650 N N . THR B 1 3 ? -13.031 28.969 -25.188 1 35.53 3 THR B N 1
ATOM 1651 C CA . THR B 1 3 ? -13.297 27.969 -24.156 1 35.53 3 THR B CA 1
ATOM 1652 C C . THR B 1 3 ? -13.781 28.641 -22.859 1 35.53 3 THR B C 1
ATOM 1654 O O . THR B 1 3 ? -13.008 29.312 -22.172 1 35.53 3 THR B O 1
ATOM 1657 N N . THR B 1 4 ? -15.055 29.188 -22.859 1 34.31 4 THR B N 1
ATOM 1658 C CA . THR B 1 4 ? -15.695 29.703 -21.656 1 34.31 4 THR B CA 1
ATOM 1659 C C . THR B 1 4 ? -15.664 28.672 -20.531 1 34.31 4 THR B C 1
ATOM 1661 O O . THR B 1 4 ? -16.219 27.578 -20.672 1 34.31 4 THR B O 1
ATOM 1664 N N . THR B 1 5 ? -14.625 28.609 -19.734 1 36.47 5 THR B N 1
ATOM 1665 C CA . THR B 1 5 ? -14.609 27.922 -18.469 1 36.47 5 THR B CA 1
ATOM 1666 C C . THR B 1 5 ? -15.906 28.156 -17.703 1 36.47 5 THR B C 1
ATOM 1668 O O . THR B 1 5 ? -16.188 29.281 -17.281 1 36.47 5 THR B O 1
ATOM 1671 N N . GLN B 1 6 ? -17.078 27.625 -18.125 1 34.91 6 GLN B N 1
ATOM 1672 C CA . GLN B 1 6 ? -18.297 27.688 -17.328 1 34.91 6 GLN B CA 1
ATOM 1673 C C . GLN B 1 6 ? -18.016 27.422 -15.852 1 34.91 6 GLN B C 1
ATOM 1675 O O . GLN B 1 6 ? -17.516 26.359 -15.492 1 34.91 6 GLN B O 1
ATOM 1680 N N . SER B 1 7 ? -17.531 28.375 -15.07 1 36.91 7 SER B N 1
ATOM 1681 C CA . SER B 1 7 ? -17.531 28.359 -13.617 1 36.91 7 SER B CA 1
ATOM 1682 C C . SER B 1 7 ? -18.781 27.688 -13.062 1 36.91 7 SER B C 1
ATOM 1684 O O . SER B 1 7 ? -19.906 28.031 -13.461 1 36.91 7 SER B O 1
ATOM 1686 N N . VAL B 1 8 ? -18.938 26.453 -12.953 1 44.16 8 VAL B N 1
ATOM 1687 C CA . VAL B 1 8 ? -20.062 25.844 -12.258 1 44.16 8 VAL B CA 1
ATOM 1688 C C . VAL B 1 8 ? -20.547 26.75 -11.133 1 44.16 8 VAL B C 1
ATOM 1690 O O . VAL B 1 8 ? -19.766 27.141 -10.258 1 44.16 8 VAL B O 1
ATOM 1693 N N . SER B 1 9 ? -21.5 27.594 -11.211 1 46.62 9 SER B N 1
ATOM 1694 C CA . SER B 1 9 ? -22.156 28.547 -10.328 1 46.62 9 SER B CA 1
ATOM 1695 C C . SER B 1 9 ? -22.422 27.938 -8.953 1 46.62 9 SER B C 1
ATOM 1697 O O . SER B 1 9 ? -23 26.859 -8.852 1 46.62 9 SER B O 1
ATOM 1699 N N . ALA B 1 10 ? -21.516 28.047 -8.008 1 56.31 10 ALA B N 1
ATOM 1700 C CA . ALA B 1 10 ? -21.781 27.766 -6.598 1 56.31 10 ALA B CA 1
ATOM 1701 C C . ALA B 1 10 ? -23.188 28.188 -6.203 1 56.31 10 ALA B C 1
ATOM 1703 O O . ALA B 1 10 ? -23.547 29.359 -6.383 1 56.31 10 ALA B O 1
ATOM 1704 N N . VAL B 1 11 ? -24.188 27.312 -6.273 1 62.94 11 VAL B N 1
ATOM 1705 C CA . VAL B 1 11 ? -25.516 27.641 -5.789 1 62.94 11 VAL B CA 1
ATOM 1706 C C . VAL B 1 11 ? -25.422 28.297 -4.414 1 62.94 11 VAL B C 1
ATOM 1708 O O . VAL B 1 11 ? -24.797 27.75 -3.5 1 62.94 11 VAL B O 1
ATOM 1711 N N . GLU B 1 12 ? -25.516 29.578 -4.277 1 77.62 12 GLU B N 1
ATOM 1712 C CA . GLU B 1 12 ? -25.594 30.312 -3.008 1 77.62 12 GLU B CA 1
ATOM 1713 C C . GLU B 1 12 ? -26.734 29.797 -2.145 1 77.62 12 GLU B C 1
ATOM 1715 O O . GLU B 1 12 ? -27.891 29.797 -2.576 1 77.62 12 GLU B O 1
ATOM 1720 N N . ILE B 1 13 ? -26.375 29.109 -1.018 1 84.44 13 ILE B N 1
ATOM 1721 C CA . ILE B 1 13 ? -27.391 28.594 -0.109 1 84.44 13 ILE B CA 1
ATOM 1722 C C . ILE B 1 13 ? -27.953 29.734 0.743 1 84.44 13 ILE B C 1
ATOM 1724 O O . ILE B 1 13 ? -27.203 30.391 1.482 1 84.44 13 ILE B O 1
ATOM 1728 N N . PRO B 1 14 ? -29.266 30.031 0.513 1 91 14 PRO B N 1
ATOM 1729 C CA . PRO B 1 14 ? -29.859 31.109 1.314 1 91 14 PRO B CA 1
ATOM 1730 C C . PRO B 1 14 ? -29.688 30.891 2.814 1 91 14 PRO B C 1
ATOM 1732 O O . PRO B 1 14 ? -29.531 29.75 3.262 1 91 14 PRO B O 1
ATOM 1735 N N . ALA B 1 15 ? -29.688 31.984 3.568 1 90.69 15 ALA B N 1
ATOM 1736 C CA . ALA B 1 15 ? -29.562 31.891 5.02 1 90.69 15 ALA B CA 1
ATOM 1737 C C . ALA B 1 15 ? -30.672 31.016 5.602 1 90.69 15 ALA B C 1
ATOM 1739 O O . ALA B 1 15 ? -31.828 31.125 5.211 1 90.69 15 ALA B O 1
ATOM 1740 N N . GLY B 1 16 ? -30.281 30.141 6.477 1 92.31 16 GLY B N 1
ATOM 1741 C CA . GLY B 1 16 ? -31.25 29.281 7.148 1 92.31 16 GLY B CA 1
ATOM 1742 C C . GLY B 1 16 ? -31.484 27.969 6.426 1 92.31 16 GLY B C 1
ATOM 1743 O O . GLY B 1 16 ? -32.281 27.156 6.875 1 92.31 16 GLY B O 1
ATOM 1744 N N . PHE B 1 17 ? -30.828 27.859 5.359 1 95 17 PHE B N 1
ATOM 1745 C CA . PHE B 1 17 ? -31 26.625 4.613 1 95 17 PHE B CA 1
ATOM 1746 C C . PHE B 1 17 ? -29.688 25.875 4.488 1 95 17 PHE B C 1
ATOM 1748 O O . PHE B 1 17 ? -28.609 26.469 4.598 1 95 17 PHE B O 1
ATOM 1755 N N . VAL B 1 18 ? -29.781 24.5 4.336 1 93.88 18 VAL B N 1
ATOM 1756 C CA . VAL B 1 18 ? -28.641 23.656 3.994 1 93.88 18 VAL B CA 1
ATOM 1757 C C . VAL B 1 18 ? -28.984 22.812 2.77 1 93.88 18 VAL B C 1
ATOM 1759 O O . VAL B 1 18 ? -30.156 22.625 2.441 1 93.88 18 VAL B O 1
ATOM 1762 N N . MET B 1 19 ? -27.984 22.438 2.074 1 94.06 19 MET B N 1
ATOM 1763 C CA . MET B 1 19 ? -28.188 21.594 0.9 1 94.06 19 MET B CA 1
ATOM 1764 C C . MET B 1 19 ? -27.906 20.125 1.226 1 94.06 19 MET B C 1
ATOM 1766 O O . MET B 1 19 ? -26.906 19.812 1.879 1 94.06 19 MET B O 1
ATOM 1770 N N . ASN B 1 20 ? -28.812 19.328 0.838 1 93.75 20 ASN B N 1
ATOM 1771 C CA . ASN B 1 20 ? -28.562 17.906 1.065 1 93.75 20 ASN B CA 1
ATOM 1772 C C . ASN B 1 20 ? -27.828 17.266 -0.11 1 93.75 20 ASN B C 1
ATOM 1774 O O . ASN B 1 20 ? -27.484 17.953 -1.073 1 93.75 20 ASN B O 1
ATOM 1778 N N . ALA B 1 21 ? -27.547 15.992 -0.026 1 91.75 21 ALA B N 1
ATOM 1779 C CA . ALA B 1 21 ? -26.719 15.289 -1.003 1 91.75 21 ALA B CA 1
ATOM 1780 C C . ALA B 1 21 ? -27.391 15.266 -2.373 1 91.75 21 ALA B C 1
ATOM 1782 O O . ALA B 1 21 ? -26.719 15.164 -3.4 1 91.75 21 ALA B O 1
ATOM 1783 N N . ALA B 1 22 ? -28.703 15.406 -2.352 1 91.5 22 ALA B N 1
ATOM 1784 C CA . ALA B 1 22 ? -29.469 15.383 -3.592 1 91.5 22 ALA B CA 1
ATOM 1785 C C . ALA B 1 22 ? -29.531 16.766 -4.227 1 91.5 22 ALA B C 1
ATOM 1787 O O . ALA B 1 22 ? -30.094 16.938 -5.316 1 91.5 22 ALA B O 1
ATOM 1788 N N . GLY B 1 23 ? -29.031 17.766 -3.578 1 89.81 23 GLY B N 1
ATOM 1789 C CA . GLY B 1 23 ? -29.016 19.125 -4.113 1 89.81 23 GLY B CA 1
ATOM 1790 C C . GLY B 1 23 ? -30.219 19.938 -3.695 1 89.81 23 GLY B C 1
ATOM 1791 O O . GLY B 1 23 ? -30.422 21.062 -4.18 1 89.81 23 GLY B O 1
ATOM 1792 N N . HIS B 1 24 ? -31.047 19.391 -2.795 1 92.88 24 HIS B N 1
ATOM 1793 C CA . HIS B 1 24 ? -32.219 20.109 -2.322 1 92.88 24 HIS B CA 1
ATOM 1794 C C . HIS B 1 24 ? -31.891 21 -1.142 1 92.88 24 HIS B C 1
ATOM 1796 O O . HIS B 1 24 ? -31.094 20.641 -0.277 1 92.88 24 HIS B O 1
ATOM 1802 N N . LEU B 1 25 ? -32.562 22.125 -1.139 1 94.81 25 LEU B N 1
ATOM 1803 C CA . LEU B 1 25 ? -32.438 23.016 0.011 1 94.81 25 LEU B CA 1
ATOM 1804 C C . LEU B 1 25 ? -33.406 22.594 1.123 1 94.81 25 LEU B C 1
ATOM 1806 O O . LEU B 1 25 ? -34.594 22.359 0.874 1 94.81 25 LEU B O 1
ATOM 1810 N N . VAL B 1 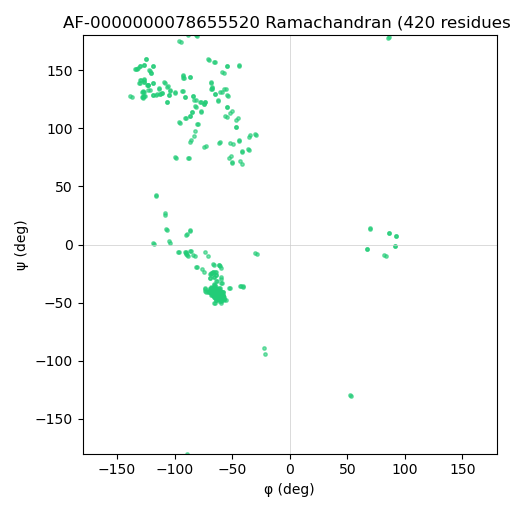26 ? -32.812 22.453 2.242 1 95.44 26 VAL B N 1
ATOM 1811 C CA . VAL B 1 26 ? -33.594 22.047 3.412 1 95.44 26 VAL B CA 1
ATOM 1812 C C . VAL B 1 26 ? -33.469 23.094 4.512 1 95.44 26 VAL B C 1
ATOM 1814 O O . VAL B 1 26 ? -32.375 23.562 4.812 1 95.44 26 VAL B O 1
ATOM 1817 N N . PRO B 1 27 ? -34.656 23.453 5.07 1 95.88 27 PRO B N 1
ATOM 1818 C CA . PRO B 1 27 ? -34.531 24.359 6.215 1 95.88 27 PRO B CA 1
ATOM 1819 C C . PRO B 1 27 ? -33.688 23.766 7.352 1 95.88 27 PRO B C 1
ATOM 1821 O O . PRO B 1 27 ? -33.875 22.609 7.711 1 95.88 27 PRO B O 1
ATOM 1824 N N . GLU B 1 28 ? -32.719 24.578 7.84 1 94 28 GLU B N 1
ATOM 1825 C CA . GLU B 1 28 ? -31.797 24.109 8.852 1 94 28 GLU B CA 1
ATOM 1826 C C . GLU B 1 28 ? -32.531 23.516 10.055 1 94 28 GLU B C 1
ATOM 1828 O O . GLU B 1 28 ? -32.031 22.562 10.672 1 94 28 GLU B O 1
ATOM 1833 N N . ASN B 1 29 ? -33.625 24.109 10.398 1 94.06 29 ASN B N 1
ATOM 1834 C CA . ASN B 1 29 ? -34.344 23.672 11.578 1 94.06 29 ASN B CA 1
ATOM 1835 C C . ASN B 1 29 ? -35.062 22.344 11.352 1 94.06 29 ASN B C 1
ATOM 1837 O O . ASN B 1 29 ? -35.531 21.719 12.297 1 94.06 29 ASN B O 1
ATOM 1841 N N . GLN B 1 30 ? -35.062 21.828 10.102 1 94.75 30 GLN B N 1
ATOM 1842 C CA . GLN B 1 30 ? -35.656 20.531 9.789 1 94.75 30 GLN B CA 1
ATOM 1843 C C . GLN B 1 30 ? -34.625 19.422 9.766 1 94.75 30 GLN B C 1
ATOM 1845 O O . GLN B 1 30 ? -34.969 18.25 9.609 1 94.75 30 GLN B O 1
ATOM 1850 N N . VAL B 1 31 ? -33.375 19.766 9.891 1 94.94 31 VAL B N 1
ATOM 1851 C CA . VAL B 1 31 ? -32.312 18.781 9.93 1 94.94 31 VAL B CA 1
ATOM 1852 C C . VAL B 1 31 ? -32.188 18.203 11.336 1 94.94 31 VAL B C 1
ATOM 1854 O O . VAL B 1 31 ? -32.062 18.969 12.312 1 94.94 31 VAL B O 1
ATOM 1857 N N . ARG B 1 32 ? -32.281 16.906 11.414 1 93.75 32 ARG B N 1
ATOM 1858 C CA . ARG B 1 32 ? -32.188 16.25 12.711 1 93.75 32 ARG B CA 1
ATOM 1859 C C . ARG B 1 32 ? -30.844 16.562 13.391 1 93.75 32 ARG B C 1
ATOM 1861 O O . ARG B 1 32 ? -29.812 16.703 12.719 1 93.75 32 ARG B O 1
ATOM 1868 N N . ASP B 1 33 ? -30.844 16.609 14.695 1 92.06 33 ASP B N 1
ATOM 1869 C CA . ASP B 1 33 ? -29.641 16.938 15.461 1 92.06 33 ASP B CA 1
ATOM 1870 C C . ASP B 1 33 ? -28.516 15.922 15.172 1 92.06 33 ASP B C 1
ATOM 1872 O O . ASP B 1 33 ? -27.359 16.297 15.039 1 92.06 33 ASP B O 1
ATOM 1876 N N . HIS B 1 34 ? -28.922 14.711 15.094 1 91.75 34 HIS B N 1
ATOM 1877 C CA . HIS B 1 34 ? -27.922 13.68 14.828 1 91.75 34 HIS B CA 1
ATOM 1878 C C . HIS B 1 34 ? -27.312 13.852 13.445 1 91.75 34 HIS B C 1
ATOM 1880 O O . HIS B 1 34 ? -26.125 13.594 13.25 1 91.75 34 HIS B O 1
ATOM 1886 N N . ASP B 1 35 ? -28.109 14.281 12.57 1 94.94 35 ASP B N 1
ATOM 1887 C CA . ASP B 1 35 ? -27.609 14.539 11.219 1 94.94 35 ASP B CA 1
ATOM 1888 C C . ASP B 1 35 ? -26.656 15.734 11.203 1 94.94 35 ASP B C 1
ATOM 1890 O O . ASP B 1 35 ? -25.672 15.742 10.469 1 94.94 35 ASP B O 1
ATOM 1894 N N . LYS B 1 36 ? -26.969 16.688 11.969 1 95.44 36 LYS B N 1
ATOM 1895 C CA . LYS B 1 36 ? -26.078 17.844 12.086 1 95.44 36 LYS B CA 1
ATOM 1896 C C . LYS B 1 36 ? -24.734 17.438 12.672 1 95.44 36 LYS B C 1
ATOM 1898 O O . LYS B 1 36 ? -23.688 17.891 12.211 1 95.44 36 LYS B O 1
ATOM 1903 N N . LEU B 1 37 ? -24.828 16.609 13.688 1 95.31 37 LEU B N 1
ATOM 1904 C CA . LEU B 1 37 ? -23.609 16.125 14.305 1 95.31 37 LEU B CA 1
ATOM 1905 C C . LEU B 1 37 ? -22.781 15.32 13.312 1 95.31 37 LEU B C 1
ATOM 1907 O O . LEU B 1 37 ? -21.562 15.523 13.195 1 95.31 37 LEU B O 1
ATOM 1911 N N . ARG B 1 38 ? -23.438 14.422 12.609 1 96.56 38 ARG B N 1
ATOM 1912 C CA . ARG B 1 38 ? -22.781 13.617 11.594 1 96.56 38 ARG B CA 1
ATOM 1913 C C . ARG B 1 38 ? -22.125 14.492 10.531 1 96.56 38 ARG B C 1
ATOM 1915 O O . ARG B 1 38 ? -21 14.258 10.125 1 96.56 38 ARG B O 1
ATOM 1922 N N . ASP B 1 39 ? -22.844 15.453 10.109 1 97.5 39 ASP B N 1
ATOM 1923 C CA . ASP B 1 39 ? -22.328 16.375 9.109 1 97.5 39 ASP B CA 1
ATOM 1924 C C . ASP B 1 39 ? -21.062 17.094 9.602 1 97.5 39 ASP B C 1
ATOM 1926 O O . ASP B 1 39 ? -20.062 17.172 8.883 1 97.5 39 ASP B O 1
ATOM 1930 N N . SER B 1 40 ? -21.156 17.609 10.773 1 97.31 40 SER B N 1
ATOM 1931 C CA . SER B 1 40 ? -20.047 18.328 11.352 1 97.31 40 SER B CA 1
ATOM 1932 C C . SER B 1 40 ? -18.797 17.453 11.469 1 97.31 40 SER B C 1
ATOM 1934 O O . SER B 1 40 ? -17.703 17.844 11.07 1 97.31 40 SER B O 1
ATOM 1936 N N . VAL B 1 41 ? -19 16.234 11.93 1 97.69 41 VAL B N 1
ATOM 1937 C CA . VAL B 1 41 ? -17.891 15.297 12.117 1 97.69 41 VAL B CA 1
ATOM 1938 C C . VAL B 1 41 ? -17.281 14.945 10.758 1 97.69 41 VAL B C 1
ATOM 1940 O O . VAL B 1 41 ? -16.062 15.055 10.57 1 97.69 41 VAL B O 1
ATOM 1943 N N . ALA B 1 42 ? -18.062 14.586 9.844 1 98.31 42 ALA B N 1
ATOM 1944 C CA . ALA B 1 42 ? -17.578 14.18 8.523 1 98.31 42 ALA B CA 1
ATOM 1945 C C . ALA B 1 42 ? -16.875 15.336 7.82 1 98.31 42 ALA B C 1
ATOM 1947 O O . ALA B 1 42 ? -15.844 15.133 7.168 1 98.31 42 ALA B O 1
ATOM 1948 N N . ARG B 1 43 ? -17.453 16.484 7.965 1 98.31 43 ARG B N 1
ATOM 1949 C CA . ARG B 1 43 ? -16.875 17.656 7.312 1 98.31 43 ARG B CA 1
ATOM 1950 C C . ARG B 1 43 ? -15.531 18 7.926 1 98.31 43 ARG B C 1
ATOM 1952 O O . ARG B 1 43 ? -14.578 18.312 7.207 1 98.31 43 ARG B O 1
ATOM 1959 N N . ASP B 1 44 ? -15.469 17.953 9.234 1 98.5 44 ASP B N 1
ATOM 1960 C CA . ASP B 1 44 ? -14.203 18.234 9.914 1 98.5 44 ASP B CA 1
ATOM 1961 C C . ASP B 1 44 ? -13.125 17.234 9.484 1 98.5 44 ASP B C 1
ATOM 1963 O O . ASP B 1 44 ? -12 17.625 9.188 1 98.5 44 ASP B O 1
ATOM 1967 N N . LEU B 1 45 ? -13.461 15.992 9.445 1 98.56 45 LEU B N 1
ATOM 1968 C CA . LEU B 1 45 ? -12.516 14.953 9.07 1 98.56 45 LEU B CA 1
ATOM 1969 C C . LEU B 1 45 ? -12.125 15.078 7.602 1 98.56 45 LEU B C 1
ATOM 1971 O O . LEU B 1 45 ? -10.961 14.906 7.246 1 98.56 45 LEU B O 1
ATOM 1975 N N . GLY B 1 46 ? -13.094 15.312 6.762 1 98.56 46 GLY B N 1
ATOM 1976 C CA . GLY B 1 46 ? -12.797 15.531 5.352 1 98.56 46 GLY B CA 1
ATOM 1977 C C . GLY B 1 46 ? -11.828 16.672 5.109 1 98.56 46 GLY B C 1
ATOM 1978 O O . GLY B 1 46 ? -10.859 16.516 4.363 1 98.56 46 GLY B O 1
ATOM 1979 N N . ASN B 1 47 ? -12.078 17.766 5.758 1 98.56 47 ASN B N 1
ATOM 1980 C CA . ASN B 1 47 ? -11.211 18.922 5.641 1 98.56 47 ASN B CA 1
ATOM 1981 C C . ASN B 1 47 ? -9.797 18.625 6.148 1 98.56 47 ASN B C 1
ATOM 1983 O O . ASN B 1 47 ? -8.812 19 5.512 1 98.56 47 ASN B O 1
ATOM 1987 N N . ALA B 1 48 ? -9.789 17.984 7.27 1 98.56 48 ALA B N 1
ATOM 1988 C CA . ALA B 1 48 ? -8.492 17.625 7.836 1 98.56 48 ALA B CA 1
ATOM 1989 C C . ALA B 1 48 ? -7.723 16.688 6.902 1 98.56 48 ALA B C 1
ATOM 1991 O O . ALA B 1 48 ? -6.508 16.812 6.742 1 98.56 48 ALA B O 1
ATOM 1992 N N . ALA B 1 49 ? -8.398 15.75 6.297 1 98.5 49 ALA B N 1
ATOM 1993 C CA . ALA B 1 49 ? -7.777 14.805 5.367 1 98.5 49 ALA B CA 1
ATOM 1994 C C . ALA B 1 49 ? -7.211 15.531 4.152 1 98.5 49 ALA B C 1
ATOM 1996 O O . ALA B 1 49 ? -6.109 15.219 3.693 1 98.5 49 ALA B O 1
ATOM 1997 N N . GLU B 1 50 ? -7.949 16.453 3.641 1 98.25 50 GLU B N 1
ATOM 1998 C CA . GLU B 1 50 ? -7.473 17.219 2.49 1 98.25 50 GLU B CA 1
ATOM 1999 C C . GLU B 1 50 ? -6.211 18 2.836 1 98.25 50 GLU B C 1
ATOM 2001 O O . GLU B 1 50 ? -5.289 18.094 2.023 1 98.25 50 GLU B O 1
ATOM 2006 N N . GLN B 1 51 ? -6.254 18.562 4.012 1 98.5 51 GLN B N 1
ATOM 2007 C CA . GLN B 1 51 ? -5.086 19.328 4.453 1 98.5 51 GLN B CA 1
ATOM 2008 C C . GLN B 1 51 ? -3.865 18.422 4.594 1 98.5 51 GLN B C 1
ATOM 2010 O O . GLN B 1 51 ? -2.76 18.797 4.203 1 98.5 51 GLN B O 1
ATOM 2015 N N . LEU B 1 52 ? -4.07 17.266 5.16 1 98.25 52 LEU B N 1
ATOM 2016 C CA . LEU B 1 52 ? -2.98 16.297 5.316 1 98.25 52 LEU B CA 1
ATOM 2017 C C . LEU B 1 52 ? -2.469 15.836 3.961 1 98.25 52 LEU B C 1
ATOM 2019 O O . LEU B 1 52 ? -1.261 15.695 3.76 1 98.25 52 LEU B O 1
ATOM 2023 N N . SER B 1 53 ? -3.4 15.555 3.076 1 98.25 53 SER B N 1
ATOM 2024 C CA . SER B 1 53 ? -3.025 15.164 1.722 1 98.25 53 SER B CA 1
ATOM 2025 C C . SER B 1 53 ? -2.174 16.234 1.053 1 98.25 53 SER B C 1
ATOM 2027 O O . SER B 1 53 ? -1.151 15.93 0.435 1 98.25 53 SER B O 1
ATOM 2029 N N . ALA B 1 54 ? -2.557 17.469 1.214 1 98.25 54 ALA B N 1
ATOM 2030 C CA . ALA B 1 54 ? -1.802 18.594 0.657 1 98.25 54 ALA B CA 1
ATOM 2031 C C . ALA B 1 54 ? -0.424 18.703 1.304 1 98.25 54 ALA B C 1
ATOM 2033 O O . ALA B 1 54 ? 0.562 19 0.629 1 98.25 54 ALA B O 1
ATOM 2034 N N . ALA B 1 55 ? -0.406 18.484 2.602 1 98.38 55 ALA B N 1
ATOM 2035 C CA . ALA B 1 55 ? 0.865 18.547 3.318 1 98.38 55 ALA B CA 1
ATOM 2036 C C . ALA B 1 55 ? 1.818 17.453 2.822 1 98.38 55 ALA B C 1
ATOM 2038 O O . ALA B 1 55 ? 3.018 17.703 2.666 1 98.38 55 ALA B O 1
ATOM 2039 N N . LEU B 1 56 ? 1.287 16.297 2.578 1 98.12 56 LEU B N 1
ATOM 2040 C CA . LEU B 1 56 ? 2.084 15.195 2.033 1 98.12 56 LEU B CA 1
ATOM 2041 C C . LEU B 1 56 ? 2.607 15.547 0.644 1 98.12 56 LEU B C 1
ATOM 2043 O O . LEU B 1 56 ? 3.781 15.32 0.344 1 98.12 56 LEU B O 1
ATOM 2047 N N . ALA B 1 57 ? 1.733 16.094 -0.134 1 97.94 57 ALA B N 1
ATOM 2048 C CA . ALA B 1 57 ? 2.125 16.5 -1.484 1 97.94 57 ALA B CA 1
ATOM 2049 C C . ALA B 1 57 ? 3.221 17.562 -1.447 1 97.94 57 ALA B C 1
ATOM 2051 O O . ALA B 1 57 ? 4.188 17.484 -2.211 1 97.94 57 ALA B O 1
ATOM 2052 N N . ASN B 1 58 ? 3.084 18.5 -0.586 1 98.31 58 ASN B N 1
ATOM 2053 C CA . ASN B 1 58 ? 4.074 19.562 -0.445 1 98.31 58 ASN B CA 1
ATOM 2054 C C . ASN B 1 58 ? 5.41 19.016 0.046 1 98.31 58 ASN B C 1
ATOM 2056 O O . ASN B 1 58 ? 6.469 19.453 -0.407 1 98.31 58 ASN B O 1
ATOM 2060 N N . PHE B 1 59 ? 5.32 18.156 1.003 1 98.5 59 PHE B N 1
ATOM 2061 C CA . PHE B 1 59 ? 6.539 17.531 1.495 1 98.5 59 PHE B CA 1
ATOM 2062 C C . PHE B 1 59 ? 7.285 16.828 0.361 1 98.5 59 PHE B C 1
ATOM 2064 O O . PHE B 1 59 ? 8.5 16.984 0.229 1 98.5 59 PHE B O 1
ATOM 2071 N N . LYS B 1 60 ? 6.531 16.031 -0.448 1 97.56 60 LYS B N 1
ATOM 2072 C CA . LYS B 1 60 ? 7.141 15.328 -1.57 1 97.56 60 LYS B CA 1
ATOM 2073 C C . LYS B 1 60 ? 7.809 16.297 -2.537 1 97.56 60 LYS B C 1
ATOM 2075 O O . LYS B 1 60 ? 8.953 16.078 -2.943 1 97.56 60 LYS B O 1
ATOM 2080 N N . LYS B 1 61 ? 7.141 17.344 -2.873 1 97.38 61 LYS B N 1
ATOM 2081 C CA . LYS B 1 61 ? 7.668 18.359 -3.773 1 97.38 61 LYS B CA 1
ATOM 2082 C C . LYS B 1 61 ? 8.945 18.984 -3.209 1 97.38 61 LYS B C 1
ATOM 2084 O O . LYS B 1 61 ? 9.938 19.125 -3.926 1 97.38 61 LYS B O 1
ATOM 2089 N N . GLN B 1 62 ? 8.875 19.266 -1.969 1 97.88 62 GLN B N 1
ATOM 2090 C CA . GLN B 1 62 ? 10.031 19.859 -1.301 1 97.88 62 GLN B CA 1
ATOM 2091 C C . GLN B 1 62 ? 11.219 18.906 -1.281 1 97.88 62 GLN B C 1
ATOM 2093 O O . GLN B 1 62 ? 12.352 19.297 -1.56 1 97.88 62 GLN B O 1
ATOM 2098 N N . ALA B 1 63 ? 10.945 17.703 -0.9 1 97.88 63 ALA B N 1
ATOM 2099 C CA . ALA B 1 63 ? 12.008 16.703 -0.826 1 97.88 63 ALA B CA 1
ATOM 2100 C C . ALA B 1 63 ? 12.68 16.516 -2.18 1 97.88 63 ALA B C 1
ATOM 2102 O O . ALA B 1 63 ? 13.914 16.5 -2.268 1 97.88 63 ALA B O 1
ATOM 2103 N N . LEU B 1 64 ? 11.906 16.422 -3.176 1 95.38 64 LEU B N 1
ATOM 2104 C CA . LEU B 1 64 ? 12.445 16.25 -4.52 1 95.38 64 LEU B CA 1
ATOM 2105 C C . LEU B 1 64 ? 13.281 17.453 -4.93 1 95.38 64 LEU B C 1
ATOM 2107 O O . LEU B 1 64 ? 14.375 17.297 -5.48 1 95.38 64 LEU B O 1
ATOM 2111 N N . ALA B 1 65 ? 12.812 18.625 -4.629 1 96.25 65 ALA B N 1
ATOM 2112 C CA . ALA B 1 65 ? 13.523 19.859 -4.977 1 96.25 65 ALA B CA 1
ATOM 2113 C C . ALA B 1 65 ? 14.844 19.969 -4.215 1 96.25 65 ALA B C 1
ATOM 2115 O O . ALA B 1 65 ? 15.875 20.297 -4.801 1 96.25 65 ALA B O 1
ATOM 2116 N N . ASP B 1 66 ? 14.766 19.672 -2.93 1 96.69 66 ASP B N 1
ATOM 2117 C CA . ASP B 1 66 ? 15.953 19.781 -2.09 1 96.69 66 ASP B CA 1
ATOM 2118 C C . ASP B 1 66 ? 17.031 18.781 -2.539 1 96.69 66 ASP B C 1
ATOM 2120 O O . ASP B 1 66 ? 18.219 19.125 -2.594 1 96.69 66 ASP B O 1
ATOM 2124 N N . ILE B 1 67 ? 16.641 17.594 -2.879 1 94.62 67 ILE B N 1
ATOM 2125 C CA . ILE B 1 67 ? 17.578 16.562 -3.322 1 94.62 67 ILE B CA 1
ATOM 2126 C C . ILE B 1 67 ? 18.172 16.953 -4.676 1 94.62 67 ILE B C 1
ATOM 2128 O O . ILE B 1 67 ? 19.375 16.797 -4.906 1 94.62 67 ILE B O 1
ATOM 2132 N N . ALA B 1 68 ? 17.328 17.453 -5.52 1 91.56 68 ALA B N 1
ATOM 2133 C CA . ALA B 1 68 ? 17.812 17.906 -6.82 1 91.56 68 ALA B CA 1
ATOM 2134 C C . ALA B 1 68 ? 18.844 19.016 -6.664 1 91.56 68 ALA B C 1
ATOM 2136 O O . ALA B 1 68 ? 19.859 19.031 -7.371 1 91.56 68 ALA B O 1
ATOM 2137 N N . ASP B 1 69 ? 18.609 19.922 -5.75 1 92.38 69 ASP B N 1
ATOM 2138 C CA . ASP B 1 69 ? 19.547 21.016 -5.48 1 92.38 69 ASP B CA 1
ATOM 2139 C C . ASP B 1 69 ? 20.875 20.469 -4.965 1 92.38 69 ASP B C 1
ATOM 2141 O O . ASP B 1 69 ? 21.938 20.953 -5.375 1 92.38 69 ASP B O 1
ATOM 2145 N N . LEU B 1 70 ? 20.812 19.547 -4.105 1 92.62 70 LEU B N 1
ATOM 2146 C CA . LEU B 1 70 ? 22.016 18.938 -3.576 1 92.62 70 LEU B CA 1
ATOM 2147 C C . LEU B 1 70 ? 22.828 18.281 -4.688 1 92.62 70 LEU B C 1
ATOM 2149 O O . LEU B 1 70 ? 24.047 18.406 -4.73 1 92.62 70 LEU B O 1
ATOM 2153 N N . ILE B 1 71 ? 22.172 17.609 -5.52 1 89.12 71 ILE B N 1
ATOM 2154 C CA . ILE B 1 71 ? 22.812 16.938 -6.641 1 89.12 71 ILE B CA 1
ATOM 2155 C C . ILE B 1 71 ? 23.469 17.969 -7.555 1 89.12 71 ILE B C 1
ATOM 2157 O O . ILE B 1 71 ? 24.609 17.797 -7.988 1 89.12 71 ILE B O 1
ATOM 2161 N N . THR B 1 72 ? 22.766 19.031 -7.82 1 89.12 72 THR B N 1
ATOM 2162 C CA . THR B 1 72 ? 23.281 20.094 -8.672 1 89.12 72 THR B CA 1
ATOM 2163 C C . THR B 1 72 ? 24.547 20.719 -8.078 1 89.12 72 THR B C 1
ATOM 2165 O O . THR B 1 72 ? 25.531 20.906 -8.781 1 89.12 72 THR B O 1
ATOM 2168 N N . VAL B 1 73 ? 24.453 21.031 -6.84 1 89.38 73 VAL B N 1
ATOM 2169 C CA . VAL B 1 73 ? 25.609 21.625 -6.156 1 89.38 73 VAL B CA 1
ATOM 2170 C C . VAL B 1 73 ? 26.797 20.672 -6.23 1 89.38 73 VAL B C 1
ATOM 2172 O O . VAL B 1 73 ? 27.922 21.094 -6.5 1 89.38 73 VAL B O 1
ATOM 2175 N N . SER B 1 74 ? 26.594 19.406 -6.016 1 86 74 SER B N 1
ATOM 2176 C CA . SER B 1 74 ? 27.656 18.406 -6.07 1 86 74 SER B CA 1
ATOM 2177 C C . SER B 1 74 ? 28.25 18.312 -7.473 1 86 74 SER B C 1
ATOM 2179 O O . SER B 1 74 ? 29.469 18.188 -7.625 1 86 74 SER B O 1
ATOM 2181 N N . SER B 1 75 ? 27.391 18.297 -8.414 1 85.12 75 SER B N 1
ATOM 2182 C CA . SER B 1 75 ? 27.844 18.219 -9.797 1 85.12 75 SER B CA 1
ATOM 2183 C C . SER B 1 75 ? 28.703 19.406 -10.18 1 85.12 75 SER B C 1
ATOM 2185 O O . SER B 1 75 ? 29.703 19.266 -10.883 1 85.12 75 SER B O 1
ATOM 2187 N N . GLU B 1 76 ? 28.359 20.516 -9.742 1 85.56 76 GLU B N 1
ATOM 2188 C CA . GLU B 1 76 ? 29.094 21.75 -10.023 1 85.56 76 GLU B CA 1
ATOM 2189 C C . GLU B 1 76 ? 30.469 21.719 -9.359 1 85.56 76 GLU B C 1
ATOM 2191 O O . GLU B 1 76 ? 31.453 22.156 -9.953 1 85.56 76 GLU B O 1
ATOM 2196 N N . ARG B 1 77 ? 30.469 21.203 -8.273 1 85.81 77 ARG B N 1
ATOM 2197 C CA . ARG B 1 77 ? 31.719 21.172 -7.516 1 85.81 77 ARG B CA 1
ATOM 2198 C C . ARG B 1 77 ? 32.75 20.297 -8.219 1 85.81 77 ARG B C 1
ATOM 2200 O O . ARG B 1 77 ? 33.938 20.625 -8.203 1 85.81 77 ARG B O 1
ATOM 2207 N N . TYR B 1 78 ? 32.281 19.281 -8.812 1 86.44 78 TYR B N 1
ATOM 2208 C CA . TYR B 1 78 ? 33.25 18.344 -9.414 1 86.44 78 TYR B CA 1
ATOM 2209 C C . TYR B 1 78 ? 33.281 18.5 -10.93 1 86.44 78 TYR B C 1
ATOM 2211 O O . TYR B 1 78 ? 33.969 17.75 -11.625 1 86.44 78 TYR B O 1
ATOM 2219 N N . GLY B 1 79 ? 32.562 19.391 -11.383 1 81 79 GLY B N 1
ATOM 2220 C CA . GLY B 1 79 ? 32.594 19.719 -12.797 1 81 79 GLY B CA 1
ATOM 2221 C C . GLY B 1 79 ? 32 18.641 -13.68 1 81 79 GLY B C 1
ATOM 2222 O O . GLY B 1 79 ? 32.438 18.438 -14.812 1 81 79 GLY B O 1
ATOM 2223 N N . VAL B 1 80 ? 31.312 17.734 -13.078 1 76.38 80 VAL B N 1
ATOM 2224 C CA . VAL B 1 80 ? 30.719 16.656 -13.859 1 76.38 80 VAL B CA 1
ATOM 2225 C C . VAL B 1 80 ? 29.219 16.891 -14 1 76.38 80 VAL B C 1
ATOM 2227 O O . VAL B 1 80 ? 28.594 17.516 -13.133 1 76.38 80 VAL B O 1
ATOM 2230 N N . THR B 1 81 ? 28.781 16.828 -15.242 1 65.25 81 THR B N 1
ATOM 2231 C CA . THR B 1 81 ? 27.328 16.812 -15.406 1 65.25 81 THR B CA 1
ATOM 2232 C C . THR B 1 81 ? 26.766 15.445 -15.016 1 65.25 81 THR B C 1
ATOM 2234 O O . THR B 1 81 ? 27.125 14.422 -15.602 1 65.25 81 THR B O 1
ATOM 2237 N N . LEU B 1 82 ? 26.531 15.258 -13.734 1 60.31 82 LEU B N 1
ATOM 2238 C CA . LEU B 1 82 ? 25.891 14 -13.375 1 60.31 82 LEU B CA 1
ATOM 2239 C C . LEU B 1 82 ? 24.641 13.773 -14.219 1 60.31 82 LEU B C 1
ATOM 2241 O O . LEU B 1 82 ? 23.75 14.633 -14.266 1 60.31 82 LEU B O 1
ATOM 2245 N N . GLY B 1 83 ? 24.891 13.391 -15.461 1 51.81 83 GLY B N 1
ATOM 2246 C CA . GLY B 1 83 ? 23.828 13.156 -16.422 1 51.81 83 GLY B CA 1
ATOM 2247 C C . GLY B 1 83 ? 22.484 12.875 -15.758 1 51.81 83 GLY B C 1
ATOM 2248 O O . GLY B 1 83 ? 21.484 13.508 -16.078 1 51.81 83 GLY B O 1
ATOM 2249 N N . GLY B 1 84 ? 21.984 11.492 -15.469 1 51.09 84 GLY B N 1
ATOM 2250 C CA . GLY B 1 84 ? 20.656 10.906 -15.508 1 51.09 84 GLY B CA 1
ATOM 2251 C C . GLY B 1 84 ? 19.859 11.172 -14.25 1 51.09 84 GLY B C 1
ATOM 2252 O O . GLY B 1 84 ? 20.359 10.992 -13.133 1 51.09 84 GLY B O 1
ATOM 2253 N N . GLN B 1 85 ? 19 12.195 -14.32 1 56.53 85 GLN B N 1
ATOM 2254 C CA . GLN B 1 85 ? 17.859 12.461 -13.438 1 56.53 85 GLN B CA 1
ATOM 2255 C C . GLN B 1 85 ? 17.297 11.164 -12.859 1 56.53 85 GLN B C 1
ATOM 2257 O O . GLN B 1 85 ? 16.484 11.195 -11.938 1 56.53 85 GLN B O 1
ATOM 2262 N N . LYS B 1 86 ? 17.766 10.117 -13.32 1 64.12 86 LYS B N 1
ATOM 2263 C CA . LYS B 1 86 ? 17 8.914 -13.039 1 64.12 86 LYS B CA 1
ATOM 2264 C C . LYS B 1 86 ? 17.688 8.047 -11.992 1 64.12 86 LYS B C 1
ATOM 2266 O O . LYS B 1 86 ? 17.234 6.941 -11.688 1 64.12 86 LYS B O 1
ATOM 2271 N N . GLY B 1 87 ? 18.703 8.609 -11.328 1 78.94 87 GLY B N 1
ATOM 2272 C CA . GLY B 1 87 ? 19.375 7.672 -10.438 1 78.94 87 GLY B CA 1
ATOM 2273 C C . GLY B 1 87 ? 18.828 7.699 -9.023 1 78.94 87 GLY B C 1
ATOM 2274 O O . GLY B 1 87 ? 18.297 8.719 -8.57 1 78.94 87 GLY B O 1
ATOM 2275 N N . ASN B 1 88 ? 18.828 6.523 -8.43 1 88.88 88 ASN B N 1
ATOM 2276 C CA . ASN B 1 88 ? 18.516 6.41 -7.012 1 88.88 88 ASN B CA 1
ATOM 2277 C C . ASN B 1 88 ? 19.562 7.109 -6.148 1 88.88 88 ASN B C 1
ATOM 2279 O O . ASN B 1 88 ? 20.75 7.055 -6.449 1 88.88 88 ASN B O 1
ATOM 2283 N N . VAL B 1 89 ? 19.109 7.918 -5.27 1 92.12 89 VAL B N 1
ATOM 2284 C CA . VAL B 1 89 ? 20 8.656 -4.391 1 92.12 89 VAL B CA 1
ATOM 2285 C C . VAL B 1 89 ? 19.609 8.43 -2.932 1 92.12 89 VAL B C 1
ATOM 2287 O O . VAL B 1 89 ? 18.422 8.305 -2.617 1 92.12 89 VAL B O 1
ATOM 2290 N N . SER B 1 90 ? 20.625 8.328 -2.105 1 95.62 90 SER B N 1
ATOM 2291 C CA . SER B 1 90 ? 20.438 8.258 -0.661 1 95.62 90 SER B CA 1
ATOM 2292 C C . SER B 1 90 ? 21.281 9.305 0.061 1 95.62 90 SER B C 1
ATOM 2294 O O . SER B 1 90 ? 22.469 9.438 -0.214 1 95.62 90 SER B O 1
ATOM 2296 N N . ILE B 1 91 ? 20.625 10.07 0.882 1 96.5 91 ILE B N 1
ATOM 2297 C CA . ILE B 1 91 ? 21.359 11.047 1.676 1 96.5 91 ILE B CA 1
ATOM 2298 C C . ILE B 1 91 ? 21.125 10.789 3.162 1 96.5 91 ILE B C 1
ATOM 2300 O O . ILE B 1 91 ? 20.062 10.328 3.557 1 96.5 91 ILE B O 1
ATOM 2304 N N . THR B 1 92 ? 22.094 11.102 3.977 1 97 92 THR B N 1
ATOM 2305 C CA . THR B 1 92 ? 22.016 10.891 5.418 1 97 92 THR B CA 1
ATOM 2306 C C . THR B 1 92 ? 22.453 12.141 6.172 1 97 92 THR B C 1
ATOM 2308 O O . THR B 1 92 ? 23.234 12.938 5.648 1 97 92 THR B O 1
ATOM 2311 N N . THR B 1 93 ? 21.938 12.32 7.348 1 97.56 93 THR B N 1
ATOM 2312 C CA . THR B 1 93 ? 22.484 13.352 8.219 1 97.56 93 THR B CA 1
ATOM 2313 C C . THR B 1 93 ? 23.922 13.008 8.625 1 97.56 93 THR B C 1
ATOM 2315 O O . THR B 1 93 ? 24.344 11.859 8.516 1 97.56 93 THR B O 1
ATOM 2318 N N . TYR B 1 94 ? 24.641 14.023 8.984 1 96.19 94 TYR B N 1
ATOM 2319 C CA . TYR B 1 94 ? 26.047 13.836 9.328 1 96.19 94 TYR B CA 1
ATOM 2320 C C . TYR B 1 94 ? 26.203 12.852 10.484 1 96.19 94 TYR B C 1
ATOM 2322 O O . TYR B 1 94 ? 27.125 12.047 10.5 1 96.19 94 TYR B O 1
ATOM 2330 N N . ASP B 1 95 ? 25.219 12.867 11.398 1 95.12 95 ASP B N 1
ATOM 2331 C CA . ASP B 1 95 ? 25.266 11.984 12.562 1 95.12 95 ASP B CA 1
ATOM 2332 C C . ASP B 1 95 ? 24.578 10.648 12.266 1 95.12 95 ASP B C 1
ATOM 2334 O O . ASP B 1 95 ? 24.484 9.789 13.141 1 95.12 95 ASP B O 1
ATOM 2338 N N . GLY B 1 96 ? 23.953 10.5 11.172 1 96.06 96 GLY B N 1
ATOM 2339 C CA . GLY B 1 96 ? 23.344 9.242 10.766 1 96.06 96 GLY B CA 1
ATOM 2340 C C . GLY B 1 96 ? 21.938 9.055 11.312 1 96.06 96 GLY B C 1
ATOM 2341 O O . GLY B 1 96 ? 21.359 7.965 11.203 1 96.06 96 GLY B O 1
ATOM 2342 N N . GLN B 1 97 ? 21.391 10.062 11.875 1 96.94 97 GLN B N 1
ATOM 2343 C CA . GLN B 1 97 ? 20.094 9.93 12.516 1 96.94 97 GLN B CA 1
ATOM 2344 C C . GLN B 1 97 ? 19 9.625 11.492 1 96.94 97 GLN B C 1
ATOM 2346 O O . GLN B 1 97 ? 18.156 8.758 11.719 1 96.94 97 GLN B O 1
ATOM 2351 N N . TYR B 1 98 ? 19.078 10.359 10.336 1 98.25 98 TYR B N 1
ATOM 2352 C CA . TYR B 1 98 ? 18.062 10.18 9.297 1 98.25 98 TYR B CA 1
ATOM 2353 C C . TYR B 1 98 ? 18.703 9.727 7.988 1 98.25 98 TYR B C 1
ATOM 2355 O O . TYR B 1 98 ? 19.844 10.086 7.691 1 98.25 98 TYR B O 1
ATOM 2363 N N . LYS B 1 99 ? 18.016 8.977 7.289 1 98.31 99 LYS B N 1
ATOM 2364 C CA . LYS B 1 99 ? 18.328 8.578 5.922 1 98.31 99 LYS B CA 1
ATOM 2365 C C . LYS B 1 99 ? 17.156 8.836 4.984 1 98.31 99 LYS B C 1
ATOM 2367 O O . LYS B 1 99 ? 16.031 8.453 5.289 1 98.31 99 LYS B O 1
ATOM 2372 N N . ILE B 1 100 ? 17.391 9.562 3.887 1 98.31 100 ILE B N 1
ATOM 2373 C CA . ILE B 1 100 ? 16.375 9.859 2.883 1 98.31 100 ILE B CA 1
ATOM 2374 C C . ILE B 1 100 ? 16.75 9.211 1.556 1 98.31 100 ILE B C 1
ATOM 2376 O O . ILE B 1 100 ? 17.891 9.344 1.089 1 98.31 100 ILE B O 1
ATOM 2380 N N . GLU B 1 101 ? 15.82 8.516 1.026 1 97.12 101 GLU B N 1
ATOM 2381 C CA . GLU B 1 101 ? 16.062 7.852 -0.251 1 97.12 101 GLU B CA 1
ATOM 2382 C C . GLU B 1 101 ? 15.109 8.352 -1.327 1 97.12 101 GLU B C 1
ATOM 2384 O O . GLU B 1 101 ? 13.898 8.469 -1.09 1 97.12 101 GLU B O 1
ATOM 2389 N N . ARG B 1 102 ? 15.633 8.742 -2.42 1 95.38 102 ARG B N 1
ATOM 2390 C CA . ARG B 1 102 ? 14.875 8.984 -3.643 1 95.38 102 ARG B CA 1
ATOM 2391 C C . ARG B 1 102 ? 15.117 7.879 -4.664 1 95.38 102 ARG B C 1
ATOM 2393 O O . ARG B 1 102 ? 16.266 7.605 -5.027 1 95.38 102 ARG B O 1
ATOM 2400 N N . ALA B 1 103 ? 14.07 7.227 -5.098 1 92.81 103 ALA B N 1
ATOM 2401 C CA . ALA B 1 103 ? 14.211 6.117 -6.035 1 92.81 103 ALA B CA 1
ATOM 2402 C C . ALA B 1 103 ? 13.273 6.289 -7.227 1 92.81 103 ALA B C 1
ATOM 2404 O O . ALA B 1 103 ? 12.148 6.785 -7.078 1 92.81 103 ALA B O 1
ATOM 2405 N N . PHE B 1 104 ? 13.742 5.938 -8.359 1 90.06 104 PHE B N 1
ATOM 2406 C CA . PHE B 1 104 ? 12.945 5.91 -9.578 1 90.06 104 PHE B CA 1
ATOM 2407 C C . PHE B 1 104 ? 12.57 4.48 -9.945 1 90.06 104 PHE B C 1
ATOM 2409 O O . PHE B 1 104 ? 13.383 3.566 -9.82 1 90.06 104 PHE B O 1
ATOM 2416 N N . ALA B 1 105 ? 11.328 4.344 -10.234 1 87.88 105 ALA B N 1
ATOM 2417 C CA . ALA B 1 105 ? 10.867 3.039 -10.711 1 87.88 105 ALA B CA 1
ATOM 2418 C C . ALA B 1 105 ? 10.109 3.17 -12.023 1 87.88 105 ALA B C 1
ATOM 2420 O O . ALA B 1 105 ? 9.258 4.051 -12.172 1 87.88 105 ALA B O 1
ATOM 2421 N N . ASP B 1 106 ? 10.469 2.322 -13 1 87.38 106 ASP B N 1
ATOM 2422 C CA . ASP B 1 106 ? 9.758 2.307 -14.273 1 87.38 106 ASP B CA 1
ATOM 2423 C C . ASP B 1 106 ? 8.328 1.784 -14.094 1 87.38 106 ASP B C 1
ATOM 2425 O O . ASP B 1 106 ? 8.102 0.824 -13.352 1 87.38 106 ASP B O 1
ATOM 2429 N N . ARG B 1 107 ? 7.41 2.5 -14.688 1 88.25 107 ARG B N 1
ATOM 2430 C CA . ARG B 1 107 ? 6.039 2.012 -14.742 1 88.25 107 ARG B CA 1
ATOM 2431 C C . ARG B 1 107 ? 5.824 1.105 -15.953 1 88.25 107 ARG B C 1
ATOM 2433 O O . ARG B 1 107 ? 5.82 1.572 -17.094 1 88.25 107 ARG B O 1
ATOM 2440 N N . ILE B 1 108 ? 5.645 -0.167 -15.609 1 89 108 ILE B N 1
ATOM 2441 C CA . ILE B 1 108 ? 5.508 -1.153 -16.672 1 89 108 ILE B CA 1
ATOM 2442 C C . ILE B 1 108 ? 4.031 -1.32 -17.031 1 89 108 ILE B C 1
ATOM 2444 O O . ILE B 1 108 ? 3.186 -1.483 -16.156 1 89 108 ILE B O 1
ATOM 2448 N N . VAL B 1 109 ? 3.727 -1.174 -18.344 1 89.25 109 VAL B N 1
ATOM 2449 C CA . VAL B 1 109 ? 2.404 -1.461 -18.891 1 89.25 109 VAL B CA 1
ATOM 2450 C C . VAL B 1 109 ? 2.525 -2.473 -20.031 1 89.25 109 VAL B C 1
ATOM 2452 O O . VAL B 1 109 ? 3.617 -2.703 -20.547 1 89.25 109 VAL B O 1
ATOM 2455 N N . PHE B 1 110 ? 1.376 -3.1 -20.297 1 90 110 PHE B N 1
ATOM 2456 C CA . PHE B 1 110 ? 1.369 -4.102 -21.344 1 90 110 PHE B CA 1
ATOM 2457 C C . PHE B 1 110 ? 0.504 -3.648 -22.516 1 90 110 PHE B C 1
ATOM 2459 O O . PHE B 1 110 ? -0.569 -3.076 -22.312 1 90 110 PHE B O 1
ATOM 2466 N N . THR B 1 111 ? 1.033 -3.822 -23.766 1 93.12 111 THR B N 1
ATOM 2467 C CA . THR B 1 111 ? 0.228 -3.578 -24.953 1 93.12 111 THR B CA 1
ATOM 2468 C C . THR B 1 111 ? -0.657 -4.781 -25.266 1 93.12 111 THR B C 1
ATOM 2470 O O . THR B 1 111 ? -0.696 -5.746 -24.5 1 93.12 111 THR B O 1
ATOM 2473 N N . GLU B 1 112 ? -1.434 -4.621 -26.359 1 92.94 112 GLU B N 1
ATOM 2474 C CA . GLU B 1 112 ? -2.428 -5.621 -26.734 1 92.94 112 GLU B CA 1
ATOM 2475 C C . GLU B 1 112 ? -1.775 -6.973 -27.016 1 92.94 112 GLU B C 1
ATOM 2477 O O . GLU B 1 112 ? -2.443 -8.008 -26.969 1 92.94 112 GLU B O 1
ATOM 2482 N N . GLU B 1 113 ? -0.486 -7.039 -27.266 1 93.94 113 GLU B N 1
ATOM 2483 C CA . GLU B 1 113 ? 0.229 -8.289 -27.5 1 93.94 113 GLU B CA 1
ATOM 2484 C C . GLU B 1 113 ? 0.157 -9.203 -26.281 1 93.94 113 GLU B C 1
ATOM 2486 O O . GLU B 1 113 ? 0.37 -10.414 -26.391 1 93.94 113 GLU B O 1
ATOM 2491 N N . ILE B 1 114 ? -0.187 -8.609 -25.141 1 92.56 114 ILE B N 1
ATOM 2492 C CA . ILE B 1 114 ? -0.31 -9.398 -23.922 1 92.56 114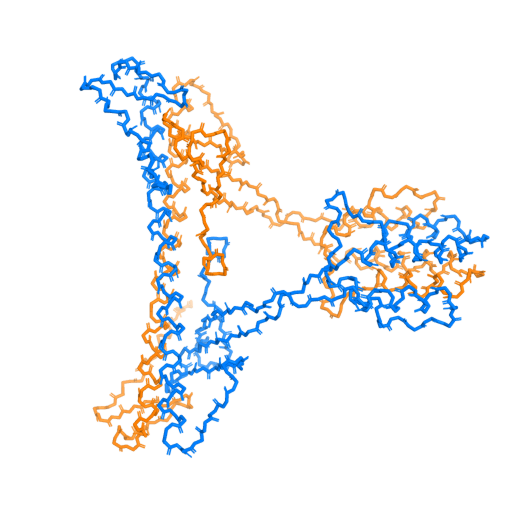 ILE B CA 1
ATOM 2493 C C . ILE B 1 114 ? -1.443 -10.414 -24.078 1 92.56 114 ILE B C 1
ATOM 2495 O O . ILE B 1 114 ? -1.371 -11.516 -23.531 1 92.56 114 ILE B O 1
ATOM 2499 N N . LEU B 1 115 ? -2.4 -10.055 -24.812 1 91.56 115 LEU B N 1
ATOM 2500 C CA . LEU B 1 115 ? -3.527 -10.953 -25.031 1 91.56 115 LEU B CA 1
ATOM 2501 C C . LEU B 1 115 ? -3.109 -12.164 -25.859 1 91.56 115 LEU B C 1
ATOM 2503 O O . LEU B 1 115 ? -3.535 -13.289 -25.594 1 91.56 115 LEU B O 1
ATOM 2507 N N . ALA B 1 116 ? -2.285 -11.875 -26.859 1 94.38 116 ALA B N 1
ATOM 2508 C CA . ALA B 1 116 ? -1.76 -12.969 -27.688 1 94.38 116 ALA B CA 1
ATOM 2509 C C . ALA B 1 116 ? -0.896 -13.906 -26.844 1 94.38 116 ALA B C 1
ATOM 2511 O O . ALA B 1 116 ? -1.007 -15.133 -26.969 1 94.38 116 ALA B O 1
ATOM 2512 N N . ALA B 1 117 ? -0.06 -13.336 -26.016 1 94.19 117 ALA B N 1
ATOM 2513 C CA . ALA B 1 117 ? 0.778 -14.141 -25.125 1 94.19 117 ALA B CA 1
ATOM 2514 C C . ALA B 1 117 ? -0.072 -15.047 -24.234 1 94.19 117 ALA B C 1
ATOM 2516 O O . ALA B 1 117 ? 0.196 -16.25 -24.125 1 94.19 117 ALA B O 1
ATOM 2517 N N . ARG B 1 118 ? -1.091 -14.453 -23.703 1 90.12 118 ARG B N 1
ATOM 2518 C CA . ARG B 1 118 ? -1.98 -15.195 -22.812 1 90.12 118 ARG B CA 1
ATOM 2519 C C . ARG B 1 118 ? -2.625 -16.375 -23.547 1 90.12 118 ARG B C 1
ATOM 2521 O O . ARG B 1 118 ? -2.689 -17.484 -23.016 1 90.12 118 ARG B O 1
ATOM 2528 N N . GLU B 1 119 ? -3.117 -16.109 -24.703 1 93.06 119 GLU B N 1
ATOM 2529 C CA . GLU B 1 119 ? -3.766 -17.156 -25.484 1 93.06 119 GLU B CA 1
ATOM 2530 C C . GLU B 1 119 ? -2.793 -18.281 -25.812 1 93.06 119 GLU B C 1
ATOM 2532 O O . GLU B 1 119 ? -3.143 -19.469 -25.719 1 93.06 119 GLU B O 1
ATOM 2537 N N . LEU B 1 120 ? -1.618 -17.938 -26.203 1 95.25 120 LEU B N 1
ATOM 2538 C CA . LEU B 1 120 ? -0.6 -18.938 -26.547 1 95.25 120 LEU B CA 1
ATOM 2539 C C . LEU B 1 120 ? -0.21 -19.75 -25.312 1 95.25 120 LEU B C 1
ATOM 2541 O O . LEU B 1 120 ? -0.012 -20.953 -25.391 1 95.25 120 LEU B O 1
ATOM 2545 N N . ILE B 1 121 ? -0.143 -19.125 -24.172 1 91.5 121 ILE B N 1
ATOM 2546 C CA . ILE B 1 121 ? 0.174 -19.797 -22.922 1 91.5 121 ILE B CA 1
ATOM 2547 C C . ILE B 1 121 ? -0.925 -20.812 -22.594 1 91.5 121 ILE B C 1
ATOM 2549 O O . ILE B 1 121 ? -0.639 -21.953 -22.266 1 91.5 121 ILE B O 1
ATOM 2553 N N . ASN B 1 122 ? -2.109 -20.359 -22.812 1 88.56 122 ASN B N 1
ATOM 2554 C CA . ASN B 1 122 ? -3.236 -21.266 -22.562 1 88.56 122 ASN B CA 1
ATOM 2555 C C . ASN B 1 122 ? -3.203 -22.469 -23.5 1 88.56 122 ASN B C 1
ATOM 2557 O O . ASN B 1 122 ? -3.52 -23.578 -23.094 1 88.56 122 ASN B O 1
ATOM 2561 N N . LYS B 1 123 ? -2.846 -22.219 -24.703 1 92.81 123 LYS B N 1
ATOM 2562 C CA . LYS B 1 123 ? -2.713 -23.328 -25.656 1 92.81 123 LYS B CA 1
ATOM 2563 C C . LYS B 1 123 ? -1.657 -24.328 -25.203 1 92.81 123 LYS B C 1
ATOM 2565 O O . LYS B 1 123 ? -1.867 -25.531 -25.297 1 92.81 123 LYS B O 1
ATOM 2570 N N . CYS B 1 124 ? -0.518 -23.812 -24.703 1 92.75 124 CYS B N 1
ATOM 2571 C CA . CYS B 1 124 ? 0.546 -24.672 -24.203 1 92.75 124 CYS B CA 1
ATOM 2572 C C . CYS B 1 124 ? 0.062 -25.5 -23.016 1 92.75 124 CYS B C 1
ATOM 2574 O O . CYS B 1 124 ? 0.236 -26.719 -22.984 1 92.75 124 CYS B O 1
ATOM 2576 N N . ILE B 1 125 ? -0.595 -24.891 -22.125 1 87.88 125 ILE B N 1
ATOM 2577 C CA . ILE B 1 125 ? -1.07 -25.547 -20.922 1 87.88 125 ILE B CA 1
ATOM 2578 C C . ILE B 1 125 ? -2.084 -26.625 -21.297 1 87.88 125 ILE B C 1
ATOM 2580 O O . ILE B 1 125 ? -2.029 -27.75 -20.766 1 87.88 125 ILE B O 1
ATOM 2584 N N . SER B 1 126 ? -2.951 -26.266 -22.203 1 88.69 126 SER B N 1
ATOM 2585 C CA . SER B 1 126 ? -3.951 -27.219 -22.656 1 88.69 126 SER B CA 1
ATOM 2586 C C . SER B 1 126 ? -3.297 -28.438 -23.312 1 88.69 1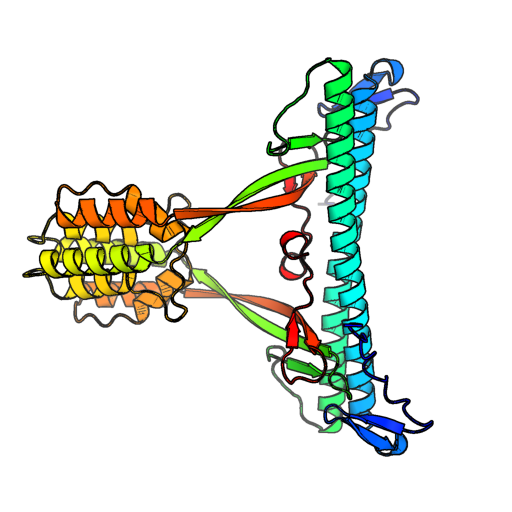26 SER B C 1
ATOM 2588 O O . SER B 1 126 ? -3.65 -29.578 -23.016 1 88.69 126 SER B O 1
ATOM 2590 N N . ALA B 1 127 ? -2.34 -28.203 -24.109 1 90.31 127 ALA B N 1
ATOM 2591 C CA . ALA B 1 127 ? -1.646 -29.281 -24.812 1 90.31 127 ALA B CA 1
ATOM 2592 C C . ALA B 1 127 ? -0.879 -30.172 -23.844 1 90.31 127 ALA B C 1
ATOM 2594 O O . ALA B 1 127 ? -0.91 -31.391 -23.953 1 90.31 127 ALA B O 1
ATOM 2595 N N . TRP B 1 128 ? -0.249 -29.516 -22.891 1 89.5 128 TRP B N 1
ATOM 2596 C CA . TRP B 1 128 ? 0.584 -30.266 -21.953 1 89.5 128 TRP B CA 1
ATOM 2597 C C . TRP B 1 128 ? -0.273 -31 -20.922 1 89.5 128 TRP B C 1
ATOM 2599 O O . TRP B 1 128 ? 0.198 -31.922 -20.266 1 89.5 128 TRP B O 1
ATOM 2609 N N . SER B 1 129 ? -1.49 -30.531 -20.766 1 84.56 129 SER B N 1
ATOM 2610 C CA . SER B 1 129 ? -2.389 -31.125 -19.766 1 84.56 129 SER B CA 1
ATOM 2611 C C . SER B 1 129 ? -3.096 -32.344 -20.328 1 84.56 129 SER B C 1
ATOM 2613 O O . SER B 1 129 ? -3.781 -33.062 -19.594 1 84.56 129 SER B O 1
ATOM 2615 N N . GLU B 1 130 ? -2.885 -32.469 -21.625 1 83.56 130 GLU B N 1
ATOM 2616 C CA . GLU B 1 130 ? -3.502 -33.656 -22.203 1 83.56 130 GLU B CA 1
ATOM 2617 C C . GLU B 1 130 ? -2.928 -34.938 -21.594 1 83.56 130 GLU B C 1
ATOM 2619 O O . GLU B 1 130 ? -1.711 -35.125 -21.578 1 83.56 130 GLU B O 1
ATOM 2624 N N . GLY B 1 131 ? -3.77 -35.781 -21.031 1 79.5 131 GLY B N 1
ATOM 2625 C CA . GLY B 1 131 ? -3.357 -37.031 -20.422 1 79.5 131 GLY B CA 1
ATOM 2626 C C . GLY B 1 131 ? -2.879 -36.875 -18.984 1 79.5 131 GLY B C 1
ATOM 2627 O O . GLY B 1 131 ? -2.568 -37.875 -18.312 1 79.5 131 GLY B O 1
ATOM 2628 N N . ALA B 1 132 ? -2.746 -35.656 -18.688 1 78.75 132 ALA B N 1
ATOM 2629 C CA . ALA B 1 132 ? -2.283 -35.375 -17.328 1 78.75 132 ALA B CA 1
ATOM 2630 C C . ALA B 1 132 ? -3.363 -35.719 -16.297 1 78.75 132 ALA B C 1
ATOM 2632 O O . ALA B 1 132 ? -4.539 -35.844 -16.641 1 78.75 132 ALA B O 1
ATOM 2633 N N . ASN B 1 133 ? -2.885 -35.906 -15.102 1 85.94 133 ASN B N 1
ATOM 2634 C CA . ASN B 1 133 ? -3.797 -36.062 -13.977 1 85.94 133 ASN B CA 1
ATOM 2635 C C . ASN B 1 133 ? -4.766 -34.906 -13.867 1 85.94 133 ASN B C 1
ATOM 2637 O O . ASN B 1 133 ? -4.355 -33.75 -13.984 1 85.94 133 ASN B O 1
ATOM 2641 N N . SER B 1 134 ? -6.008 -35.188 -13.781 1 87 134 SER B N 1
ATOM 2642 C CA . SER B 1 134 ? -7.051 -34.156 -13.789 1 87 134 SER B CA 1
ATOM 2643 C C . SER B 1 134 ? -6.875 -33.188 -12.641 1 87 134 SER B C 1
ATOM 2645 O O . SER B 1 134 ? -7.184 -31.984 -12.773 1 87 134 SER B O 1
ATOM 2647 N N . HIS B 1 135 ? -6.309 -33.625 -11.586 1 89.38 135 HIS B N 1
ATOM 2648 C CA . HIS B 1 135 ? -6.102 -32.781 -10.422 1 89.38 135 HIS B CA 1
ATOM 2649 C C . HIS B 1 135 ? -5.035 -31.719 -10.695 1 89.38 135 HIS B C 1
ATOM 26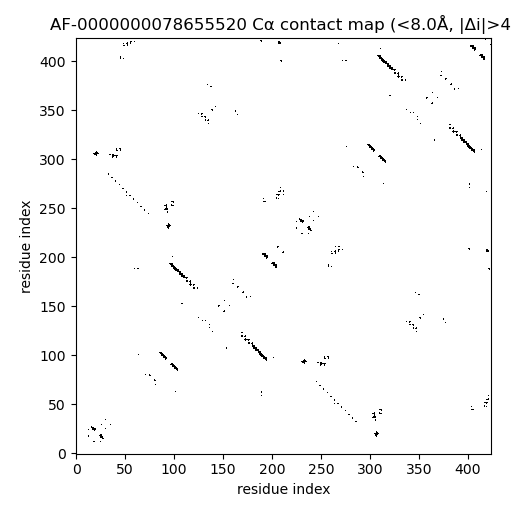51 O O . HIS B 1 135 ? -5.199 -30.562 -10.32 1 89.38 135 HIS B O 1
ATOM 2657 N N . LEU B 1 136 ? -4.066 -32.125 -11.359 1 86 136 LEU B N 1
ATOM 2658 C CA . LEU B 1 136 ? -2.99 -31.203 -11.719 1 86 136 LEU B CA 1
ATOM 2659 C C . LEU B 1 136 ? -3.496 -30.109 -12.664 1 86 136 LEU B C 1
ATOM 2661 O O . LEU B 1 136 ? -3.105 -28.953 -12.547 1 86 136 LEU B O 1
ATOM 2665 N N . ARG B 1 137 ? -4.305 -30.484 -13.5 1 83.62 137 ARG B N 1
ATOM 2666 C CA . ARG B 1 137 ? -4.879 -29.531 -14.461 1 83.62 137 ARG B CA 1
ATOM 2667 C C . ARG B 1 137 ? -5.684 -28.453 -13.742 1 83.62 137 ARG B C 1
ATOM 2669 O O . ARG B 1 137 ? -5.59 -27.266 -14.094 1 83.62 137 ARG B O 1
ATOM 2676 N N . VAL B 1 138 ? -6.461 -28.812 -12.766 1 84.62 138 VAL B N 1
ATOM 2677 C CA . VAL B 1 138 ? -7.273 -27.875 -11.992 1 84.62 138 VAL B CA 1
ATOM 2678 C C . VAL B 1 138 ? -6.379 -26.844 -11.32 1 84.62 138 VAL B C 1
ATOM 2680 O O . VAL B 1 138 ? -6.672 -25.641 -11.344 1 84.62 138 VAL B O 1
ATOM 2683 N N . LEU B 1 139 ? -5.254 -27.219 -10.789 1 83.75 139 LEU B N 1
ATOM 2684 C CA . LEU B 1 139 ? -4.336 -26.328 -10.086 1 83.75 139 LEU B CA 1
ATOM 2685 C C . LEU B 1 139 ? -3.652 -25.375 -11.055 1 83.75 139 LEU B C 1
ATOM 2687 O O . LEU B 1 139 ? -3.512 -24.188 -10.766 1 83.75 139 LEU B O 1
ATOM 2691 N N . VAL B 1 140 ? -3.293 -25.906 -12.172 1 81.12 140 VAL B N 1
ATOM 2692 C CA . VAL B 1 140 ? -2.602 -25.094 -13.164 1 81.12 140 VAL B CA 1
ATOM 2693 C C . VAL B 1 140 ? -3.555 -24.031 -13.727 1 81.12 140 VAL B C 1
ATOM 2695 O O . VAL B 1 140 ? -3.186 -22.875 -13.867 1 81.12 140 VAL B O 1
ATOM 2698 N N . ASP B 1 141 ? -4.75 -24.438 -13.977 1 78.56 141 ASP B N 1
ATOM 2699 C CA . ASP B 1 141 ? -5.758 -23.531 -14.5 1 78.56 141 ASP B CA 1
ATOM 2700 C C . ASP B 1 141 ? -6.016 -22.375 -13.523 1 78.56 141 ASP B C 1
ATOM 2702 O O . ASP B 1 141 ? -6.145 -21.219 -13.938 1 78.56 141 ASP B O 1
ATOM 2706 N N . ARG B 1 142 ? -6 -22.641 -12.367 1 79 142 ARG B N 1
ATOM 2707 C CA . ARG B 1 142 ? -6.27 -21.625 -11.344 1 79 142 ARG B CA 1
ATOM 2708 C C . ARG B 1 142 ? -5.094 -20.672 -11.203 1 79 142 ARG B C 1
ATOM 2710 O O . ARG B 1 142 ? -5.285 -19.469 -11.039 1 79 142 ARG B O 1
ATOM 2717 N N . ALA B 1 143 ? -3.91 -21.219 -11.258 1 76.75 143 ALA B N 1
ATOM 2718 C CA . ALA B 1 143 ? -2.711 -20.406 -11.062 1 76.75 143 ALA B CA 1
ATOM 2719 C C . ALA B 1 143 ? -2.518 -19.422 -12.219 1 76.75 143 ALA B C 1
ATOM 2721 O O . ALA B 1 143 ? -1.949 -18.344 -12.039 1 76.75 143 ALA B O 1
ATOM 2722 N N . PHE B 1 144 ? -3.025 -19.719 -13.273 1 73.62 144 PHE B N 1
ATOM 2723 C CA . PHE B 1 144 ? -2.727 -18.906 -14.438 1 73.62 144 PHE B CA 1
ATOM 2724 C C . PHE B 1 144 ? -3.992 -18.266 -14.984 1 73.62 144 PHE B C 1
ATOM 2726 O O . PHE B 1 144 ? -3.953 -17.562 -16.016 1 73.62 144 PHE B O 1
ATOM 2733 N N . ARG B 1 145 ? -5.09 -18.531 -14.297 1 63.34 145 ARG B N 1
ATOM 2734 C CA . ARG B 1 145 ? -6.305 -17.828 -14.695 1 63.34 145 ARG B CA 1
ATOM 2735 C C . ARG B 1 145 ? -6.293 -16.391 -14.195 1 63.34 145 ARG B C 1
ATOM 2737 O O . ARG B 1 145 ? -5.855 -16.109 -13.07 1 63.34 145 ARG B O 1
ATOM 2744 N N . ALA B 1 146 ? -6.426 -15.406 -15.148 1 53.66 146 ALA B N 1
ATOM 2745 C CA . ALA B 1 146 ? -6.559 -13.984 -14.859 1 53.66 146 ALA B CA 1
ATOM 2746 C C . ALA B 1 146 ? -7.582 -13.734 -13.758 1 53.66 146 ALA B C 1
ATOM 2748 O O . ALA B 1 146 ? -8.633 -14.375 -13.727 1 53.66 146 ALA B O 1
ATOM 2749 N N . ASN B 1 147 ? -7.105 -13.359 -12.531 1 51.59 147 ASN B N 1
ATOM 2750 C CA . ASN B 1 147 ? -8.117 -12.977 -11.555 1 51.59 147 ASN B CA 1
ATOM 2751 C C . ASN B 1 147 ? -9.188 -12.078 -12.18 1 51.59 147 ASN B C 1
ATOM 2753 O O . ASN B 1 147 ? -9.031 -11.609 -13.305 1 51.59 147 ASN B O 1
ATOM 2757 N N . LYS B 1 148 ? -10.32 -12.156 -11.578 1 46.88 148 LYS B N 1
ATOM 2758 C CA . LYS B 1 148 ? -11.539 -11.477 -12.023 1 46.88 148 LYS B CA 1
ATOM 2759 C C . LYS B 1 148 ? -11.234 -10.047 -12.461 1 46.88 148 LYS B C 1
ATOM 2761 O O . LYS B 1 148 ? -11.945 -9.484 -13.297 1 46.88 148 LYS B O 1
ATOM 2766 N N . GLN B 1 149 ? -10.258 -9.375 -11.758 1 49.03 149 GLN B N 1
ATOM 2767 C CA . GLN B 1 149 ? -10.055 -8 -12.203 1 49.03 149 GLN B CA 1
ATOM 2768 C C . GLN B 1 149 ? -9.062 -7.941 -13.359 1 49.03 149 GLN B C 1
ATOM 2770 O O . GLN B 1 149 ? -8.688 -6.855 -13.812 1 49.03 149 GLN B O 1
ATOM 2775 N N . GLY B 1 150 ? -8.719 -9.133 -13.977 1 47.5 150 GLY B N 1
ATOM 2776 C CA . GLY B 1 150 ? -7.941 -9.211 -15.203 1 47.5 150 GLY B CA 1
ATOM 2777 C C . GLY B 1 150 ? -6.508 -8.742 -15.031 1 47.5 150 GLY B C 1
ATOM 2778 O O . GLY B 1 150 ? -5.789 -8.555 -16.016 1 47.5 150 GLY B O 1
ATOM 2779 N N . GLN B 1 151 ? -6.227 -8.281 -13.859 1 50.94 151 GLN B N 1
ATOM 2780 C CA . GLN B 1 151 ? -4.902 -7.672 -13.75 1 50.94 151 GLN B CA 1
ATOM 2781 C C . GLN B 1 151 ? -3.844 -8.719 -13.43 1 50.94 151 GLN B C 1
ATOM 2783 O O . GLN B 1 151 ? -3.975 -9.461 -12.453 1 50.94 151 GLN B O 1
ATOM 2788 N N . LEU B 1 152 ? -3.354 -9.25 -14.438 1 56.06 152 LEU B N 1
ATOM 2789 C CA . LEU B 1 152 ? -2.105 -9.977 -14.211 1 56.06 152 LEU B CA 1
ATOM 2790 C C . LEU B 1 152 ? -1.11 -9.109 -13.445 1 56.06 152 LEU B C 1
ATOM 2792 O O . LEU B 1 152 ? -0.848 -7.969 -13.82 1 56.06 152 LEU B O 1
ATOM 2796 N N . MET B 1 153 ? -0.852 -9.617 -12.219 1 66.56 153 MET B N 1
ATOM 2797 C CA . MET B 1 153 ? 0.224 -8.891 -11.547 1 66.56 153 MET B CA 1
ATOM 2798 C C . MET B 1 153 ? 1.476 -8.844 -12.414 1 66.56 153 MET B C 1
ATOM 2800 O O . MET B 1 153 ? 1.883 -9.867 -12.977 1 66.56 153 MET B O 1
ATOM 2804 N N . VAL B 1 154 ? 1.841 -7.664 -12.742 1 73.5 154 VAL B N 1
ATOM 2805 C CA . VAL B 1 154 ? 3.01 -7.402 -13.578 1 73.5 154 VAL B CA 1
ATOM 2806 C C . VAL B 1 154 ? 4.152 -8.336 -13.172 1 73.5 154 VAL B C 1
ATOM 2808 O O . VAL B 1 154 ? 4.758 -8.984 -14.031 1 73.5 154 VAL B O 1
ATOM 2811 N N . LYS B 1 155 ? 4.23 -8.594 -11.93 1 75.25 155 LYS B N 1
ATOM 2812 C CA . LYS B 1 155 ? 5.355 -9.391 -11.438 1 75.25 155 LYS B CA 1
ATOM 2813 C C . LYS B 1 155 ? 5.195 -10.859 -11.812 1 75.25 155 LYS B C 1
ATOM 2815 O O . LYS B 1 155 ? 6.168 -11.516 -12.195 1 75.25 155 LYS B O 1
ATOM 2820 N N . ASP B 1 156 ? 4.07 -11.297 -11.758 1 74.75 156 ASP B N 1
ATOM 2821 C CA . ASP B 1 156 ? 3.811 -12.695 -12.078 1 74.75 156 ASP B CA 1
ATOM 2822 C C . ASP B 1 156 ? 4.02 -12.969 -13.562 1 74.75 156 ASP B C 1
ATOM 2824 O O . ASP B 1 156 ? 4.621 -13.984 -13.938 1 74.75 156 ASP B O 1
ATOM 2828 N N . VAL B 1 157 ? 3.578 -12.047 -14.289 1 77.31 157 VAL B N 1
ATOM 2829 C CA . VAL B 1 157 ? 3.697 -12.195 -15.742 1 77.31 157 VAL B CA 1
ATOM 2830 C C . VAL B 1 157 ? 5.168 -12.141 -16.141 1 77.31 157 VAL B C 1
ATOM 2832 O O . VAL B 1 157 ? 5.633 -12.977 -16.922 1 77.31 157 VAL B O 1
ATOM 2835 N N . LEU B 1 158 ? 5.898 -11.297 -15.531 1 84.38 158 LEU B N 1
ATOM 2836 C CA . LEU B 1 158 ? 7.316 -11.125 -15.828 1 84.38 158 LEU B CA 1
ATOM 2837 C C . LEU B 1 158 ? 8.117 -12.344 -15.375 1 84.38 158 LEU B C 1
ATOM 2839 O O . LEU B 1 158 ? 9.117 -12.711 -16 1 84.38 158 LEU B O 1
ATOM 2843 N N . SER B 1 159 ? 7.648 -13 -14.383 1 84.94 159 SER B N 1
ATOM 2844 C CA . SER B 1 159 ? 8.359 -14.164 -13.859 1 84.94 159 SER B CA 1
ATOM 2845 C C . SER B 1 159 ? 8.32 -15.32 -14.852 1 84.94 159 SER B C 1
ATOM 2847 O O . SER B 1 159 ? 9.203 -16.188 -14.844 1 84.94 159 SER B O 1
ATOM 2849 N N . LEU B 1 160 ? 7.363 -15.391 -15.695 1 87.56 160 LEU B N 1
ATOM 2850 C CA . LEU B 1 160 ? 7.238 -16.453 -16.688 1 87.56 160 LEU B CA 1
ATOM 2851 C C . LEU B 1 160 ? 8.398 -16.406 -17.672 1 87.56 160 LEU B C 1
ATOM 2853 O O . LEU B 1 160 ? 8.805 -17.438 -18.203 1 87.56 160 LEU B O 1
ATOM 2857 N N . LEU B 1 161 ? 8.93 -15.266 -17.828 1 91.25 161 LEU B N 1
ATOM 2858 C CA . LEU B 1 161 ? 10.031 -15.086 -18.781 1 91.25 161 LEU B CA 1
ATOM 2859 C C . LEU B 1 161 ? 11.266 -15.859 -18.328 1 91.25 161 LEU B C 1
ATOM 2861 O O . LEU B 1 161 ? 12.156 -16.141 -19.125 1 91.25 161 LEU B O 1
ATOM 2865 N N . ARG B 1 162 ? 11.227 -16.188 -17.078 1 89.69 162 ARG B N 1
ATOM 2866 C CA . ARG B 1 162 ? 12.375 -16.906 -16.531 1 89.69 162 ARG B CA 1
ATOM 2867 C C . ARG B 1 162 ? 12.219 -18.406 -16.703 1 89.69 162 ARG B C 1
ATOM 2869 O O . ARG B 1 162 ? 13.148 -19.172 -16.406 1 89.69 162 ARG B O 1
ATOM 2876 N N . VAL B 1 163 ? 11.086 -18.812 -17.094 1 88.62 163 VAL B N 1
ATOM 2877 C CA . VAL B 1 163 ? 10.82 -20.234 -17.25 1 88.62 163 VAL B CA 1
ATOM 2878 C C . VAL B 1 163 ? 11.359 -20.703 -18.594 1 88.62 163 VAL B C 1
ATOM 2880 O O . VAL B 1 163 ? 10.906 -20.25 -19.656 1 88.62 163 VAL B O 1
ATOM 2883 N N . GLU B 1 164 ? 12.266 -21.609 -18.5 1 91.5 164 GLU B N 1
ATOM 2884 C CA . GLU B 1 164 ? 12.875 -22.141 -19.719 1 91.5 164 GLU B CA 1
ATOM 2885 C C . GLU B 1 164 ? 12.203 -23.438 -20.156 1 91.5 164 GLU B C 1
ATOM 2887 O O . GLU B 1 164 ? 12.383 -24.484 -19.547 1 91.5 164 GLU B O 1
ATOM 2892 N N . ILE B 1 165 ? 11.414 -23.312 -21.188 1 93.12 165 ILE B N 1
ATOM 2893 C CA . ILE B 1 165 ? 10.719 -24.453 -21.781 1 93.12 165 ILE B CA 1
ATOM 2894 C C . ILE B 1 165 ? 11.016 -24.531 -23.281 1 93.12 165 ILE B C 1
ATOM 2896 O O . ILE B 1 165 ? 10.961 -23.516 -23.984 1 93.12 165 ILE B O 1
ATOM 2900 N N . ASN B 1 166 ? 11.484 -25.766 -23.797 1 93.81 166 ASN B N 1
ATOM 2901 C CA . ASN B 1 166 ? 11.789 -25.953 -25.203 1 93.81 166 ASN B CA 1
ATOM 2902 C C . ASN B 1 166 ? 10.547 -26.375 -26 1 93.81 166 ASN B C 1
ATOM 2904 O O . ASN B 1 166 ? 10.398 -27.547 -26.344 1 93.81 166 ASN B O 1
ATOM 2908 N N . ASP B 1 167 ? 9.672 -25.484 -26.25 1 95.38 167 ASP B N 1
ATOM 2909 C CA . ASP B 1 167 ? 8.438 -25.625 -27.016 1 95.38 167 ASP B CA 1
ATOM 2910 C C . ASP B 1 167 ? 8.219 -24.406 -27.906 1 95.38 167 ASP B C 1
ATOM 2912 O O . ASP B 1 167 ? 8.312 -23.266 -27.453 1 95.38 167 ASP B O 1
ATOM 2916 N N . VAL B 1 168 ? 8.008 -24.719 -29.156 1 96.94 168 VAL B N 1
ATOM 2917 C CA . VAL B 1 168 ? 7.945 -23.656 -30.156 1 96.94 168 VAL B CA 1
ATOM 2918 C C . VAL B 1 168 ? 6.805 -22.688 -29.812 1 96.94 168 VAL B C 1
ATOM 2920 O O . VAL B 1 168 ? 6.949 -21.484 -29.938 1 96.94 168 VAL B O 1
ATOM 2923 N N . VAL B 1 169 ? 5.648 -23.203 -29.438 1 97.19 169 VAL B N 1
ATOM 2924 C CA . VAL B 1 169 ? 4.5 -22.375 -29.094 1 97.19 169 VAL B CA 1
ATOM 2925 C C . VAL B 1 169 ? 4.801 -21.562 -27.844 1 97.19 169 VAL B C 1
ATOM 2927 O O . VAL B 1 169 ? 4.461 -20.375 -27.766 1 97.19 169 VAL B O 1
ATOM 2930 N N . TRP B 1 170 ? 5.5 -22.125 -26.875 1 96.38 170 TRP B N 1
ATOM 2931 C CA . TRP B 1 170 ? 5.902 -21.438 -25.656 1 96.38 170 TRP B CA 1
ATOM 2932 C C . TRP B 1 170 ? 6.863 -20.297 -25.969 1 96.38 170 TRP B C 1
ATOM 2934 O O . TRP B 1 170 ? 6.691 -19.172 -25.469 1 96.38 170 TRP B O 1
ATOM 2944 N N . LYS B 1 171 ? 7.793 -20.578 -26.781 1 97.38 171 LYS B N 1
ATOM 2945 C CA . LYS B 1 171 ? 8.773 -19.562 -27.141 1 97.38 171 LYS B CA 1
ATOM 2946 C C . LYS B 1 171 ? 8.102 -18.391 -27.844 1 97.38 171 LYS B C 1
ATOM 2948 O O . LYS B 1 171 ? 8.461 -17.234 -27.625 1 97.38 171 LYS B O 1
ATOM 2953 N N . THR B 1 172 ? 7.156 -18.719 -28.641 1 97.88 172 THR B N 1
ATOM 2954 C CA . THR B 1 172 ? 6.387 -17.672 -29.312 1 97.88 172 THR B CA 1
ATOM 2955 C C . THR B 1 172 ? 5.594 -16.859 -28.297 1 97.88 172 THR B C 1
ATOM 2957 O O . THR B 1 172 ? 5.516 -15.633 -28.406 1 97.88 172 THR B O 1
ATOM 2960 N N . ALA B 1 173 ? 5.012 -17.531 -27.297 1 96.25 173 ALA B N 1
ATOM 2961 C CA . ALA B 1 173 ? 4.277 -16.844 -26.219 1 96.25 173 ALA B CA 1
ATOM 2962 C C . ALA B 1 173 ? 5.191 -15.898 -25.453 1 96.25 173 ALA B C 1
ATOM 2964 O O . ALA B 1 173 ? 4.812 -14.758 -25.172 1 96.25 173 ALA B O 1
ATOM 2965 N N . MET B 1 174 ? 6.379 -16.359 -25.172 1 96.25 174 MET B N 1
ATOM 2966 C CA . MET B 1 174 ? 7.332 -15.547 -24.422 1 96.25 174 MET B CA 1
ATOM 2967 C C . MET B 1 174 ? 7.797 -14.352 -25.25 1 96.25 174 MET B C 1
ATOM 2969 O O . MET B 1 174 ? 8.023 -13.266 -24.719 1 96.25 174 MET B O 1
ATOM 2973 N N . GLN B 1 175 ? 7.945 -14.602 -26.516 1 97.19 175 GLN B N 1
ATOM 2974 C CA . GLN B 1 175 ? 8.289 -13.477 -27.391 1 97.19 175 GLN B CA 1
ATOM 2975 C C . GLN B 1 175 ? 7.168 -12.445 -27.422 1 97.19 175 GLN B C 1
ATOM 2977 O O . GLN B 1 175 ? 7.422 -11.242 -27.328 1 97.19 175 GLN B O 1
ATOM 2982 N N . ALA B 1 176 ? 5.922 -12.875 -27.562 1 96.44 176 ALA B N 1
ATOM 2983 C CA . ALA B 1 176 ? 4.77 -11.977 -27.516 1 96.44 176 ALA B CA 1
ATOM 2984 C C . ALA B 1 176 ? 4.723 -11.211 -26.188 1 96.44 176 ALA B C 1
ATOM 2986 O O . ALA B 1 176 ? 4.406 -10.023 -26.172 1 96.44 176 ALA B O 1
ATOM 2987 N N . LEU B 1 177 ? 5.012 -11.859 -25.094 1 94.31 177 LEU B N 1
ATOM 2988 C CA . LEU B 1 177 ? 5.059 -11.234 -23.781 1 94.31 177 LEU B CA 1
ATOM 2989 C C . LEU B 1 177 ? 6.141 -10.164 -23.719 1 94.31 177 LEU B C 1
ATOM 2991 O O . LEU B 1 177 ? 5.879 -9.039 -23.297 1 94.31 177 LEU B O 1
ATOM 2995 N N . LYS B 1 178 ? 7.27 -10.492 -24.203 1 95.44 178 LYS B N 1
ATOM 2996 C CA . LYS B 1 178 ? 8.375 -9.539 -24.219 1 95.44 178 LYS B CA 1
ATOM 2997 C C . LYS B 1 178 ? 8.023 -8.312 -25.062 1 95.44 178 LYS B C 1
ATOM 2999 O O . LYS B 1 178 ? 8.258 -7.176 -24.641 1 95.44 178 LYS B O 1
ATOM 3004 N N . ASP B 1 179 ? 7.438 -8.562 -26.172 1 95.94 179 ASP B N 1
ATOM 3005 C CA . ASP B 1 179 ? 7.074 -7.484 -27.078 1 95.94 179 ASP B CA 1
ATOM 3006 C C . ASP B 1 179 ? 5.984 -6.602 -26.469 1 95.94 179 ASP B C 1
ATOM 3008 O O . ASP B 1 179 ? 5.812 -5.453 -26.891 1 95.94 179 ASP B O 1
ATOM 3012 N N . SER B 1 180 ? 5.242 -7.172 -25.562 1 94.56 180 SER B N 1
ATOM 3013 C CA . SER B 1 180 ? 4.113 -6.449 -25 1 94.56 180 SER B CA 1
ATOM 3014 C C . SER B 1 180 ? 4.566 -5.48 -23.906 1 94.56 180 SER B C 1
ATOM 3016 O O . SER B 1 180 ? 3.82 -4.582 -23.516 1 94.56 180 SER B O 1
ATOM 3018 N N . ILE B 1 181 ? 5.691 -5.668 -23.375 1 92.75 181 ILE B N 1
ATOM 3019 C CA . ILE B 1 181 ? 6.168 -4.879 -22.25 1 92.75 181 ILE B CA 1
ATOM 3020 C C . ILE B 1 181 ? 6.562 -3.482 -22.734 1 92.75 181 ILE B C 1
ATOM 3022 O O . ILE B 1 181 ? 7.355 -3.338 -23.672 1 92.75 181 ILE B O 1
ATOM 3026 N N . GLN B 1 182 ? 5.91 -2.49 -22.125 1 92.88 182 GLN B N 1
ATOM 3027 C CA . GLN B 1 182 ? 6.234 -1.096 -22.391 1 92.88 182 GLN B CA 1
ATOM 3028 C C . GLN B 1 182 ? 6.441 -0.311 -21.109 1 92.88 182 GLN B C 1
ATOM 3030 O O . GLN B 1 182 ? 5.727 -0.523 -20.125 1 92.88 182 GLN B O 1
ATOM 3035 N N . VAL B 1 183 ? 7.395 0.505 -21.125 1 89.75 183 VAL B N 1
ATOM 3036 C CA . VAL B 1 183 ? 7.598 1.422 -20.016 1 89.75 183 VAL B CA 1
ATOM 3037 C C . VAL B 1 183 ? 6.848 2.727 -20.266 1 89.75 183 VAL B C 1
ATOM 3039 O O . VAL B 1 183 ? 7.07 3.389 -21.281 1 89.75 183 VAL B O 1
ATOM 3042 N N . ASN B 1 184 ? 5.785 2.859 -19.469 1 89.44 184 ASN B N 1
ATOM 3043 C CA . ASN B 1 184 ? 5.004 4.086 -19.578 1 89.44 184 ASN B CA 1
ATOM 3044 C C . ASN B 1 184 ? 5.379 5.086 -18.484 1 89.44 184 ASN B C 1
ATOM 3046 O O . ASN B 1 184 ? 4.605 5.305 -17.547 1 89.44 184 ASN B O 1
ATOM 3050 N N . GLY B 1 185 ? 6.5 5.738 -18.547 1 88.12 185 GLY B N 1
ATOM 3051 C CA . GLY B 1 185 ? 6.973 6.746 -17.609 1 88.12 185 GLY B CA 1
ATOM 3052 C C . GLY B 1 185 ? 7.699 6.16 -16.422 1 88.12 185 GLY B C 1
ATOM 3053 O O . GLY B 1 185 ? 7.969 4.961 -16.375 1 88.12 185 GLY B O 1
ATOM 3054 N N . THR B 1 186 ? 8.133 7.027 -15.609 1 88.38 186 THR B N 1
ATOM 3055 C CA . THR B 1 186 ? 8.859 6.664 -14.398 1 88.38 186 THR B CA 1
ATOM 3056 C C . THR B 1 186 ? 8.242 7.328 -13.172 1 88.38 186 THR B C 1
ATOM 3058 O O . THR B 1 186 ? 7.836 8.492 -13.227 1 88.38 186 THR B O 1
ATOM 3061 N N . ALA B 1 187 ? 8.039 6.5 -12.195 1 88.38 187 ALA B N 1
ATOM 3062 C CA . ALA B 1 187 ? 7.586 7.035 -10.914 1 88.38 187 ALA B CA 1
ATOM 3063 C C . ALA B 1 187 ? 8.766 7.344 -10 1 88.38 187 ALA B C 1
ATOM 3065 O O . ALA B 1 187 ? 9.789 6.652 -10.031 1 88.38 187 ALA B O 1
ATOM 3066 N N . VAL B 1 188 ? 8.602 8.469 -9.234 1 91.12 188 VAL B N 1
ATOM 3067 C CA . VAL B 1 188 ? 9.633 8.844 -8.273 1 91.12 188 VAL B CA 1
ATOM 3068 C C . VAL B 1 188 ? 9.102 8.648 -6.852 1 91.12 188 VAL B C 1
ATOM 3070 O O . VAL B 1 188 ? 7.992 9.086 -6.531 1 91.12 188 VAL B O 1
ATOM 3073 N N . TYR B 1 189 ? 9.922 7.941 -6.02 1 92.62 189 TYR B N 1
ATOM 3074 C CA . TYR B 1 189 ? 9.523 7.645 -4.645 1 92.62 189 TYR B CA 1
ATOM 3075 C C . TYR B 1 189 ? 10.492 8.273 -3.65 1 92.62 189 TYR B C 1
ATOM 3077 O O . TYR B 1 189 ? 11.703 8.297 -3.881 1 92.62 189 TYR B O 1
ATOM 3085 N N . ILE B 1 190 ? 9.836 8.812 -2.568 1 96.56 190 ILE B N 1
ATOM 3086 C CA . ILE B 1 190 ? 10.617 9.297 -1.434 1 96.56 190 ILE B CA 1
ATOM 3087 C C . ILE B 1 190 ? 10.359 8.414 -0.215 1 96.56 190 ILE B C 1
ATOM 3089 O O . ILE B 1 190 ? 9.203 8.109 0.1 1 96.56 190 ILE B O 1
ATOM 3093 N N . ARG B 1 191 ? 11.492 7.984 0.363 1 97.19 191 ARG B N 1
ATOM 3094 C CA . ARG B 1 191 ? 11.391 7.23 1.609 1 97.19 191 ARG B CA 1
ATOM 3095 C C . ARG B 1 191 ? 12.266 7.852 2.691 1 97.19 191 ARG B C 1
ATOM 3097 O O . ARG B 1 191 ? 13.383 8.305 2.414 1 97.19 191 ARG B O 1
ATOM 3104 N N . VAL B 1 192 ? 11.719 7.863 3.861 1 98.19 192 VAL B N 1
ATOM 3105 C CA . VAL B 1 192 ? 12.438 8.461 4.98 1 98.19 192 VAL B CA 1
ATOM 3106 C C . VAL B 1 192 ? 12.594 7.434 6.102 1 98.19 192 VAL B C 1
ATOM 3108 O O . VAL B 1 192 ? 11.648 6.723 6.441 1 98.19 192 VAL B O 1
ATOM 3111 N N . TYR B 1 193 ? 13.773 7.422 6.652 1 98.38 193 TYR B N 1
ATOM 3112 C CA . TYR B 1 193 ? 14.109 6.469 7.707 1 98.38 193 TYR B CA 1
ATOM 3113 C C . TYR B 1 193 ? 14.734 7.176 8.906 1 98.38 193 TYR B C 1
ATOM 3115 O O . TYR B 1 193 ? 15.344 8.234 8.758 1 98.38 193 TYR B O 1
ATOM 3123 N N . LYS B 1 194 ? 14.57 6.543 10.031 1 98.19 194 LYS B N 1
ATOM 3124 C CA . LYS B 1 194 ? 15.227 6.98 11.266 1 98.19 194 LYS B CA 1
ATOM 3125 C C . LYS B 1 194 ? 16.062 5.855 11.867 1 98.19 194 LYS B C 1
ATOM 3127 O O . LYS B 1 194 ? 15.625 4.703 11.906 1 98.19 194 LYS B O 1
ATOM 3132 N N . ARG B 1 195 ? 17.188 6.262 12.273 1 96.5 195 ARG B N 1
ATOM 3133 C CA . ARG B 1 195 ? 18.078 5.27 12.852 1 96.5 195 ARG B CA 1
ATOM 3134 C C . ARG B 1 195 ? 17.531 4.73 14.172 1 96.5 195 ARG B C 1
ATOM 3136 O O . ARG B 1 195 ? 17.031 5.496 14.992 1 96.5 195 ARG B O 1
ATOM 3143 N N . HIS B 1 196 ? 17.594 3.42 14.32 1 94.31 196 HIS B N 1
ATOM 3144 C CA . HIS B 1 196 ? 17.156 2.785 15.555 1 94.31 196 HIS B CA 1
ATOM 3145 C C . HIS B 1 196 ? 18.219 2.885 16.641 1 94.31 196 HIS B C 1
ATOM 3147 O O . HIS B 1 196 ? 19.188 2.127 16.641 1 94.31 196 HIS B O 1
ATOM 3153 N N . GLY B 1 197 ? 17.969 3.744 17.5 1 87 197 GLY B N 1
ATOM 3154 C CA . GLY B 1 197 ? 18.984 3.9 18.531 1 87 197 GLY B CA 1
ATOM 3155 C C . GLY B 1 197 ? 20.375 4.121 17.984 1 87 197 GLY B C 1
ATOM 3156 O O . GLY B 1 197 ? 20.578 4.996 17.141 1 87 197 GLY B O 1
ATOM 3157 N N . ASN B 1 198 ? 21.375 3.338 18.469 1 83.81 198 ASN B N 1
ATOM 3158 C CA . ASN B 1 198 ? 22.766 3.459 18.031 1 83.81 198 ASN B CA 1
ATOM 3159 C C . ASN B 1 198 ? 23.172 2.27 17.156 1 83.81 198 ASN B C 1
ATOM 3161 O O . ASN B 1 198 ? 24.359 1.934 17.094 1 83.81 198 ASN B O 1
ATOM 3165 N N . THR B 1 199 ? 22.203 1.693 16.547 1 89.69 199 THR B N 1
ATOM 3166 C CA . THR B 1 199 ? 22.484 0.553 15.68 1 89.69 199 THR B CA 1
ATOM 3167 C C . THR B 1 199 ? 22.641 0.998 14.227 1 89.69 199 THR B C 1
ATOM 3169 O O . THR B 1 199 ? 22.516 2.186 13.922 1 89.69 199 THR B O 1
ATOM 3172 N N . ASP B 1 200 ? 23 0.09 13.43 1 89.94 200 ASP B N 1
ATOM 3173 C CA . ASP B 1 200 ? 23.109 0.381 12 1 89.94 200 ASP B CA 1
ATOM 3174 C C . ASP B 1 200 ? 21.797 0.127 11.281 1 89.94 200 ASP B C 1
ATOM 3176 O O . ASP B 1 200 ? 21.734 0.172 10.047 1 89.94 200 ASP B O 1
ATOM 3180 N N . GLN B 1 201 ? 20.812 -0.111 12.062 1 95.12 201 GLN B N 1
ATOM 3181 C CA . GLN B 1 201 ? 19.516 -0.397 11.461 1 95.12 201 GLN B CA 1
ATOM 3182 C C . GLN B 1 201 ? 18.672 0.872 11.328 1 95.12 201 GLN B C 1
ATOM 3184 O O . GLN B 1 201 ? 18.641 1.7 12.242 1 95.12 201 GLN B O 1
ATOM 3189 N N . TYR B 1 202 ? 18.125 1.083 10.211 1 96.94 202 TYR B N 1
ATOM 3190 C CA . TYR B 1 202 ? 17.188 2.18 9.953 1 96.94 202 TYR B CA 1
ATOM 3191 C C . TYR B 1 202 ? 15.758 1.668 9.844 1 96.94 202 TYR B C 1
ATOM 3193 O O . TYR B 1 202 ? 15.5 0.653 9.195 1 96.94 202 TYR B O 1
ATOM 3201 N N . LEU B 1 203 ? 14.891 2.451 10.508 1 97.19 203 LEU B N 1
ATOM 3202 C CA . LEU B 1 203 ? 13.469 2.131 10.453 1 97.19 203 LEU B CA 1
ATOM 3203 C C . LEU B 1 203 ? 12.711 3.16 9.625 1 97.19 203 LEU B C 1
ATOM 3205 O O . LEU B 1 203 ? 12.977 4.359 9.719 1 97.19 203 LEU B O 1
ATOM 3209 N N . PRO B 1 204 ? 11.758 2.596 8.828 1 97.38 204 PRO B N 1
ATOM 3210 C CA . PRO B 1 204 ? 11 3.553 8.016 1 97.38 204 PRO B CA 1
ATOM 3211 C C . PRO B 1 204 ? 10.094 4.453 8.859 1 97.38 204 PRO B C 1
ATOM 3213 O O . PRO B 1 204 ? 9.523 4.004 9.852 1 97.38 204 PRO B O 1
ATOM 3216 N N . ILE B 1 205 ? 10.039 5.754 8.492 1 97.56 205 ILE B N 1
ATOM 3217 C CA . ILE B 1 205 ? 9.008 6.656 8.992 1 97.56 205 ILE B CA 1
ATOM 3218 C C . ILE B 1 205 ? 7.758 6.535 8.133 1 97.56 205 ILE B C 1
ATOM 3220 O O . ILE B 1 205 ? 7.773 6.887 6.949 1 97.56 205 ILE B O 1
ATOM 3224 N N . ASN B 1 206 ? 6.727 6.047 8.742 1 96.25 206 ASN B N 1
ATOM 3225 C CA . ASN B 1 206 ? 5.512 5.77 7.984 1 96.25 206 ASN B CA 1
ATOM 3226 C C . ASN B 1 206 ? 4.762 7.051 7.633 1 96.25 206 ASN B C 1
ATOM 3228 O O . ASN B 1 206 ? 4.379 7.812 8.523 1 96.25 206 ASN B O 1
ATOM 3232 N N . LEU B 1 207 ? 4.594 7.246 6.363 1 96.75 207 LEU B N 1
ATOM 3233 C CA . LEU B 1 207 ? 3.869 8.414 5.875 1 96.75 207 LEU B CA 1
ATOM 3234 C C . LEU B 1 207 ? 2.6 7.996 5.145 1 96.75 207 LEU B C 1
ATOM 3236 O O . LEU B 1 207 ? 2.328 8.477 4.039 1 96.75 207 LEU B O 1
ATOM 3240 N N . THR B 1 208 ? 1.933 7.012 5.746 1 94.81 208 THR B N 1
ATOM 3241 C CA . THR B 1 208 ? 0.61 6.559 5.332 1 94.81 208 THR B CA 1
ATOM 3242 C C . THR B 1 208 ? -0.31 6.398 6.539 1 94.81 208 THR B C 1
ATOM 3244 O O . THR B 1 208 ? 0.145 6.051 7.629 1 94.81 208 THR B O 1
ATOM 3247 N N . LEU B 1 209 ? -1.593 6.582 6.258 1 94.25 209 LEU B N 1
ATOM 3248 C CA . LEU B 1 209 ? -2.551 6.434 7.352 1 94.25 209 LEU B CA 1
ATOM 3249 C C . LEU B 1 209 ? -2.59 4.992 7.848 1 94.25 209 LEU B C 1
ATOM 3251 O O . LEU B 1 209 ? -2.648 4.75 9.055 1 94.25 209 LEU B O 1
ATOM 3255 N N . ALA B 1 210 ? -2.512 4.102 6.934 1 88.19 210 ALA B N 1
ATOM 3256 C CA . ALA B 1 210 ? -2.586 2.682 7.277 1 88.19 210 ALA B CA 1
ATOM 3257 C C . ALA B 1 210 ? -1.379 2.252 8.102 1 88.19 210 ALA B C 1
ATOM 3259 O O . ALA B 1 210 ? -1.469 1.321 8.906 1 88.19 210 ALA B O 1
ATOM 3260 N N . GLY B 1 211 ? -0.263 2.916 7.93 1 86.56 211 GLY B N 1
ATOM 3261 C CA . GLY B 1 211 ? 0.982 2.48 8.539 1 86.56 211 GLY B CA 1
ATOM 3262 C C . GLY B 1 211 ? 1.217 3.08 9.914 1 86.56 211 GLY B C 1
ATOM 3263 O O . GLY B 1 211 ? 2.154 2.691 10.617 1 86.56 211 GLY B O 1
ATOM 3264 N N . VAL B 1 212 ? 0.35 4.008 10.336 1 88.06 212 VAL B N 1
ATOM 3265 C CA . VAL B 1 212 ? 0.574 4.668 11.617 1 88.06 212 VAL B CA 1
ATOM 3266 C C . VAL B 1 212 ? -0.417 4.141 12.648 1 88.06 212 VAL B C 1
ATOM 3268 O O . VAL B 1 212 ? -1.492 3.652 12.297 1 88.06 212 VAL B O 1
#

Solvent-accessible surface area (backbone atoms only — not comparable to full-atom values): 23827 Å² total; per-residue (Å²): 134,85,81,72,76,73,69,78,75,75,78,79,72,55,90,65,44,42,50,34,57,85,70,45,80,37,54,49,90,73,53,51,68,67,53,51,50,42,19,51,51,30,45,53,50,43,52,51,48,52,51,51,26,48,49,41,38,49,49,52,54,47,52,53,50,53,51,50,49,52,50,51,53,52,23,60,73,67,72,42,79,77,71,72,89,64,58,68,45,75,47,45,19,57,45,44,52,24,39,38,35,39,40,60,42,76,33,79,42,72,45,77,41,39,57,56,15,50,51,34,46,50,51,47,50,54,62,36,43,59,89,29,40,69,68,49,44,56,54,46,51,58,72,69,46,62,49,92,84,58,60,63,53,65,65,62,61,58,53,53,73,72,60,88,63,101,40,74,62,50,47,51,17,48,48,31,40,58,70,10,59,38,74,67,56,70,45,80,44,81,46,45,26,35,38,47,80,92,53,94,47,67,40,78,57,47,55,29,54,86,68,85,133,85,82,73,78,75,69,77,74,76,78,78,74,56,89,66,42,42,52,33,59,85,68,45,80,36,55,50,89,74,54,52,67,67,53,51,50,43,18,51,51,31,44,52,53,44,52,50,48,53,51,51,26,50,50,40,38,48,48,52,54,48,52,53,50,54,51,52,50,52,50,51,54,52,23,60,72,68,71,41,78,76,71,71,90,64,58,66,44,76,47,44,21,55,45,43,50,25,40,38,37,40,40,59,42,75,34,76,44,71,45,76,40,40,56,56,15,50,53,36,47,50,52,48,51,55,61,37,42,58,90,29,41,68,68,48,46,55,54,46,50,58,71,68,45,62,48,93,84,58,61,64,54,67,65,61,59,57,54,53,71,72,58,87,64,101,40,73,61,51,48,50,17,50,50,31,41,59,70,11,59,38,74,67,57,70,46,80,44,81,46,46,27,35,39,47,80,93,52,93,49,68,39,78,58,47,55,30,54,87,68,85

InterPro domains:
  IPR021505 Bacteriophage B3, Orf6 [PF11363] (18-210)

Organism: NCBI:txid1005395

Sequence (424 aa):
MSTTTQSVSAVEIPAGFVMNAAGHLVPENQVRDHDKLRDSVARDLGNAAEQLSAALANFKKQALADIADLITVSSERYGVTLGGQKGNVSITTYDGQYKIERAFADRIVFTEEILAARELINKCISAWSEGANSHLRVLVDRAFRANKQGQLMVKDVLSLLRVEINDVVWKTAMQALKDSIQVNGTAVYIRVYKRHGNTDQYLPINLTLAGVMSTTTQSVSAVEIPAGFVMNAAGHLVPENQVRDHDKLRDSVARDLGNAAEQLSAALANFKKQALADIADLITVSSERYGVTLGGQKGNVSITTYDGQYKIERAFADRIVFTEEILAARELINKCISAWSEGANSHLRVLVDRAFRANKQGQLMVKDVLSLLRVEINDVVWKTAMQALKDSIQVNGTAVYIRVYKRHGNTDQYLPINLTLAGV

Foldseek 3Di:
DPPPPPPPPPPPQDPQWDADPVRDTDGPVPQDPVNVVVVVVVVVVVVVVVVLVVVVVVVVVVVLVVVVVVVVVVCVVVVHPPPDPAQKDWDADPVRFKIKIKHKDFDKDFAPLLVVLLVLVVVVLVVVCVVPDPVVSVVVCVVSPQPPVNDDDPVVLVVLLVDDDPDPSNVVSSVSSVVGIDGDDMDMDMWMWGDDDPDPDTDTDDSDPVVD/DPPPPPPPPPPPQPPQWDADPVRDTDGPVPQDPVNVVVVVVVVVVVVVVVVLVVVVVVVVVVVLVVVVVVVVVVCVVVVHPPPDPADKDWDADPVRFKIKIKHKDFDKDFAPLLVVLLVLVVVVLVVVCVVPDPVVSVVVCVVSPQPPVNDDDPVNLVVLLVDDDPDPSNVVSSVSSVVGIDGDDMDMDMWMWGDDDPDPDTDTDDSDPVVD

pLDDT: mean 86.72, std 15.44, range [29.83, 98.56]